Protein AF-A0A413I404-F1 (afdb_monomer_lite)

Organism: NCBI:txid28118

Secondary structure (DSSP, 8-state):
-----------------------S------S--SSSHHHHHHHHHHHHHHHHHHHT---HHHHHHHHHHHHHHHHHHHHHHHH-SS-EEEEEEEEEEEETTEEEEEEEEEEEEEEEESSS----HHHHHHHHHHHT-TTS-TTS-EEEEESHHHHTTT--EE-TTSPBPPTT-TTEEEE-S-HHHHHHHHHHHHHHHHHHTTSSPPP-EEEEEE---SSHHHHHHHHHHHTTT-SS--HHHHHHHHHHH---HHHHHHHHHHHHH---HHHHHHHTTTT----HHHHHHHHHT-----HHHHHHHHHHHHHHHHHHGGGGGSSHHHHHHHHHHHSBPTTTSSB-HHHHHHHHHHT--HHHHHHHHT-SS-HHHHHHHHHHHHHHTS--

pLDDT: mean 84.98, std 18.2, range [24.48, 98.19]

Foldseek 3Di:
DDDPDDDDDDPPPDDDPDDDPDDDDDDDDPPDDPDVPVVLVVLLVQLVVLVVCQVPDPDPVCNVVSVVSNVVSLVVNLVSQLPDAQFWAWAFEWDWDDDDDDIDTDTDIDTAWEKDWPQADDADPVLLVVLLVLLVDPPRDLQDAWEKEDCQQCVVVVTWIATLSGDTDDPPDPRYIYTLEDNNNVSNRNNLVVVQSVVSSVNDHRDYRYNYYYDYDPHQQRSLLSSLVRCLPPPPDDLSNLLSSLVSNPDDLLSVQLNCCCVVLVDDSQLSNCQLQQNDGCDSVLSSCSSNVNHDHPPVSSVSSVVLLVLCCVLQPVCSSPCQVSLLLSVQQQQAQPPPRHRCTNVNSSVLSNVDDPVLNVVLVPDDPCSNVSSNVSSVVVSVPDDD

Structure (mmCIF, N/CA/C/O backbone):
data_AF-A0A413I404-F1
#
_entry.id   AF-A0A413I404-F1
#
loop_
_atom_site.group_PDB
_atom_site.id
_atom_site.type_symbol
_atom_site.label_atom_id
_atom_site.label_alt_id
_atom_site.label_comp_id
_atom_site.label_asym_id
_atom_site.label_entity_id
_atom_site.label_seq_id
_atom_site.pdbx_PDB_ins_code
_atom_site.Cartn_x
_atom_site.Cartn_y
_atom_site.Cartn_z
_atom_site.occupancy
_atom_site.B_iso_or_equiv
_atom_site.auth_seq_id
_atom_site.auth_comp_id
_atom_site.auth_asym_id
_atom_site.auth_atom_id
_atom_site.pdbx_PDB_model_num
ATOM 1 N N . MET A 1 1 ? -26.872 37.976 -3.069 1.00 35.59 1 MET A N 1
ATOM 2 C CA . MET A 1 1 ? -27.617 37.459 -1.903 1.00 35.59 1 MET A CA 1
ATOM 3 C C . MET A 1 1 ? -28.575 36.387 -2.388 1.00 35.59 1 MET A C 1
ATOM 5 O O . MET A 1 1 ? -29.598 36.749 -2.943 1.00 35.59 1 MET A O 1
ATOM 9 N N . ILE A 1 2 ? -28.247 35.108 -2.208 1.00 27.55 2 ILE A N 1
ATOM 10 C CA . ILE A 1 2 ? -29.244 34.034 -2.090 1.00 27.55 2 ILE A CA 1
ATOM 11 C C . ILE A 1 2 ? -28.695 33.109 -1.007 1.00 27.55 2 ILE A C 1
ATOM 13 O O . ILE A 1 2 ? -27.668 32.459 -1.183 1.00 27.55 2 ILE A O 1
ATOM 17 N N . THR A 1 3 ? -29.315 33.174 0.163 1.00 27.86 3 THR A N 1
ATOM 18 C CA . THR A 1 3 ? -28.921 32.451 1.368 1.00 27.86 3 THR A CA 1
ATOM 19 C C . THR A 1 3 ? -29.712 31.146 1.389 1.00 27.86 3 THR A C 1
ATOM 21 O O . THR A 1 3 ? -30.846 31.130 1.862 1.00 27.86 3 THR A O 1
ATOM 24 N N . ASN A 1 4 ? -29.154 30.054 0.865 1.00 28.94 4 ASN A N 1
ATOM 25 C CA . ASN A 1 4 ? -29.771 28.734 1.016 1.00 28.94 4 ASN A CA 1
ATOM 26 C C . ASN A 1 4 ? -29.522 28.233 2.444 1.00 28.94 4 ASN A C 1
ATOM 28 O O . ASN A 1 4 ? -28.458 27.714 2.774 1.00 28.94 4 ASN A O 1
ATOM 32 N N . ARG A 1 5 ? -30.513 28.446 3.316 1.00 28.84 5 ARG A N 1
ATOM 33 C CA . ARG A 1 5 ? -30.601 27.801 4.628 1.00 28.84 5 ARG A CA 1
ATOM 34 C C . ARG A 1 5 ? -31.007 26.344 4.417 1.00 28.84 5 ARG A C 1
ATOM 36 O O . ARG A 1 5 ? -32.178 26.067 4.182 1.00 28.84 5 ARG A O 1
ATOM 43 N N . ILE A 1 6 ? -30.053 25.428 4.547 1.00 32.00 6 ILE A N 1
ATOM 44 C CA . ILE A 1 6 ? -30.347 24.013 4.787 1.00 32.00 6 ILE A CA 1
ATOM 45 C C . ILE A 1 6 ? -31.019 23.938 6.164 1.00 32.00 6 ILE A C 1
ATOM 47 O O . ILE A 1 6 ? -30.408 24.283 7.177 1.00 32.00 6 ILE A O 1
ATOM 51 N N . LYS A 1 7 ? -32.300 23.562 6.205 1.00 27.47 7 LYS A N 1
ATOM 52 C CA . LYS A 1 7 ? -32.980 23.199 7.451 1.00 27.47 7 LYS A CA 1
ATOM 53 C C . LYS A 1 7 ? -32.716 21.723 7.713 1.00 27.47 7 LYS A C 1
ATOM 55 O O . LYS A 1 7 ? -33.304 20.863 7.071 1.00 27.47 7 LYS A O 1
ATOM 60 N N . THR A 1 8 ? -31.847 21.441 8.672 1.00 35.06 8 THR A N 1
ATOM 61 C CA . THR A 1 8 ? -31.719 20.108 9.259 1.00 35.06 8 THR A CA 1
ATOM 62 C C . THR A 1 8 ? -32.828 19.951 10.297 1.00 35.06 8 THR A C 1
ATOM 64 O O . THR A 1 8 ? -32.721 20.486 11.399 1.00 35.06 8 THR A O 1
ATOM 67 N N . GLU A 1 9 ? -33.918 19.263 9.962 1.00 30.39 9 GLU A N 1
ATOM 68 C CA . GLU A 1 9 ? -34.907 18.855 10.963 1.00 30.39 9 GLU A CA 1
ATOM 69 C C . GLU A 1 9 ? -34.452 17.550 11.623 1.00 30.39 9 GLU A C 1
ATOM 71 O O . GLU A 1 9 ? -34.544 16.463 11.059 1.00 30.39 9 GLU A O 1
ATOM 76 N N . ILE A 1 10 ? -33.933 17.665 12.848 1.00 35.44 10 ILE A N 1
ATOM 77 C CA . ILE A 1 10 ? -33.752 16.522 13.744 1.00 35.44 10 ILE A CA 1
ATOM 78 C C . ILE A 1 10 ? -35.123 16.224 14.348 1.00 35.44 10 ILE A C 1
ATOM 80 O O . ILE A 1 10 ? -35.559 16.893 15.288 1.00 35.44 10 ILE A O 1
ATOM 84 N N . ILE A 1 11 ? -35.814 15.217 13.820 1.00 29.14 11 ILE A N 1
ATOM 85 C CA . ILE A 1 11 ? -37.016 14.684 14.461 1.00 29.14 11 ILE A CA 1
ATOM 86 C C . ILE A 1 11 ? -36.566 13.866 15.677 1.00 29.14 11 ILE A C 1
ATOM 88 O O . ILE A 1 11 ? -36.303 12.669 15.593 1.00 29.14 11 ILE A O 1
ATOM 92 N N . ASN A 1 12 ? -36.471 14.528 16.832 1.00 29.42 12 ASN A N 1
ATOM 93 C CA . ASN A 1 12 ? -36.400 13.856 18.126 1.00 29.42 12 ASN A CA 1
ATOM 94 C C . ASN A 1 12 ? -37.783 13.277 18.444 1.00 29.42 12 ASN A C 1
ATOM 96 O O . ASN A 1 12 ? -38.618 13.932 19.073 1.00 29.42 12 ASN A O 1
ATOM 100 N N . LYS A 1 13 ? -38.033 12.032 18.029 1.00 28.98 13 LYS A N 1
ATOM 101 C CA . LYS A 1 13 ? -39.093 11.241 18.653 1.00 28.98 13 LYS A CA 1
ATOM 102 C C . LYS A 1 13 ? -38.656 10.928 20.084 1.00 28.98 13 LYS A C 1
ATOM 104 O O . LYS A 1 13 ? -37.776 10.108 20.323 1.00 28.98 13 LYS A O 1
ATOM 109 N N . LYS A 1 14 ? -39.251 11.659 21.031 1.00 34.47 14 LYS A N 1
ATOM 110 C CA . LYS A 1 14 ? -39.318 11.290 22.446 1.00 34.47 14 LYS A CA 1
ATOM 111 C C . LYS A 1 14 ? -40.017 9.936 22.538 1.00 34.47 14 LYS A C 1
ATOM 113 O O . LYS A 1 14 ? -41.241 9.904 22.567 1.00 34.47 14 LYS A O 1
ATOM 118 N N . ASP A 1 15 ? -39.240 8.868 22.643 1.00 30.42 15 ASP A N 1
ATOM 119 C CA . ASP A 1 15 ? -39.722 7.623 23.221 1.00 30.42 15 ASP A CA 1
ATOM 120 C C . ASP A 1 15 ? -39.125 7.470 24.624 1.00 30.42 15 ASP A C 1
ATOM 122 O O . ASP A 1 15 ? -37.927 7.600 24.866 1.00 30.42 15 ASP A O 1
ATOM 126 N N . SER A 1 16 ? -40.058 7.330 25.558 1.00 26.00 16 SER A N 1
ATOM 127 C CA . SER A 1 16 ? -39.959 7.143 27.001 1.00 26.00 16 SER A CA 1
ATOM 128 C C . SER A 1 16 ? -38.659 6.531 27.537 1.00 26.00 16 SER A C 1
ATOM 130 O O . SER A 1 16 ? -38.329 5.381 27.252 1.00 26.00 16 SER A O 1
ATOM 132 N N . TYR A 1 17 ? -38.022 7.248 28.467 1.00 27.02 17 TYR A N 1
ATOM 133 C CA . TYR A 1 17 ? -37.140 6.651 29.465 1.00 27.02 17 TYR A CA 1
ATOM 134 C C . TYR A 1 17 ? -37.960 5.727 30.376 1.00 27.02 17 TYR A C 1
ATOM 136 O O . TYR A 1 17 ? -38.570 6.173 31.346 1.00 27.02 17 TYR A O 1
ATOM 144 N N . VAL A 1 18 ? -37.957 4.433 30.071 1.00 26.05 18 VAL A N 1
ATOM 145 C CA . VAL A 1 18 ? -38.173 3.381 31.066 1.00 26.05 18 VAL A CA 1
ATOM 146 C C . VAL A 1 18 ? -36.797 2.809 31.363 1.00 26.05 18 VAL A C 1
ATOM 148 O O . VAL A 1 18 ? -36.149 2.225 30.498 1.00 26.05 18 VAL A O 1
ATOM 151 N N . GLY A 1 19 ? -36.316 3.060 32.580 1.00 32.78 19 GLY A N 1
ATOM 152 C CA . GLY A 1 19 ? -35.040 2.546 33.049 1.00 32.78 19 GLY A CA 1
ATOM 153 C C . GLY A 1 19 ? -35.024 1.023 33.008 1.00 32.78 19 GLY A C 1
ATOM 154 O O . GLY A 1 19 ? -35.826 0.371 33.672 1.00 32.78 19 GLY A O 1
ATOM 155 N N . ILE A 1 20 ? -34.075 0.464 32.262 1.00 24.48 20 ILE A N 1
ATOM 156 C CA . ILE A 1 20 ? -33.697 -0.939 32.372 1.00 24.48 20 ILE A CA 1
ATOM 157 C C . ILE A 1 20 ? -32.178 -0.976 32.509 1.00 24.48 20 ILE A C 1
ATOM 159 O O . ILE A 1 20 ? -31.435 -0.752 31.557 1.00 24.48 20 ILE A O 1
ATOM 163 N N . ASN A 1 21 ? -31.731 -1.260 33.733 1.00 32.03 21 ASN A N 1
ATOM 164 C CA . ASN A 1 21 ? -30.408 -1.804 34.005 1.00 32.03 21 ASN A CA 1
ATOM 165 C C . ASN A 1 21 ? -30.258 -3.110 33.212 1.00 32.03 21 ASN A C 1
ATOM 167 O O . ASN A 1 21 ? -30.714 -4.162 33.662 1.00 32.03 21 ASN A O 1
ATOM 171 N N . LEU A 1 22 ? -29.640 -3.053 32.035 1.00 27.41 22 LEU A N 1
ATOM 172 C CA . LEU A 1 22 ? -29.274 -4.244 31.279 1.00 27.41 22 LEU A CA 1
ATOM 173 C C . LEU A 1 22 ? -27.863 -4.667 31.671 1.00 27.41 22 LEU A C 1
ATOM 175 O O . LEU A 1 22 ? -26.851 -4.150 31.202 1.00 27.41 22 LEU A O 1
ATOM 179 N N . LYS A 1 23 ? -27.855 -5.633 32.592 1.00 27.64 23 LYS A N 1
ATOM 180 C CA . LYS A 1 23 ? -26.771 -6.584 32.789 1.00 27.64 23 LYS A CA 1
ATOM 181 C C . LYS A 1 23 ? -26.295 -7.100 31.431 1.00 27.64 23 LYS A C 1
ATOM 183 O O . LYS A 1 23 ? -27.099 -7.502 30.596 1.00 27.64 23 LYS A O 1
ATOM 188 N N . ILE A 1 24 ? -24.976 -7.120 31.295 1.00 35.66 24 ILE A N 1
ATOM 189 C CA . ILE A 1 24 ? -24.198 -7.918 30.350 1.00 35.66 24 ILE A CA 1
ATOM 190 C C . ILE A 1 24 ? -24.857 -9.294 30.191 1.00 35.66 24 ILE A C 1
ATOM 192 O O . ILE A 1 24 ? -24.959 -10.022 31.178 1.00 35.66 24 ILE A O 1
ATOM 196 N N . ASN A 1 25 ? -25.340 -9.608 28.986 1.00 32.47 25 ASN A N 1
ATOM 197 C CA . ASN A 1 25 ? -25.221 -10.917 28.340 1.00 32.47 25 ASN A CA 1
ATOM 198 C C . ASN A 1 25 ? -25.940 -10.939 26.983 1.00 32.47 25 ASN A C 1
ATOM 200 O O . ASN A 1 25 ? -27.037 -10.405 26.842 1.00 32.47 25 ASN A O 1
ATOM 204 N N . ASN A 1 26 ? -25.312 -11.668 26.055 1.00 29.80 26 ASN A N 1
ATOM 205 C CA . ASN A 1 26 ? -25.777 -12.123 24.740 1.00 29.80 26 ASN A CA 1
ATOM 206 C C . ASN A 1 26 ? -25.441 -11.209 23.550 1.00 29.80 26 ASN A C 1
ATOM 208 O O . ASN A 1 26 ? -26.300 -10.532 22.998 1.00 29.80 26 ASN A O 1
ATOM 212 N N . MET A 1 27 ? -24.183 -11.292 23.098 1.00 34.62 27 MET A N 1
ATOM 213 C CA . MET A 1 27 ? -23.901 -11.230 21.662 1.00 34.62 27 MET A CA 1
ATOM 214 C C . MET A 1 27 ? -24.348 -12.551 21.034 1.00 34.62 27 MET A C 1
ATOM 216 O O . MET A 1 27 ? -23.939 -13.633 21.464 1.00 34.62 27 MET A O 1
ATOM 220 N N . GLU A 1 28 ? -25.230 -12.438 20.049 1.00 28.44 28 GLU A N 1
ATOM 221 C CA . GLU A 1 28 ? -25.700 -13.537 19.223 1.00 28.44 28 GLU A CA 1
ATOM 222 C C . GLU A 1 28 ? -24.521 -14.192 18.498 1.00 28.44 28 GLU A C 1
ATOM 224 O O . GLU A 1 28 ? -23.642 -13.544 17.929 1.00 28.44 28 GLU A O 1
ATOM 229 N N . LYS A 1 29 ? -24.492 -15.521 18.591 1.00 35.72 29 LYS A N 1
ATOM 230 C CA . LYS A 1 29 ? -23.470 -16.387 18.021 1.00 35.72 29 LYS A CA 1
ATOM 231 C C . LYS A 1 29 ? -23.561 -16.342 16.499 1.00 35.72 29 LYS A C 1
ATOM 233 O O . LYS A 1 29 ? -24.447 -16.974 15.932 1.00 35.72 29 LYS A O 1
ATOM 238 N N . ASN A 1 30 ? -22.587 -15.712 15.850 1.00 33.47 30 ASN A N 1
ATOM 239 C CA . ASN A 1 30 ? -22.231 -16.093 14.490 1.00 33.47 30 ASN A CA 1
ATOM 240 C C . ASN A 1 30 ? -21.431 -17.399 14.560 1.00 33.47 30 ASN A C 1
ATOM 242 O O . ASN A 1 30 ? -20.293 -17.460 15.029 1.00 33.47 30 ASN A O 1
ATOM 246 N N . THR A 1 31 ? -22.095 -18.481 14.174 1.00 35.81 31 THR A N 1
ATOM 247 C CA . THR A 1 31 ? -21.568 -19.840 14.125 1.00 35.81 31 THR A CA 1
ATOM 248 C C . THR A 1 31 ? -20.549 -19.964 13.003 1.00 35.81 31 THR A C 1
ATOM 250 O O . THR A 1 31 ? -20.938 -20.168 11.862 1.00 35.81 31 THR A O 1
ATOM 253 N N . ASN A 1 32 ? -19.262 -19.836 13.340 1.00 35.09 32 ASN A N 1
ATOM 254 C CA . ASN A 1 32 ? -18.150 -20.527 12.670 1.00 35.09 32 ASN A CA 1
ATOM 255 C C . ASN A 1 32 ? -16.824 -20.421 13.450 1.00 35.09 32 ASN A C 1
ATOM 257 O O . ASN A 1 32 ? -15.773 -20.245 12.853 1.00 35.09 32 ASN A O 1
ATOM 261 N N . ILE A 1 33 ? -16.818 -20.543 14.787 1.00 41.22 33 ILE A N 1
ATOM 262 C CA . ILE A 1 33 ? -15.560 -20.756 15.530 1.00 41.22 33 ILE A CA 1
ATOM 263 C C . ILE A 1 33 ? -15.815 -21.617 16.777 1.00 41.22 33 ILE A C 1
ATOM 265 O O . ILE A 1 33 ? -16.129 -21.118 17.852 1.00 41.22 33 ILE A O 1
ATOM 269 N N . ALA A 1 34 ? -15.722 -22.942 16.644 1.00 34.34 34 ALA A N 1
ATOM 270 C CA . ALA A 1 34 ? -15.990 -23.879 17.744 1.00 34.34 34 ALA A CA 1
ATOM 271 C C . ALA A 1 34 ? -14.742 -24.263 18.572 1.00 34.34 34 ALA A C 1
ATOM 273 O O . ALA A 1 34 ? -14.828 -25.142 19.423 1.00 34.34 34 ALA A O 1
ATOM 274 N N . ALA A 1 35 ? -13.594 -23.604 18.365 1.00 38.31 35 ALA A N 1
ATOM 275 C CA . ALA A 1 35 ? -12.358 -23.877 19.115 1.00 38.31 35 ALA A CA 1
ATOM 276 C C . ALA A 1 35 ? -11.753 -22.649 19.832 1.00 38.31 35 ALA A C 1
ATOM 278 O O . ALA A 1 35 ? -10.853 -22.810 20.648 1.00 38.31 35 ALA A O 1
ATOM 279 N N . SER A 1 36 ? -12.239 -21.429 19.570 1.00 51.75 36 SER A N 1
ATOM 280 C CA . SER A 1 36 ? -11.614 -20.177 20.034 1.00 51.75 36 SER A CA 1
ATOM 281 C C . SER A 1 36 ? -12.101 -19.668 21.395 1.00 51.75 36 SER A C 1
ATOM 283 O O . SER A 1 36 ? -11.378 -18.924 22.058 1.00 51.75 36 SER A O 1
ATOM 285 N N . GLY A 1 37 ? -13.305 -20.061 21.826 1.00 59.47 37 GLY A N 1
ATOM 286 C CA . GLY A 1 37 ? -13.951 -19.495 23.016 1.00 59.47 37 GLY A CA 1
ATOM 287 C C . GLY A 1 37 ? -13.152 -19.700 24.306 1.00 59.47 37 GLY A C 1
ATOM 288 O O . GLY A 1 37 ? -12.981 -18.761 25.075 1.00 59.47 37 GLY A O 1
ATOM 289 N N . SER A 1 38 ? -12.575 -20.888 24.513 1.00 78.06 38 SER A N 1
ATOM 290 C CA . SER A 1 38 ? -11.868 -21.205 25.762 1.00 78.06 38 SER A CA 1
ATOM 291 C C . SER A 1 38 ? -10.539 -20.464 25.922 1.00 78.06 38 SER A C 1
ATOM 293 O O . SER A 1 38 ? -10.162 -20.112 27.039 1.00 78.06 38 SER A O 1
ATOM 295 N N . GLU A 1 39 ? -9.806 -20.230 24.830 1.00 88.44 39 GLU A N 1
ATOM 296 C CA . GLU A 1 39 ? -8.522 -19.520 24.879 1.00 88.44 39 GLU A CA 1
ATOM 297 C C . GLU A 1 39 ? -8.729 -18.016 25.088 1.00 88.44 39 GLU A C 1
ATOM 299 O O . GLU A 1 39 ? -8.099 -17.433 25.974 1.00 88.44 39 GLU A O 1
ATOM 304 N N . LEU A 1 40 ? -9.659 -17.406 24.342 1.00 88.50 40 LEU A N 1
ATOM 305 C CA . LEU A 1 40 ? -9.999 -15.992 24.495 1.00 88.50 40 LEU A CA 1
ATOM 306 C C . LEU A 1 40 ? -10.491 -15.689 25.913 1.00 88.50 40 LEU A C 1
ATOM 308 O O . LEU A 1 40 ? -9.980 -14.769 26.550 1.00 88.50 40 LEU A O 1
ATOM 312 N N . GLU A 1 41 ? -11.431 -16.486 26.428 1.00 88.69 41 GLU A N 1
ATOM 313 C CA . GLU A 1 41 ? -11.940 -16.334 27.795 1.00 88.69 41 GLU A CA 1
ATOM 314 C C . GLU A 1 41 ? -10.814 -16.467 28.827 1.00 88.69 41 GLU A C 1
ATOM 316 O O . GLU A 1 41 ? -10.745 -15.688 29.778 1.00 88.69 41 GLU A O 1
ATOM 321 N N . THR A 1 42 ? -9.882 -17.406 28.633 1.00 92.25 42 THR A N 1
ATOM 322 C CA . THR A 1 42 ? -8.728 -17.575 29.529 1.00 92.25 42 THR A CA 1
ATOM 323 C C . THR A 1 42 ? -7.832 -16.335 29.529 1.00 92.25 42 THR A C 1
ATOM 325 O O . THR A 1 42 ? -7.466 -15.843 30.599 1.00 92.25 42 THR A O 1
ATOM 328 N N . LEU A 1 43 ? -7.506 -15.795 28.351 1.00 92.69 43 LEU A N 1
ATOM 329 C CA . LEU A 1 43 ? -6.676 -14.595 28.216 1.00 92.69 43 LEU A CA 1
ATOM 330 C C . LEU A 1 43 ? -7.368 -13.349 28.791 1.00 92.69 43 LEU A C 1
ATOM 332 O O . LEU A 1 43 ? -6.727 -12.567 29.498 1.00 92.69 43 LEU A O 1
ATOM 336 N N . GLN A 1 44 ? -8.672 -13.186 28.552 1.00 91.12 44 GLN A N 1
ATOM 337 C CA . GLN A 1 44 ? -9.479 -12.100 29.115 1.00 91.12 44 GLN A CA 1
ATOM 338 C C . GLN A 1 44 ? -9.545 -12.180 30.644 1.00 91.12 44 GLN A C 1
ATOM 340 O O . GLN A 1 44 ? -9.278 -11.187 31.324 1.00 91.12 44 GLN A O 1
ATOM 345 N N . ASN A 1 45 ? -9.819 -13.365 31.199 1.00 90.88 45 ASN A N 1
ATOM 346 C CA . ASN A 1 45 ? -9.865 -13.588 32.644 1.00 90.88 45 ASN A CA 1
ATOM 347 C C . ASN A 1 45 ? -8.499 -13.351 33.299 1.00 90.88 45 ASN A C 1
ATOM 349 O O . ASN A 1 45 ? -8.416 -12.717 34.354 1.00 90.88 45 ASN A O 1
ATOM 353 N N . GLN A 1 46 ? -7.413 -13.806 32.665 1.00 92.62 46 GLN A N 1
ATOM 354 C CA . GLN A 1 46 ? -6.054 -13.554 33.141 1.00 92.62 46 GLN A CA 1
ATOM 355 C C . GLN A 1 46 ? -5.741 -12.053 33.157 1.00 92.62 46 GLN A C 1
ATOM 357 O O . GLN A 1 46 ? -5.213 -11.545 34.150 1.00 92.62 46 GLN A O 1
ATOM 362 N N . TYR A 1 47 ? -6.078 -11.337 32.082 1.00 93.12 47 TYR A N 1
ATOM 363 C CA . TYR A 1 47 ? -5.885 -9.895 32.009 1.00 93.12 47 TYR A CA 1
ATOM 364 C C . TYR A 1 47 ? -6.680 -9.171 33.102 1.00 93.12 47 TYR A C 1
ATOM 366 O O . TYR A 1 47 ? -6.087 -8.430 33.891 1.00 93.12 47 TYR A O 1
ATOM 374 N N . LEU A 1 48 ? -7.977 -9.467 33.230 1.00 91.38 48 LEU A N 1
ATOM 375 C CA . LEU A 1 48 ? -8.856 -8.873 34.237 1.00 91.38 48 LEU A CA 1
ATOM 376 C C . LEU A 1 48 ? -8.337 -9.108 35.663 1.00 91.38 48 LEU A C 1
ATOM 378 O O . LEU A 1 48 ? -8.242 -8.163 36.445 1.00 91.38 48 LEU A O 1
ATOM 382 N N . ALA A 1 49 ? -7.913 -10.333 35.986 1.00 92.56 49 ALA A N 1
ATOM 383 C CA . ALA A 1 49 ? -7.347 -10.657 37.294 1.00 92.56 49 ALA A CA 1
ATOM 384 C C . ALA A 1 49 ? -6.073 -9.847 37.594 1.00 92.56 49 ALA A C 1
ATOM 386 O O . ALA A 1 49 ? -5.925 -9.300 38.689 1.00 92.56 49 ALA A O 1
ATOM 387 N N . THR A 1 50 ? -5.159 -9.724 36.622 1.00 93.31 50 THR A N 1
ATOM 388 C CA . THR A 1 50 ? -3.930 -8.927 36.801 1.00 93.31 50 THR A CA 1
ATOM 389 C C . THR A 1 50 ? -4.193 -7.423 36.888 1.00 93.31 50 THR A C 1
ATOM 391 O O . THR A 1 50 ? -3.478 -6.735 37.618 1.00 93.31 50 THR A O 1
ATOM 394 N N . LYS A 1 51 ? -5.225 -6.917 36.199 1.00 91.69 51 LYS A N 1
ATOM 395 C CA . LYS A 1 51 ? -5.657 -5.516 36.256 1.00 91.69 51 LYS A CA 1
ATOM 396 C C . LYS A 1 51 ? -6.253 -5.174 37.622 1.00 91.69 51 LYS A C 1
ATOM 398 O O . LYS A 1 51 ? -5.762 -4.257 38.271 1.00 91.69 51 LYS A O 1
ATOM 403 N N . ILE A 1 52 ? -7.195 -5.983 38.112 1.00 92.25 52 ILE A N 1
ATOM 404 C CA . ILE A 1 52 ? -7.793 -5.835 39.450 1.00 92.25 52 ILE A CA 1
ATOM 405 C C . ILE A 1 52 ? -6.713 -5.903 40.541 1.00 92.25 52 ILE A C 1
ATOM 407 O O . ILE A 1 52 ? -6.724 -5.111 41.483 1.00 92.25 52 ILE A O 1
ATOM 411 N N . ALA A 1 53 ? -5.754 -6.828 40.422 1.00 92.56 53 ALA A N 1
ATOM 412 C CA . ALA A 1 53 ? -4.651 -6.939 41.376 1.00 92.56 53 ALA A CA 1
ATOM 413 C C . ALA A 1 53 ? -3.741 -5.698 41.381 1.00 92.56 53 ALA A C 1
ATOM 415 O O . ALA A 1 53 ? -3.245 -5.317 42.438 1.00 92.56 53 ALA A O 1
ATOM 416 N N . LEU A 1 54 ? -3.516 -5.075 40.218 1.00 92.50 54 LEU A N 1
ATOM 417 C CA . LEU A 1 54 ? -2.738 -3.842 40.093 1.00 92.50 54 LEU A CA 1
ATOM 418 C C . LEU A 1 54 ? -3.491 -2.625 40.651 1.00 92.50 54 LEU A C 1
ATOM 420 O O . LEU A 1 54 ? -2.890 -1.833 41.369 1.00 92.50 54 LEU A O 1
ATOM 424 N N . GLU A 1 55 ? -4.784 -2.487 40.349 1.00 91.31 55 GLU A N 1
ATOM 425 C CA . GLU A 1 55 ? -5.632 -1.371 40.801 1.00 91.31 55 GLU A CA 1
ATOM 426 C C . GLU A 1 55 ? -5.847 -1.382 42.321 1.00 91.31 55 GLU A C 1
ATOM 428 O O . GLU A 1 55 ? -5.818 -0.332 42.959 1.00 91.31 55 GLU A O 1
ATOM 433 N N . ASN A 1 56 ? -5.985 -2.567 42.921 1.00 94.00 56 ASN A N 1
ATOM 434 C CA . ASN A 1 56 ? -6.156 -2.724 44.369 1.00 94.00 56 ASN A CA 1
ATOM 435 C C . ASN A 1 56 ? -4.830 -2.717 45.156 1.00 94.00 56 ASN A C 1
ATOM 437 O O . ASN A 1 56 ? -4.840 -2.857 46.382 1.00 94.00 56 ASN A O 1
ATOM 441 N N . ASN A 1 57 ? -3.674 -2.594 44.491 1.00 92.88 57 ASN A N 1
ATOM 442 C CA . ASN A 1 57 ? -2.380 -2.648 45.164 1.00 92.88 57 ASN A CA 1
ATOM 443 C C . ASN A 1 57 ? -2.074 -1.352 45.928 1.00 92.88 57 ASN A C 1
ATOM 445 O O . ASN A 1 57 ? -1.897 -0.292 45.337 1.00 92.88 57 ASN A O 1
ATOM 449 N N . GLN A 1 58 ? -1.900 -1.468 47.244 1.00 90.69 58 GLN A N 1
ATOM 450 C CA . GLN A 1 58 ? -1.474 -0.362 48.111 1.00 90.69 58 GLN A CA 1
ATOM 451 C C . GLN A 1 58 ? 0.033 -0.391 48.425 1.00 90.69 58 GLN A C 1
ATOM 453 O O . GLN A 1 58 ? 0.553 0.540 49.035 1.00 90.69 58 GLN A O 1
ATOM 458 N N . GLU A 1 59 ? 0.759 -1.444 48.024 1.00 92.44 59 GLU A N 1
ATOM 459 C CA . GLU A 1 59 ? 2.178 -1.623 48.346 1.00 92.44 59 GLU A CA 1
ATOM 460 C C . GLU A 1 59 ? 3.102 -1.143 47.207 1.00 92.44 59 GLU A C 1
ATOM 462 O O . GLU A 1 59 ? 3.209 -1.817 46.173 1.00 92.44 59 GLU A O 1
ATOM 467 N N . PRO A 1 60 ? 3.893 -0.066 47.394 1.00 89.12 60 PRO A N 1
ATOM 468 C CA . PRO A 1 60 ? 4.772 0.460 46.343 1.00 89.12 60 PRO A CA 1
ATOM 469 C C . PRO A 1 60 ? 5.807 -0.560 45.848 1.00 89.12 60 PRO A C 1
ATOM 471 O O . PRO A 1 60 ? 6.132 -0.608 44.664 1.00 89.12 60 PRO A O 1
ATOM 474 N N . LYS A 1 61 ? 6.288 -1.436 46.743 1.00 90.25 61 LYS A N 1
ATOM 475 C CA . LYS A 1 61 ? 7.279 -2.478 46.422 1.00 90.25 61 LYS A CA 1
ATOM 476 C C . LYS A 1 61 ? 6.743 -3.541 45.453 1.00 90.25 61 LYS A C 1
ATOM 478 O O . LYS A 1 61 ? 7.529 -4.140 44.724 1.00 90.25 61 LYS A O 1
ATOM 483 N N . LYS A 1 62 ? 5.425 -3.785 45.428 1.00 91.50 62 LYS A N 1
ATOM 484 C CA . LYS A 1 62 ? 4.775 -4.751 44.520 1.00 91.50 62 LYS A CA 1
ATOM 485 C C . LYS A 1 62 ? 4.311 -4.116 43.208 1.00 91.50 62 LYS A C 1
ATOM 487 O O . LYS A 1 62 ? 4.124 -4.847 42.234 1.00 91.50 62 LYS A O 1
ATOM 492 N N . GLN A 1 63 ? 4.208 -2.783 43.157 1.00 91.69 63 GLN A N 1
ATOM 493 C CA . GLN A 1 63 ? 3.688 -2.031 42.011 1.00 91.69 63 GLN A CA 1
ATOM 494 C C . GLN A 1 63 ? 4.380 -2.423 40.705 1.00 91.69 63 GLN A C 1
ATOM 496 O O . GLN A 1 63 ? 3.725 -2.813 39.746 1.00 91.69 63 GLN A O 1
ATOM 501 N N . GLN A 1 64 ? 5.716 -2.406 40.678 1.00 92.62 64 GLN A N 1
ATOM 502 C CA . GLN A 1 64 ? 6.479 -2.703 39.463 1.00 92.62 64 GLN A CA 1
ATOM 503 C C . GLN A 1 64 ? 6.212 -4.122 38.933 1.00 92.62 64 GLN A C 1
ATOM 505 O O . GLN A 1 64 ? 6.039 -4.310 37.728 1.00 92.62 64 GLN A O 1
ATOM 510 N N . LYS A 1 65 ? 6.142 -5.120 39.824 1.00 94.25 65 LYS A N 1
ATOM 511 C CA . LYS A 1 65 ? 5.889 -6.521 39.457 1.00 94.25 65 LYS A CA 1
ATOM 512 C C . LYS A 1 65 ? 4.470 -6.711 38.916 1.00 94.25 65 LYS A C 1
ATOM 514 O O . LYS A 1 65 ? 4.290 -7.410 37.921 1.00 94.25 65 LYS A O 1
ATOM 519 N N . LEU A 1 66 ? 3.478 -6.077 39.540 1.00 93.12 66 LEU A N 1
ATOM 520 C CA . LEU A 1 66 ? 2.083 -6.132 39.095 1.00 93.12 66 LEU A CA 1
ATOM 521 C C . LEU A 1 66 ? 1.888 -5.406 37.759 1.00 93.12 66 LEU A C 1
ATOM 523 O O . LEU A 1 66 ? 1.246 -5.953 36.867 1.00 93.12 66 LEU A O 1
ATOM 527 N N . THR A 1 67 ? 2.530 -4.251 37.562 1.00 93.25 67 THR A N 1
ATOM 528 C CA . THR A 1 67 ? 2.536 -3.542 36.274 1.00 93.25 67 THR A CA 1
ATOM 529 C C . THR A 1 67 ? 3.130 -4.407 35.164 1.00 93.25 67 THR A C 1
ATOM 531 O O . THR A 1 67 ? 2.584 -4.469 34.065 1.00 93.25 67 THR A O 1
ATOM 534 N N . GLN A 1 68 ? 4.234 -5.114 35.427 1.00 94.06 68 GLN A N 1
ATOM 535 C CA . GLN A 1 68 ? 4.821 -6.043 34.456 1.00 94.06 68 GLN A CA 1
ATOM 536 C C . GLN A 1 68 ? 3.891 -7.223 34.145 1.00 94.06 68 GLN A C 1
ATOM 538 O O . GLN A 1 68 ? 3.740 -7.579 32.976 1.00 94.06 68 GLN A O 1
ATOM 543 N N . ALA A 1 69 ? 3.251 -7.811 35.161 1.00 94.00 69 ALA A N 1
ATOM 544 C CA . ALA A 1 69 ? 2.310 -8.916 34.982 1.00 94.00 69 ALA A CA 1
ATOM 545 C C . ALA A 1 69 ? 1.076 -8.496 34.166 1.00 94.00 69 ALA A C 1
ATOM 547 O O . ALA A 1 69 ? 0.736 -9.172 33.196 1.00 94.00 69 ALA A O 1
ATOM 548 N N . CYS A 1 70 ? 0.475 -7.351 34.501 1.00 92.94 70 CYS A N 1
ATOM 549 C CA . CYS A 1 70 ? -0.658 -6.775 33.778 1.00 92.94 70 CYS A CA 1
ATOM 550 C C . CYS A 1 70 ? -0.294 -6.470 32.317 1.00 92.94 70 CYS A C 1
ATOM 552 O O . CYS A 1 70 ? -0.980 -6.910 31.399 1.00 92.94 70 CYS A O 1
ATOM 554 N N . ASN A 1 71 ? 0.859 -5.835 32.072 1.00 92.19 71 ASN A N 1
ATOM 555 C CA . ASN A 1 71 ? 1.337 -5.574 30.711 1.00 92.19 71 ASN A CA 1
ATOM 556 C C . ASN A 1 71 ? 1.617 -6.852 29.910 1.00 92.19 71 ASN A C 1
ATOM 558 O O . ASN A 1 71 ? 1.401 -6.875 28.699 1.00 92.19 71 ASN A O 1
ATOM 562 N N . LYS A 1 72 ? 2.110 -7.915 30.556 1.00 94.69 72 LYS A N 1
ATOM 563 C CA . LYS A 1 72 ? 2.329 -9.209 29.899 1.00 94.69 72 LYS A CA 1
ATOM 564 C C . LYS A 1 72 ? 1.002 -9.853 29.495 1.00 94.69 72 LYS A C 1
ATOM 566 O O . LYS A 1 72 ? 0.895 -10.311 28.361 1.00 94.69 72 LYS A O 1
ATOM 571 N N . ALA A 1 73 ? 0.013 -9.860 30.390 1.00 92.81 73 ALA A N 1
ATOM 572 C CA . ALA A 1 73 ? -1.322 -10.382 30.099 1.00 92.81 73 ALA A CA 1
ATOM 573 C C . ALA A 1 73 ? -2.012 -9.570 28.989 1.00 92.81 73 ALA A C 1
ATOM 575 O O . ALA A 1 73 ? -2.529 -10.153 28.041 1.00 92.81 73 ALA A O 1
ATOM 576 N N . ARG A 1 74 ? -1.907 -8.233 29.036 1.00 92.00 74 ARG A N 1
ATOM 577 C CA . ARG A 1 74 ? -2.407 -7.333 27.986 1.00 92.00 74 ARG A CA 1
ATOM 578 C C . ARG A 1 74 ? -1.816 -7.671 26.619 1.00 92.00 74 ARG A C 1
ATOM 580 O O . ARG A 1 74 ? -2.559 -7.911 25.678 1.00 92.00 74 ARG A O 1
ATOM 587 N N . LYS A 1 75 ? -0.484 -7.759 26.516 1.00 92.62 75 LYS A N 1
ATOM 588 C CA . LYS A 1 75 ? 0.202 -8.092 25.255 1.00 92.62 75 LYS A CA 1
ATOM 589 C C . LYS A 1 75 ? -0.174 -9.472 24.714 1.00 92.62 75 LYS A C 1
ATOM 591 O O . LYS A 1 75 ? -0.204 -9.643 23.502 1.00 92.62 75 LYS A O 1
ATOM 596 N N . ALA A 1 76 ? -0.422 -10.451 25.586 1.00 93.38 76 ALA A N 1
ATOM 597 C CA . ALA A 1 76 ? -0.876 -11.775 25.166 1.00 93.38 76 ALA A CA 1
ATOM 598 C C . ALA A 1 76 ? -2.286 -11.717 24.554 1.00 93.38 76 ALA A C 1
ATOM 600 O O . ALA A 1 76 ? -2.512 -12.301 23.499 1.00 93.38 76 ALA A O 1
ATOM 601 N N . LEU A 1 77 ? -3.196 -10.953 25.166 1.00 92.38 77 LEU A N 1
ATOM 602 C CA . LEU A 1 77 ? -4.545 -10.734 24.643 1.00 92.38 77 LEU A CA 1
ATOM 603 C C . LEU A 1 77 ? -4.539 -9.924 23.332 1.00 92.38 77 LEU A C 1
ATOM 605 O O . LEU A 1 77 ? -5.214 -10.296 22.380 1.00 92.38 77 LEU A O 1
ATOM 609 N N . GLU A 1 78 ? -3.733 -8.861 23.235 1.00 92.12 78 GLU A N 1
ATOM 610 C CA . GLU A 1 78 ? -3.553 -8.119 21.976 1.00 92.12 78 GLU A CA 1
ATOM 611 C C . GLU A 1 78 ? -3.031 -9.026 20.863 1.00 92.12 78 GLU A C 1
ATOM 613 O O . GLU A 1 78 ? -3.549 -9.005 19.749 1.00 92.12 78 GLU A O 1
ATOM 618 N N . LYS A 1 79 ? -2.017 -9.843 21.171 1.00 93.19 79 LYS A N 1
ATOM 619 C CA . LYS A 1 79 ? -1.449 -10.803 20.227 1.00 93.19 79 LYS A CA 1
ATOM 620 C C . LYS A 1 79 ? -2.522 -11.759 19.701 1.00 93.19 79 LYS A C 1
ATOM 622 O O . LYS A 1 79 ? -2.596 -11.944 18.493 1.00 93.19 79 LYS A O 1
ATOM 627 N N . TYR A 1 80 ? -3.374 -12.287 20.580 1.00 93.38 80 TYR A N 1
ATOM 628 C CA . TYR A 1 80 ? -4.480 -13.158 20.187 1.00 93.38 80 TYR A CA 1
ATOM 629 C C . TYR A 1 80 ? -5.402 -12.498 19.153 1.00 93.38 80 TYR A C 1
ATOM 631 O O . TYR A 1 80 ? -5.726 -13.126 18.147 1.00 93.38 80 TYR A O 1
ATOM 639 N N . TYR A 1 81 ? -5.784 -11.229 19.353 1.00 92.88 81 TYR A N 1
ATOM 640 C CA . TYR A 1 81 ? -6.620 -10.497 18.392 1.00 92.88 81 TYR A CA 1
ATOM 641 C C . TYR A 1 81 ? -5.918 -10.262 17.046 1.00 92.88 81 TYR A C 1
ATOM 643 O O . TYR A 1 81 ? -6.552 -10.385 16.000 1.00 92.88 81 TYR A O 1
ATOM 651 N N . TYR A 1 82 ? -4.611 -9.979 17.050 1.00 92.25 82 TYR A N 1
ATOM 652 C CA . TYR A 1 82 ? -3.827 -9.821 15.817 1.00 92.25 82 TYR A CA 1
ATOM 653 C C . TYR A 1 82 ? -3.566 -11.138 15.067 1.00 92.25 82 TYR A C 1
ATOM 655 O O . TYR A 1 82 ? -3.206 -11.097 13.893 1.00 92.25 82 TYR A O 1
ATOM 663 N N . GLU A 1 83 ? -3.745 -12.292 15.711 1.00 92.44 83 GLU A N 1
ATOM 664 C CA . GLU A 1 83 ? -3.609 -13.619 15.090 1.00 92.44 83 GLU A CA 1
ATOM 665 C C . GLU A 1 83 ? -4.945 -14.174 14.564 1.00 92.44 83 GLU A C 1
ATOM 667 O O . GLU A 1 83 ? -4.950 -15.161 13.828 1.00 92.44 83 GLU A O 1
ATOM 672 N N . GLN A 1 84 ? -6.081 -13.539 14.885 1.00 91.75 84 GLN A N 1
ATOM 673 C CA . GLN A 1 84 ? -7.378 -13.955 14.349 1.00 91.75 84 GLN A CA 1
ATOM 674 C C . GLN A 1 84 ? -7.468 -13.717 12.839 1.00 91.75 84 GLN A C 1
ATOM 676 O O . GLN A 1 84 ? -6.926 -12.748 12.307 1.00 91.75 84 GLN A O 1
ATOM 681 N N . SER A 1 85 ? -8.199 -14.589 12.151 1.00 93.06 85 SER A N 1
ATOM 682 C CA . SER A 1 85 ? -8.567 -14.395 10.747 1.00 93.06 85 SER A CA 1
ATOM 683 C C . SER A 1 85 ? -9.921 -13.709 10.632 1.00 93.06 85 SER A C 1
ATOM 685 O O . SER A 1 85 ? -10.796 -13.925 11.467 1.00 93.06 85 SER A O 1
ATOM 687 N N . LEU A 1 86 ? -10.090 -12.917 9.573 1.00 95.56 86 LEU A N 1
ATOM 688 C CA . LEU A 1 86 ? -11.331 -12.215 9.242 1.00 95.56 86 LEU A CA 1
ATOM 689 C C . LEU A 1 86 ? -11.864 -11.324 10.386 1.00 95.56 86 LEU A C 1
ATOM 691 O O . LEU A 1 86 ? -13.056 -11.386 10.698 1.00 95.56 86 LEU A O 1
ATOM 695 N N . PRO A 1 87 ? -11.020 -10.489 11.031 1.00 95.81 87 PRO A N 1
ATOM 696 C CA . PRO A 1 87 ? -11.507 -9.562 12.041 1.00 95.81 87 PRO A CA 1
ATOM 697 C C . PRO A 1 87 ? -12.544 -8.608 11.439 1.00 95.81 87 PRO A C 1
ATOM 699 O O . PRO A 1 87 ? -12.368 -8.091 10.329 1.00 95.81 87 PRO A O 1
ATOM 702 N N . THR A 1 88 ? -13.605 -8.346 12.198 1.00 95.75 88 THR A N 1
ATOM 703 C CA . THR A 1 88 ? -14.622 -7.368 11.823 1.00 95.75 88 THR A CA 1
ATOM 704 C C . THR A 1 88 ? -14.306 -5.995 12.401 1.00 95.75 88 THR A C 1
ATOM 706 O O . THR A 1 88 ? -13.574 -5.851 13.385 1.00 95.75 88 THR A O 1
ATOM 709 N N . LEU A 1 89 ? -14.844 -4.967 11.753 1.00 96.19 89 LEU A N 1
ATOM 710 C CA . LEU A 1 89 ? -14.767 -3.592 12.211 1.00 96.19 89 LEU A CA 1
ATOM 711 C C . LEU A 1 89 ? -16.181 -2.989 12.275 1.00 96.19 89 LEU A C 1
ATOM 713 O O . LEU A 1 89 ? -16.896 -3.053 11.268 1.00 96.19 89 LEU A O 1
ATOM 717 N N . PRO A 1 90 ? -16.572 -2.347 13.395 1.00 95.88 90 PRO A N 1
ATOM 718 C CA . PRO A 1 90 ? -17.849 -1.658 13.497 1.00 95.88 90 PRO A CA 1
ATOM 719 C C . PRO A 1 90 ? -17.852 -0.390 12.652 1.00 95.88 90 PRO A C 1
ATOM 721 O O . PRO A 1 90 ? -17.072 0.542 12.884 1.00 95.88 90 PRO A O 1
ATOM 724 N N . LEU A 1 91 ? -18.800 -0.307 11.726 1.00 96.62 91 LEU A N 1
ATOM 725 C CA . LEU A 1 91 ? -19.050 0.872 10.906 1.00 96.62 91 LEU A CA 1
ATOM 726 C C . LEU A 1 91 ? -20.484 1.364 11.083 1.00 96.62 91 LEU A C 1
ATOM 728 O O . LEU A 1 91 ? -21.399 0.593 11.364 1.00 96.62 91 LEU A O 1
ATOM 732 N N . GLN A 1 92 ? -20.683 2.665 10.880 1.00 97.38 92 GLN A N 1
ATOM 733 C CA . GLN A 1 92 ? -22.002 3.242 10.653 1.00 97.38 92 GLN A CA 1
ATOM 734 C C . GLN A 1 92 ? -22.163 3.533 9.157 1.00 97.38 92 GLN A C 1
ATOM 736 O O . GLN A 1 92 ? -21.638 4.529 8.647 1.00 97.38 92 GLN A O 1
ATOM 741 N N . ILE A 1 93 ? -22.901 2.653 8.486 1.00 96.19 93 ILE A N 1
ATOM 742 C CA . ILE A 1 93 ? -23.245 2.732 7.070 1.00 96.19 93 ILE A CA 1
ATOM 743 C C . ILE A 1 93 ? -24.420 3.695 6.896 1.00 96.19 93 ILE A C 1
ATOM 745 O O . ILE A 1 93 ? -25.374 3.678 7.674 1.00 96.19 93 ILE A O 1
ATOM 749 N N . HIS A 1 94 ? -24.315 4.589 5.917 1.00 94.81 94 HIS A N 1
ATOM 750 C CA . HIS A 1 94 ? -25.350 5.542 5.534 1.00 94.81 94 HIS A CA 1
ATOM 751 C C . HIS A 1 94 ? -25.943 5.099 4.201 1.00 94.81 94 HIS A C 1
ATOM 753 O O . HIS A 1 94 ? -25.304 5.243 3.157 1.00 94.81 94 HIS A O 1
ATOM 759 N N . GLU A 1 95 ? -27.161 4.577 4.246 1.00 90.94 95 GLU A N 1
ATOM 760 C CA . GLU A 1 95 ? -27.957 4.292 3.056 1.00 90.94 95 GLU A CA 1
ATOM 761 C C . GLU A 1 95 ? -28.743 5.541 2.676 1.00 90.94 95 GLU A C 1
ATOM 763 O O . GLU A 1 95 ? -29.313 6.215 3.538 1.00 90.94 95 GLU A O 1
ATOM 768 N N . MET A 1 96 ? -28.719 5.878 1.390 1.00 87.75 96 MET A N 1
ATOM 769 C CA . MET A 1 96 ? -29.343 7.082 0.866 1.00 87.75 96 MET A CA 1
ATOM 770 C C . MET A 1 96 ? -30.454 6.719 -0.101 1.00 87.75 96 MET A C 1
ATOM 772 O O . MET A 1 96 ? -30.243 5.942 -1.028 1.00 87.75 96 MET A O 1
ATOM 776 N N . THR A 1 97 ? -31.615 7.327 0.096 1.00 86.31 97 THR A N 1
ATOM 777 C CA . THR A 1 97 ? -32.734 7.265 -0.842 1.00 86.31 97 THR A CA 1
ATOM 778 C C . THR A 1 97 ? -33.113 8.692 -1.197 1.00 86.31 97 THR A C 1
ATOM 780 O O . THR A 1 97 ? -33.339 9.510 -0.306 1.00 86.31 97 THR A O 1
ATOM 783 N N . GLU A 1 98 ? -33.117 8.998 -2.489 1.00 87.06 98 GLU A N 1
ATOM 784 C CA . GLU A 1 98 ? -33.440 10.321 -3.017 1.00 87.06 98 GLU A CA 1
ATOM 785 C C . GLU A 1 98 ? -34.796 10.256 -3.724 1.00 87.06 98 GLU A C 1
ATOM 787 O O . GLU A 1 98 ? -35.027 9.355 -4.532 1.00 87.06 98 GLU A O 1
ATOM 792 N N . ASP A 1 99 ? -35.688 11.182 -3.382 1.00 85.69 99 ASP A N 1
ATOM 793 C CA . ASP A 1 99 ? -37.009 11.356 -3.991 1.00 85.69 99 ASP A CA 1
ATOM 794 C C . ASP A 1 99 ? -37.257 12.849 -4.217 1.00 85.69 99 ASP A C 1
ATOM 796 O O . ASP A 1 99 ? -37.255 13.598 -3.244 1.00 85.69 99 ASP A O 1
ATOM 800 N N . GLU A 1 100 ? -37.430 13.263 -5.477 1.00 84.56 100 GLU A N 1
ATOM 801 C CA . GLU A 1 100 ? -37.576 14.646 -5.980 1.00 84.56 100 GLU A CA 1
ATOM 802 C C . GLU A 1 100 ? -36.724 15.716 -5.257 1.00 84.56 100 GLU A C 1
ATOM 804 O O . GLU A 1 100 ? -35.669 16.098 -5.761 1.00 84.56 100 GLU A O 1
ATOM 809 N N . ASP A 1 101 ? -37.166 16.185 -4.085 1.00 87.81 101 ASP A N 1
ATOM 810 C CA . ASP A 1 101 ? -36.538 17.241 -3.274 1.00 87.81 101 ASP A CA 1
ATOM 811 C C . ASP A 1 101 ? -35.998 16.760 -1.902 1.00 87.81 101 ASP A C 1
ATOM 813 O O . ASP A 1 101 ? -35.494 17.558 -1.104 1.00 87.81 101 ASP A O 1
ATOM 817 N N . THR A 1 102 ? -36.119 15.469 -1.580 1.00 85.56 102 THR A N 1
ATOM 818 C CA . THR A 1 102 ? -35.787 14.891 -0.269 1.00 85.56 102 THR A CA 1
ATOM 819 C C . THR A 1 102 ? -34.698 13.829 -0.378 1.00 85.56 102 THR A C 1
ATOM 821 O O . THR A 1 102 ? -34.801 12.875 -1.143 1.00 85.56 102 THR A O 1
ATOM 824 N N . LEU A 1 103 ? -33.679 13.948 0.477 1.00 87.31 103 LEU A N 1
ATOM 825 C CA . LEU A 1 103 ? -32.671 12.914 0.696 1.00 87.31 103 LEU A CA 1
ATOM 826 C C . LEU A 1 103 ? -32.886 12.275 2.071 1.00 87.31 103 LEU A C 1
ATOM 828 O O . LEU A 1 103 ? -32.613 12.894 3.103 1.00 87.31 103 LEU A O 1
ATOM 832 N N . LEU A 1 104 ? -33.353 11.029 2.092 1.00 89.62 104 LEU A N 1
ATOM 833 C CA . LEU A 1 104 ? -33.448 10.231 3.308 1.00 89.62 104 LEU A CA 1
ATOM 834 C C . LEU A 1 104 ? -32.125 9.499 3.544 1.00 89.62 104 LEU A C 1
ATOM 836 O O . LEU A 1 104 ? -31.615 8.820 2.656 1.00 89.62 104 LEU A O 1
ATOM 840 N N . ILE A 1 105 ? -31.572 9.640 4.753 1.00 91.06 105 ILE A N 1
ATOM 841 C CA . ILE A 1 105 ? -30.331 8.975 5.165 1.00 91.06 105 ILE A CA 1
ATOM 842 C C . ILE A 1 105 ? -30.633 8.030 6.321 1.00 91.06 105 ILE A C 1
ATOM 844 O O . ILE A 1 105 ? -30.873 8.473 7.449 1.00 91.06 105 ILE A O 1
ATOM 848 N N . GLN A 1 106 ? -30.566 6.729 6.062 1.00 93.06 106 GLN A N 1
ATOM 849 C CA . GLN A 1 106 ? -30.672 5.705 7.092 1.00 93.06 106 GLN A CA 1
ATOM 850 C C . GLN A 1 106 ? -29.280 5.342 7.614 1.00 93.06 106 GLN A C 1
ATOM 852 O O . GLN A 1 106 ? -28.367 5.051 6.848 1.00 93.06 106 GLN A O 1
ATOM 857 N N . LYS A 1 107 ? -29.105 5.379 8.940 1.00 94.56 107 LYS A N 1
ATOM 858 C CA . LYS A 1 107 ? -27.831 5.074 9.606 1.00 94.56 107 LYS A CA 1
ATOM 859 C C . LYS A 1 107 ? -27.892 3.683 10.226 1.00 94.56 107 LYS A C 1
ATOM 861 O O . LYS A 1 107 ? -28.591 3.487 11.218 1.00 94.56 107 LYS A O 1
ATOM 866 N N . ILE A 1 108 ? -27.126 2.748 9.682 1.00 94.88 108 ILE A N 1
ATOM 867 C CA . ILE A 1 108 ? -27.092 1.344 10.101 1.00 94.88 108 ILE A CA 1
ATOM 868 C C . ILE A 1 108 ? -25.735 1.063 10.737 1.00 94.88 108 ILE A C 1
ATOM 870 O O . ILE A 1 108 ? -24.704 1.443 10.191 1.00 94.88 108 ILE A O 1
ATOM 874 N N . LYS A 1 109 ? -25.714 0.431 11.913 1.00 95.31 109 LYS A N 1
ATOM 875 C CA . LYS A 1 109 ? -24.469 -0.052 12.523 1.00 95.31 109 LYS A CA 1
ATOM 876 C C . LYS A 1 109 ? -24.257 -1.505 12.126 1.00 95.31 109 LYS A C 1
ATOM 878 O O . LYS A 1 109 ? -25.158 -2.311 12.336 1.00 95.31 109 LYS A O 1
ATOM 883 N N . GLN A 1 110 ? -23.084 -1.825 11.596 1.00 94.62 110 GLN A N 1
ATOM 884 C CA . GLN A 1 110 ? -22.758 -3.172 11.142 1.00 94.62 110 GLN A CA 1
ATOM 885 C C . GLN A 1 110 ? -21.283 -3.490 11.388 1.00 94.62 110 GLN A C 1
ATOM 887 O O . GLN A 1 110 ? -20.418 -2.626 11.251 1.00 94.62 110 GLN A O 1
ATOM 892 N N . GLU A 1 111 ? -21.013 -4.743 11.741 1.00 95.25 111 GLU A N 1
ATOM 893 C CA . GLU A 1 111 ? -19.676 -5.331 11.788 1.00 95.25 111 GLU A CA 1
ATOM 894 C C . GLU A 1 111 ? -19.344 -5.902 10.409 1.00 95.25 111 GLU A C 1
ATOM 896 O O . GLU A 1 111 ? -20.073 -6.767 9.918 1.00 95.25 111 GLU A O 1
ATOM 901 N N . ILE A 1 112 ? -18.272 -5.426 9.771 1.00 96.31 112 ILE A N 1
ATOM 902 C CA . ILE A 1 112 ? -17.874 -5.896 8.434 1.00 96.31 112 ILE A CA 1
ATOM 903 C C . ILE A 1 112 ? -16.405 -6.293 8.369 1.00 96.31 112 ILE A C 1
ATOM 905 O O . ILE A 1 112 ? -15.584 -5.777 9.128 1.00 96.31 112 ILE A O 1
ATOM 909 N N . ILE A 1 113 ? -16.057 -7.169 7.428 1.00 98.19 113 ILE A N 1
ATOM 910 C CA . ILE A 1 113 ? -14.666 -7.529 7.152 1.00 98.19 113 ILE A CA 1
ATOM 911 C C . ILE A 1 113 ? -14.104 -6.523 6.145 1.00 98.19 113 ILE A C 1
ATOM 913 O O . ILE A 1 113 ? -14.615 -6.389 5.031 1.00 98.19 113 ILE A O 1
ATOM 917 N N . ILE A 1 114 ? -13.027 -5.828 6.518 1.00 97.88 114 ILE A N 1
ATOM 918 C CA . ILE A 1 114 ? -12.295 -4.967 5.584 1.00 97.88 114 ILE A CA 1
ATOM 919 C C . ILE A 1 114 ? -11.153 -5.741 4.937 1.00 97.88 114 ILE A C 1
ATOM 921 O O . ILE A 1 114 ? -10.286 -6.295 5.616 1.00 97.88 114 ILE A O 1
ATOM 925 N N . ALA A 1 115 ? -11.122 -5.686 3.612 1.00 96.94 115 ALA A N 1
ATOM 926 C CA . ALA A 1 115 ? -10.125 -6.305 2.768 1.00 96.94 115 ALA A CA 1
ATOM 927 C C . ALA A 1 115 ? -9.226 -5.277 2.071 1.00 96.94 115 ALA A C 1
ATOM 929 O O . ALA A 1 115 ? -9.665 -4.212 1.626 1.00 96.94 115 ALA A O 1
ATOM 930 N N . PHE A 1 116 ? -7.960 -5.646 1.906 1.00 95.38 116 PHE A N 1
ATOM 931 C CA . PHE A 1 116 ? -6.958 -4.899 1.159 1.00 95.38 116 PHE A CA 1
ATOM 932 C C . PHE A 1 116 ? -6.399 -5.776 0.037 1.00 95.38 116 PHE A C 1
ATOM 934 O O . PHE A 1 116 ? -5.914 -6.873 0.324 1.00 95.38 116 PHE A O 1
ATOM 941 N N . PRO A 1 117 ? -6.399 -5.314 -1.223 1.00 93.31 117 PRO A N 1
ATOM 942 C CA . PRO A 1 117 ? -5.780 -6.071 -2.300 1.00 93.31 117 PRO A CA 1
ATOM 943 C C . PRO A 1 117 ? -4.261 -6.159 -2.108 1.00 93.31 117 PRO A C 1
ATOM 945 O O . PRO A 1 117 ? -3.607 -5.200 -1.676 1.00 93.31 117 PRO A O 1
ATOM 948 N N . VAL A 1 118 ? -3.678 -7.316 -2.443 1.00 87.88 118 VAL A N 1
ATOM 949 C CA . VAL A 1 118 ? -2.218 -7.522 -2.380 1.00 87.88 118 VAL A CA 1
ATOM 950 C C . VAL A 1 118 ? -1.487 -6.535 -3.294 1.00 87.88 118 VAL A C 1
ATOM 952 O O . VAL A 1 118 ? -0.416 -6.051 -2.925 1.00 87.88 118 VAL A O 1
ATOM 955 N N . ASN A 1 119 ? -2.096 -6.160 -4.416 1.00 78.19 119 ASN A N 1
ATOM 956 C CA . ASN A 1 119 ? -1.638 -5.087 -5.296 1.00 78.19 119 ASN A CA 1
ATOM 957 C C . ASN A 1 119 ? -2.529 -3.860 -5.046 1.00 78.19 119 ASN A C 1
ATOM 959 O O . ASN A 1 119 ? -3.724 -3.898 -5.326 1.00 78.19 119 ASN A O 1
ATOM 963 N N . GLY A 1 120 ? -1.985 -2.794 -4.462 1.00 77.25 120 GLY A N 1
ATOM 964 C CA . GLY A 1 120 ? -2.758 -1.624 -4.053 1.00 77.25 120 GLY A CA 1
ATOM 965 C C . GLY A 1 120 ? -2.067 -0.762 -2.996 1.00 77.25 120 GLY A C 1
ATOM 966 O O . GLY A 1 120 ? -0.899 -0.952 -2.647 1.00 77.25 120 GLY A O 1
ATOM 967 N N . LEU A 1 121 ? -2.821 0.199 -2.454 1.00 83.75 121 LEU A N 1
ATOM 968 C CA . LEU A 1 121 ? -2.326 1.167 -1.471 1.00 83.75 121 LEU A CA 1
ATOM 969 C C . LEU A 1 121 ? -1.758 0.477 -0.223 1.00 83.75 121 LEU A C 1
ATOM 971 O O . LEU A 1 121 ? -2.449 -0.306 0.436 1.00 83.75 121 LEU A O 1
ATOM 975 N N . LYS A 1 122 ? -0.515 0.809 0.153 1.00 84.44 122 LYS A N 1
ATOM 976 C CA . LYS A 1 122 ? 0.106 0.286 1.384 1.00 84.44 122 LYS A CA 1
ATOM 977 C C . LYS A 1 122 ? 0.186 1.367 2.449 1.00 84.44 122 LYS A C 1
ATOM 979 O O . LYS A 1 122 ? 0.816 2.397 2.250 1.00 84.44 122 LYS A O 1
ATOM 984 N N . THR A 1 123 ? -0.320 1.068 3.633 1.00 88.06 123 THR A N 1
ATOM 985 C CA . THR A 1 123 ? -0.204 1.954 4.797 1.00 88.06 123 THR A CA 1
ATOM 986 C C . THR A 1 123 ? 1.020 1.596 5.632 1.00 88.06 123 THR A C 1
ATOM 988 O O . THR A 1 123 ? 1.193 0.436 6.012 1.00 88.06 123 THR A O 1
ATOM 991 N N . LYS A 1 124 ? 1.861 2.578 5.954 1.00 88.75 124 LYS A N 1
ATOM 992 C CA . LYS A 1 124 ? 3.017 2.407 6.847 1.00 88.75 124 LYS A CA 1
ATOM 993 C C . LYS A 1 124 ? 2.594 2.482 8.311 1.00 88.75 124 LYS A C 1
ATOM 995 O O . LYS A 1 124 ? 1.693 3.229 8.674 1.00 88.75 124 LYS A O 1
ATOM 1000 N N . SER A 1 125 ? 3.344 1.829 9.197 1.00 90.56 125 SER A N 1
ATOM 1001 C CA . SER A 1 125 ? 3.079 1.878 10.644 1.00 90.56 125 SER A CA 1
ATOM 1002 C C . SER A 1 125 ? 3.110 3.296 11.232 1.00 90.56 125 SER A C 1
ATOM 1004 O O . SER A 1 125 ? 2.415 3.564 12.204 1.00 90.56 125 SER A O 1
ATOM 1006 N N . ALA A 1 126 ? 3.903 4.213 10.663 1.00 92.00 126 ALA A N 1
ATOM 1007 C CA . ALA A 1 126 ? 3.919 5.611 11.097 1.00 92.00 126 ALA A CA 1
ATOM 1008 C C . ALA A 1 126 ? 2.603 6.337 10.768 1.00 92.00 126 ALA A C 1
ATOM 1010 O O . ALA A 1 126 ? 2.098 7.072 11.607 1.00 92.00 126 ALA A O 1
ATOM 1011 N N . GLU A 1 127 ? 2.023 6.068 9.595 1.00 92.44 127 GLU A N 1
ATOM 1012 C CA . GLU A 1 127 ? 0.737 6.636 9.167 1.00 92.44 127 GLU A CA 1
ATOM 1013 C C . GLU A 1 127 ? -0.407 6.110 10.036 1.00 92.44 127 GLU A C 1
ATOM 1015 O O . GLU A 1 127 ? -1.262 6.887 10.444 1.00 92.44 127 GLU A O 1
ATOM 1020 N N . ILE A 1 128 ? -0.379 4.820 10.397 1.00 95.19 128 ILE A N 1
ATOM 1021 C CA . ILE A 1 128 ? -1.358 4.222 11.321 1.00 95.19 128 ILE A CA 1
ATOM 1022 C C . ILE A 1 128 ? -1.284 4.907 12.693 1.00 95.19 128 ILE A C 1
ATOM 1024 O O . ILE A 1 128 ? -2.314 5.290 13.236 1.00 95.19 128 ILE A O 1
ATOM 1028 N N . ARG A 1 129 ? -0.077 5.132 13.237 1.00 95.06 129 ARG A N 1
ATOM 1029 C CA . ARG A 1 129 ? 0.085 5.836 14.524 1.00 95.06 129 ARG A CA 1
ATOM 1030 C C . ARG A 1 129 ? -0.455 7.263 14.478 1.00 95.06 129 ARG A C 1
ATOM 1032 O O . ARG A 1 129 ? -1.167 7.657 15.394 1.00 95.06 129 ARG A O 1
ATOM 1039 N N . SER A 1 130 ? -0.148 8.015 13.421 1.00 95.06 130 SER A N 1
ATOM 1040 C CA . SER A 1 130 ? -0.701 9.360 13.233 1.00 95.06 130 SER A CA 1
ATOM 1041 C C . SER A 1 130 ? -2.225 9.339 13.100 1.00 95.06 130 SER A C 1
ATOM 1043 O O . SER A 1 130 ? -2.893 10.191 13.675 1.00 95.06 130 SER A O 1
ATOM 1045 N N . ALA A 1 131 ? -2.784 8.353 12.394 1.00 96.25 131 ALA A N 1
ATOM 1046 C CA . ALA A 1 131 ? -4.226 8.185 12.262 1.00 96.25 131 ALA A CA 1
ATOM 1047 C C . ALA A 1 131 ? -4.910 7.813 13.590 1.00 96.25 131 ALA A C 1
ATOM 1049 O O . ALA A 1 131 ? -6.019 8.280 13.827 1.00 96.25 131 ALA A O 1
ATOM 1050 N N . CYS A 1 132 ? -4.257 7.060 14.485 1.00 96.69 132 CYS A N 1
ATOM 1051 C CA . CYS A 1 132 ? -4.779 6.833 15.839 1.00 96.69 132 CYS A CA 1
ATOM 1052 C C . CYS A 1 132 ? -4.923 8.160 16.599 1.00 96.69 132 CYS A C 1
ATOM 1054 O O . CYS A 1 132 ? -6.000 8.445 17.107 1.00 96.69 132 CYS A O 1
ATOM 1056 N N . SER A 1 133 ? -3.884 9.005 16.597 1.00 95.31 133 SER A N 1
ATOM 1057 C CA . SER A 1 133 ? -3.950 10.327 17.240 1.00 95.31 133 SER A CA 1
ATOM 1058 C C . SER A 1 133 ? -4.986 11.257 16.602 1.00 95.31 133 SER A C 1
ATOM 1060 O O . SER A 1 133 ? -5.560 12.091 17.293 1.00 95.31 133 SER A O 1
ATOM 1062 N N . LEU A 1 134 ? -5.237 11.126 15.293 1.00 95.00 134 LEU A N 1
ATOM 1063 C CA . LEU A 1 134 ? -6.313 11.860 14.622 1.00 95.00 134 LEU A CA 1
ATOM 1064 C C . LEU A 1 134 ? -7.691 11.417 15.124 1.00 95.00 134 LEU A C 1
ATOM 1066 O O . LEU A 1 134 ? -8.502 12.271 15.448 1.00 95.00 134 LEU A O 1
ATOM 1070 N N . LEU A 1 135 ? -7.948 10.110 15.219 1.00 95.25 135 LEU A N 1
ATOM 1071 C CA . LEU A 1 135 ? -9.245 9.579 15.662 1.00 95.25 135 LEU A CA 1
ATOM 1072 C C . LEU A 1 135 ? -9.583 9.925 17.121 1.00 95.25 135 LEU A C 1
ATOM 1074 O O . LEU A 1 135 ? -10.757 9.984 17.469 1.00 95.25 135 LEU A O 1
ATOM 1078 N N . GLU A 1 136 ? -8.573 10.160 17.958 1.00 91.88 136 GLU A N 1
ATOM 1079 C CA . GLU A 1 136 ? -8.728 10.591 19.356 1.00 91.88 136 GLU A CA 1
ATOM 1080 C C . GLU A 1 136 ? -8.885 12.121 19.503 1.00 91.88 136 GLU A C 1
ATOM 1082 O O . GLU A 1 136 ? -9.144 12.615 20.599 1.00 91.88 136 GLU A O 1
ATOM 1087 N N . SER A 1 137 ? -8.710 12.894 18.424 1.00 93.94 137 SER A N 1
ATOM 1088 C CA . SER A 1 137 ? -8.749 14.358 18.466 1.00 93.94 137 SER A CA 1
ATOM 1089 C C . SER A 1 137 ? -10.174 14.907 18.407 1.00 93.94 137 SER A C 1
ATOM 1091 O O . SER A 1 137 ? -10.954 14.540 17.533 1.00 93.94 137 SER A O 1
ATOM 1093 N N . GLU A 1 138 ? -10.479 15.895 19.254 1.00 93.31 138 GLU A N 1
ATOM 1094 C CA . GLU A 1 138 ? -11.753 16.633 19.220 1.00 93.31 138 GLU A CA 1
ATOM 1095 C C . GLU A 1 138 ? -11.975 17.437 17.923 1.00 93.31 138 GLU A C 1
ATOM 1097 O O . GLU A 1 138 ? -13.111 17.760 17.588 1.00 93.31 138 GLU A O 1
ATOM 1102 N N . TYR A 1 139 ? -10.904 17.753 17.184 1.00 94.44 139 TYR A N 1
ATOM 1103 C CA . TYR A 1 139 ? -10.963 18.518 15.930 1.00 94.44 139 TYR A CA 1
ATOM 1104 C C . TYR A 1 139 ? -11.116 17.636 14.688 1.00 94.44 139 TYR A C 1
ATOM 1106 O O . TYR A 1 139 ? -11.201 18.152 13.572 1.00 94.44 139 TYR A O 1
ATOM 1114 N N . PHE A 1 140 ? -11.078 16.313 14.847 1.00 92.94 140 PHE A N 1
ATOM 1115 C CA . PHE A 1 140 ? -11.295 15.404 13.734 1.00 92.94 140 PHE A CA 1
ATOM 1116 C C . PHE A 1 140 ? -12.769 15.420 13.331 1.00 92.94 140 PHE A C 1
ATOM 1118 O O . PHE A 1 140 ? -13.640 15.365 14.190 1.00 92.94 140 PHE A O 1
ATOM 1125 N N . GLU A 1 141 ? -13.047 15.476 12.028 1.00 94.81 141 GLU A N 1
ATOM 1126 C CA . GLU A 1 141 ? -14.408 15.414 11.491 1.00 94.81 141 GLU A CA 1
ATOM 1127 C C . GLU A 1 141 ? -14.823 13.939 11.315 1.00 94.81 141 GLU A C 1
ATOM 1129 O O . GLU A 1 141 ? -14.419 13.300 10.333 1.00 94.81 141 GLU A O 1
ATOM 1134 N N . PRO A 1 142 ? -15.589 13.343 12.254 1.00 89.94 142 PRO A N 1
ATOM 1135 C CA . PRO A 1 142 ? -15.910 11.919 12.212 1.00 89.94 142 PRO A CA 1
ATOM 1136 C C . PRO A 1 142 ? -16.795 11.547 11.019 1.00 89.94 142 PRO A C 1
ATOM 1138 O O . PRO A 1 142 ? -16.724 10.403 10.550 1.00 89.94 142 PRO A O 1
ATOM 1141 N N . ASP A 1 143 ? -17.589 12.496 10.518 1.00 91.12 143 ASP A N 1
ATOM 1142 C CA . ASP A 1 143 ? -18.538 12.306 9.427 1.00 91.12 143 ASP A CA 1
ATOM 1143 C C . ASP A 1 143 ? -17.946 12.696 8.059 1.00 91.12 143 ASP A C 1
ATOM 1145 O O . ASP A 1 143 ? -18.681 12.840 7.084 1.00 91.12 143 ASP A O 1
ATOM 1149 N N . GLU A 1 144 ? -16.618 12.794 7.921 1.00 92.19 144 GLU A N 1
ATOM 1150 C CA . GLU A 1 144 ? -15.978 12.806 6.599 1.00 92.19 144 GLU A CA 1
ATOM 1151 C C . GLU A 1 144 ? -16.381 11.540 5.823 1.00 92.19 144 GLU A C 1
ATOM 1153 O O . GLU A 1 144 ? -16.307 10.434 6.364 1.00 92.19 144 GLU A O 1
ATOM 1158 N N . LEU A 1 145 ? -16.825 11.694 4.571 1.00 93.31 145 LEU A N 1
ATOM 1159 C CA . LEU A 1 145 ? -17.346 10.597 3.752 1.00 93.31 145 LEU A CA 1
ATOM 1160 C C . LEU A 1 145 ? -16.288 9.508 3.523 1.00 93.31 145 LEU A C 1
ATOM 1162 O O . LEU A 1 145 ? -15.185 9.782 3.052 1.00 93.31 145 LEU A O 1
ATOM 1166 N N . LYS A 1 146 ? -16.658 8.254 3.792 1.00 95.50 146 LYS A N 1
ATOM 1167 C CA . LYS A 1 146 ? -15.817 7.066 3.585 1.00 95.50 146 LYS A CA 1
ATOM 1168 C C . LYS A 1 146 ? -16.544 6.134 2.636 1.00 95.50 146 LYS A C 1
ATOM 1170 O O . LYS A 1 146 ? -17.727 5.879 2.827 1.00 95.50 146 LYS A O 1
ATOM 1175 N N . ILE A 1 147 ? -15.863 5.634 1.612 1.00 96.25 147 ILE A N 1
ATOM 1176 C CA . ILE A 1 147 ? -16.505 4.808 0.585 1.00 96.25 147 ILE A CA 1
ATOM 1177 C C . ILE A 1 147 ? -15.857 3.435 0.588 1.00 96.25 147 ILE A C 1
ATOM 1179 O O . ILE A 1 147 ? -14.631 3.314 0.621 1.00 96.25 147 ILE A O 1
ATOM 1183 N N . ILE A 1 148 ? -16.699 2.411 0.569 1.00 97.06 148 ILE A N 1
ATOM 1184 C CA . ILE A 1 148 ? -16.316 1.007 0.469 1.00 97.06 148 ILE A CA 1
ATOM 1185 C C . ILE A 1 148 ? -17.086 0.354 -0.678 1.00 97.06 148 ILE A C 1
ATOM 1187 O O . ILE A 1 148 ? -18.121 0.861 -1.100 1.00 97.06 148 ILE A O 1
ATOM 1191 N N . THR A 1 149 ? -16.587 -0.768 -1.176 1.00 97.44 149 THR A N 1
ATOM 1192 C CA . THR A 1 149 ? -17.227 -1.572 -2.224 1.00 97.44 149 THR A CA 1
ATOM 1193 C C . THR A 1 149 ? -17.232 -3.038 -1.811 1.00 97.44 149 THR A C 1
ATOM 1195 O O . THR A 1 149 ? -16.271 -3.465 -1.164 1.00 97.44 149 THR A O 1
ATOM 1198 N N . PRO A 1 150 ? -18.255 -3.827 -2.178 1.00 97.50 150 PRO A N 1
ATOM 1199 C CA . PRO A 1 150 ? -18.201 -5.277 -2.034 1.00 97.50 150 PRO A CA 1
ATOM 1200 C C . PRO A 1 150 ? -16.945 -5.861 -2.699 1.00 97.50 150 PRO A C 1
ATOM 1202 O O . PRO A 1 150 ? -16.494 -5.371 -3.738 1.00 97.50 150 PRO A O 1
ATOM 1205 N N . ALA A 1 151 ? -16.371 -6.899 -2.092 1.00 97.06 151 ALA A N 1
ATOM 1206 C CA . ALA A 1 151 ? -15.109 -7.495 -2.533 1.00 97.06 151 ALA A CA 1
ATOM 1207 C C . ALA A 1 151 ? -15.219 -8.408 -3.771 1.00 97.06 151 ALA A C 1
ATOM 1209 O O . ALA A 1 151 ? -14.189 -8.724 -4.364 1.00 97.06 151 ALA A O 1
ATOM 1210 N N . GLY A 1 152 ? -16.432 -8.805 -4.180 1.00 96.75 152 GLY A N 1
ATOM 1211 C CA . GLY A 1 152 ? -16.667 -9.752 -5.285 1.00 96.75 152 GLY A CA 1
ATOM 1212 C C . GLY A 1 152 ? -15.889 -9.411 -6.560 1.00 96.75 152 GLY A C 1
ATOM 1213 O O . GLY A 1 152 ? -15.133 -10.237 -7.059 1.00 96.75 152 GLY A O 1
ATOM 1214 N N . ILE A 1 153 ? -15.925 -8.141 -6.977 1.00 96.00 153 ILE A N 1
ATOM 1215 C CA . ILE A 1 153 ? -15.239 -7.663 -8.189 1.00 96.00 153 ILE A CA 1
ATOM 1216 C C . ILE A 1 153 ? -13.710 -7.849 -8.186 1.00 96.00 153 ILE A C 1
ATOM 1218 O O . ILE A 1 153 ? -13.085 -7.795 -9.246 1.00 96.00 153 ILE A O 1
ATOM 1222 N N . PHE A 1 154 ? -13.081 -8.009 -7.015 1.00 96.25 154 PHE A N 1
ATOM 1223 C CA . PHE A 1 154 ? -11.643 -8.268 -6.901 1.00 96.25 154 PHE A CA 1
ATOM 1224 C C . PHE A 1 154 ? -11.347 -9.752 -7.081 1.00 96.25 154 PHE A C 1
ATOM 1226 O O . PHE A 1 154 ? -10.391 -10.094 -7.776 1.00 96.25 154 PHE A O 1
ATOM 1233 N N . PHE A 1 155 ? -12.180 -10.616 -6.498 1.00 96.19 155 PHE A N 1
ATOM 1234 C CA . PHE A 1 155 ? -12.081 -12.060 -6.683 1.00 96.19 155 PHE A CA 1
ATOM 1235 C C . PHE A 1 155 ? -12.332 -12.448 -8.143 1.00 96.19 155 PHE A C 1
ATOM 1237 O O . PHE A 1 155 ? -11.500 -13.141 -8.722 1.00 96.19 155 PHE A O 1
ATOM 1244 N N . ASP A 1 156 ? -13.357 -11.872 -8.784 1.00 95.31 156 ASP A N 1
ATOM 1245 C CA . ASP A 1 156 ? -13.643 -12.066 -10.216 1.00 95.31 156 ASP A CA 1
ATOM 1246 C C . ASP A 1 156 ? -12.455 -11.672 -11.115 1.00 95.31 156 ASP A C 1
ATOM 1248 O O . ASP A 1 156 ? -12.254 -12.213 -12.204 1.00 95.31 156 ASP A O 1
ATOM 1252 N N . ALA A 1 157 ? -11.641 -10.715 -10.657 1.00 92.94 157 ALA A N 1
ATOM 1253 C CA . ALA A 1 157 ? -10.435 -10.253 -11.336 1.00 92.94 157 ALA A CA 1
ATOM 1254 C C . ALA A 1 157 ? -9.167 -11.053 -10.969 1.00 92.94 157 ALA A C 1
ATOM 1256 O O . ALA A 1 157 ? -8.074 -10.698 -11.419 1.00 92.94 157 ALA A O 1
ATOM 1257 N N . GLY A 1 158 ? -9.280 -12.099 -10.144 1.00 93.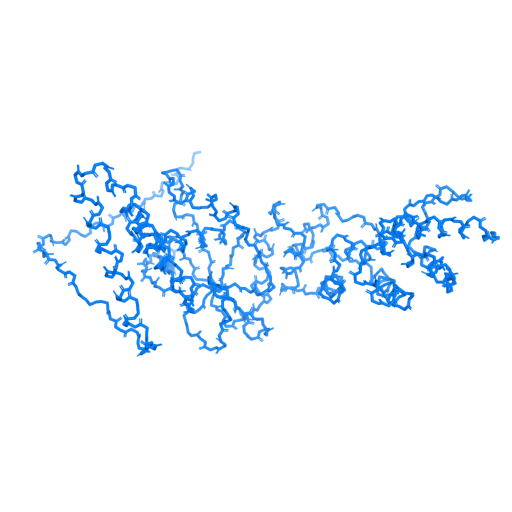56 158 GLY A N 1
ATOM 1258 C CA . GLY A 1 158 ? -8.155 -12.904 -9.661 1.00 93.56 158 GLY A CA 1
ATOM 1259 C C . GLY A 1 158 ? -7.216 -12.155 -8.708 1.00 93.56 158 GLY A C 1
ATOM 1260 O O . GLY A 1 158 ? -6.032 -12.488 -8.620 1.00 93.56 158 GLY A O 1
ATOM 1261 N N . ILE A 1 159 ? -7.699 -11.111 -8.025 1.00 93.00 159 ILE A N 1
ATOM 1262 C CA . ILE A 1 159 ? -6.902 -10.310 -7.090 1.00 93.00 159 ILE A CA 1
ATOM 1263 C C . ILE A 1 159 ? -7.022 -10.895 -5.684 1.00 93.00 159 ILE A C 1
ATOM 1265 O O . ILE A 1 159 ? -8.084 -10.869 -5.068 1.00 93.00 159 ILE A O 1
ATOM 1269 N N . GLU A 1 160 ? -5.894 -11.350 -5.138 1.00 95.69 160 GLU A N 1
ATOM 1270 C CA . GLU A 1 160 ? -5.823 -11.801 -3.749 1.00 95.69 160 GLU A CA 1
ATOM 1271 C C . GLU A 1 160 ? -6.096 -10.644 -2.773 1.00 95.69 160 GLU A C 1
ATOM 1273 O O . GLU A 1 160 ? -5.519 -9.552 -2.884 1.00 95.69 160 GLU A O 1
ATOM 1278 N N . LEU A 1 161 ? -6.942 -10.915 -1.777 1.00 97.31 161 LEU A N 1
ATOM 1279 C CA . LEU A 1 161 ? -7.303 -9.986 -0.714 1.00 97.31 161 LEU A CA 1
ATOM 1280 C C . LEU A 1 161 ? -6.742 -10.438 0.637 1.00 97.31 161 LEU A C 1
ATOM 1282 O O . LEU A 1 161 ? -6.744 -11.625 0.969 1.00 97.31 161 LEU A O 1
ATOM 1286 N N . LYS A 1 162 ? -6.291 -9.466 1.433 1.00 96.94 162 LYS A N 1
ATOM 1287 C CA . LYS A 1 162 ? -5.846 -9.653 2.816 1.00 96.94 162 LYS A CA 1
ATOM 1288 C C . LYS A 1 162 ? -6.758 -8.920 3.793 1.00 96.94 162 LYS A C 1
ATOM 1290 O O . LYS A 1 162 ? -7.164 -7.794 3.511 1.00 96.94 162 LYS A O 1
ATOM 1295 N N . ASP A 1 163 ? -7.026 -9.519 4.946 1.00 96.88 163 ASP A N 1
ATOM 1296 C CA . ASP A 1 163 ? -7.763 -8.867 6.033 1.00 96.88 163 ASP A CA 1
ATOM 1297 C C . ASP A 1 163 ? -6.902 -7.827 6.792 1.00 96.88 163 ASP A C 1
ATOM 1299 O O . ASP A 1 163 ? -5.750 -7.548 6.437 1.00 96.88 163 ASP A O 1
ATOM 1303 N N . LEU A 1 164 ? -7.456 -7.227 7.852 1.00 95.69 164 LEU A N 1
ATOM 1304 C CA . LEU A 1 164 ? -6.757 -6.239 8.690 1.00 95.69 164 LEU A CA 1
ATOM 1305 C C . LEU A 1 164 ? -5.512 -6.796 9.406 1.00 95.69 164 LEU A C 1
ATOM 1307 O O . LEU A 1 164 ? -4.607 -6.016 9.715 1.00 95.69 164 LEU A O 1
ATOM 1311 N N . ASN A 1 165 ? -5.451 -8.110 9.630 1.00 95.31 165 ASN A N 1
ATOM 1312 C CA . ASN A 1 165 ? -4.324 -8.814 10.246 1.00 95.31 165 ASN A CA 1
ATOM 1313 C C . ASN A 1 165 ? -3.321 -9.352 9.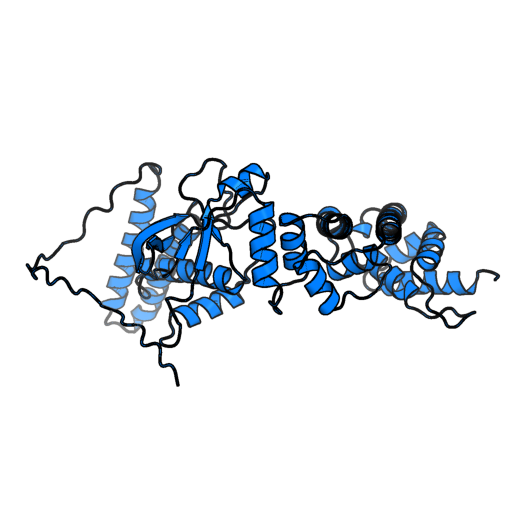207 1.00 95.31 165 ASN A C 1
ATOM 1315 O O . ASN A 1 165 ? -2.217 -9.759 9.565 1.00 95.31 165 ASN A O 1
ATOM 1319 N N . GLY A 1 166 ? -3.649 -9.283 7.914 1.00 94.31 166 GLY A N 1
ATOM 1320 C CA . GLY A 1 166 ? -2.796 -9.725 6.813 1.00 94.31 166 GLY A CA 1
ATOM 1321 C C . GLY A 1 166 ? -3.042 -11.164 6.354 1.00 94.31 166 GLY A C 1
ATOM 1322 O O . GLY A 1 166 ? -2.277 -11.659 5.519 1.00 94.31 166 GLY A O 1
ATOM 1323 N N . ASN A 1 167 ? -4.089 -11.829 6.847 1.00 96.56 167 ASN A N 1
ATOM 1324 C CA . ASN A 1 167 ? -4.447 -13.183 6.422 1.00 96.56 167 ASN A CA 1
ATOM 1325 C C . ASN A 1 167 ? -5.139 -13.150 5.058 1.00 96.56 167 ASN A C 1
ATOM 1327 O O . ASN A 1 167 ? -5.883 -12.215 4.762 1.00 96.56 167 ASN A O 1
ATOM 1331 N N . THR A 1 168 ? -4.896 -14.162 4.220 1.00 96.94 168 THR A N 1
ATOM 1332 C CA . THR A 1 168 ? -5.606 -14.305 2.939 1.00 96.94 168 THR A CA 1
ATOM 1333 C C . THR A 1 168 ? -7.088 -14.553 3.186 1.00 96.94 168 THR A C 1
ATOM 1335 O O . THR A 1 168 ? -7.439 -15.431 3.971 1.00 96.94 168 THR A O 1
ATOM 1338 N N . ILE A 1 169 ? -7.945 -13.814 2.486 1.00 97.75 169 ILE A N 1
ATOM 1339 C CA . ILE A 1 169 ? -9.396 -13.994 2.532 1.00 97.75 169 ILE A CA 1
ATOM 1340 C C . ILE A 1 169 ? -9.807 -14.980 1.427 1.00 97.75 169 ILE A C 1
ATOM 1342 O O . ILE A 1 169 ? -9.502 -14.716 0.261 1.00 97.75 169 ILE A O 1
ATOM 1346 N N . PRO A 1 170 ? -10.487 -16.095 1.753 1.00 96.44 170 PRO A N 1
ATOM 1347 C CA . PRO A 1 170 ? -11.022 -17.010 0.749 1.00 96.44 170 PRO A CA 1
ATOM 1348 C C . PRO A 1 170 ? -12.093 -16.355 -0.133 1.00 96.44 170 PRO A C 1
ATOM 1350 O O . PRO A 1 170 ? -12.942 -15.603 0.354 1.00 96.44 170 PRO A O 1
ATOM 1353 N N . GLU A 1 171 ? -12.093 -16.690 -1.420 1.00 94.81 171 GLU A N 1
ATOM 1354 C CA . GLU A 1 171 ? -13.176 -16.333 -2.339 1.00 94.81 171 GLU A CA 1
ATOM 1355 C C . GLU A 1 171 ? -14.523 -16.895 -1.849 1.00 94.81 171 GLU A C 1
ATOM 1357 O O . GLU A 1 171 ? -14.585 -17.989 -1.285 1.00 94.81 171 GLU A O 1
ATOM 1362 N N . GLY A 1 172 ? -15.600 -16.126 -2.025 1.00 92.50 172 GLY A N 1
ATOM 1363 C CA . GLY A 1 172 ? -16.934 -16.478 -1.526 1.00 92.50 172 GLY A CA 1
ATOM 1364 C C . GLY A 1 172 ? -17.172 -16.160 -0.045 1.00 92.50 172 GLY A C 1
ATOM 1365 O O . GLY A 1 172 ? -18.256 -16.435 0.461 1.00 92.50 172 GLY A O 1
ATOM 1366 N N . THR A 1 173 ? -16.204 -15.558 0.658 1.00 96.06 173 THR A N 1
ATOM 1367 C CA . THR A 1 173 ? -16.434 -15.049 2.021 1.00 96.06 173 THR A CA 1
ATOM 1368 C C . THR A 1 173 ? -17.451 -13.902 1.981 1.00 96.06 173 THR A C 1
ATOM 1370 O O . THR A 1 173 ? -17.239 -12.893 1.306 1.00 96.06 173 THR A O 1
ATOM 1373 N N . GLU A 1 174 ? -18.555 -14.049 2.711 1.00 94.75 174 GLU A N 1
ATOM 1374 C CA . GLU A 1 174 ? -19.603 -13.029 2.813 1.00 94.75 174 GLU A CA 1
ATOM 1375 C C . GLU A 1 174 ? -19.155 -11.814 3.643 1.00 94.75 174 GLU A C 1
ATOM 1377 O O . GLU A 1 174 ? -18.243 -11.899 4.465 1.00 94.75 174 GLU A O 1
ATOM 1382 N N . ASN A 1 175 ? -19.837 -10.675 3.468 1.00 95.25 175 ASN A N 1
ATOM 1383 C CA . ASN A 1 175 ? -19.637 -9.462 4.276 1.00 95.25 175 ASN A CA 1
ATOM 1384 C C . ASN A 1 175 ? -18.204 -8.874 4.210 1.00 95.25 175 ASN A C 1
ATOM 1386 O O . ASN A 1 175 ? -17.711 -8.274 5.172 1.00 95.25 175 ASN A O 1
ATOM 1390 N N . VAL A 1 176 ? -17.532 -9.044 3.064 1.00 98.06 176 VAL A N 1
ATOM 1391 C CA . VAL A 1 176 ? -16.182 -8.527 2.797 1.00 98.06 176 VAL A CA 1
ATOM 1392 C C . VAL A 1 176 ? -16.237 -7.312 1.877 1.00 98.06 176 VAL A C 1
ATOM 1394 O O . VAL A 1 176 ? -16.832 -7.355 0.797 1.00 98.06 176 VAL A O 1
ATOM 1397 N N . TYR A 1 177 ? -15.554 -6.239 2.279 1.00 98.19 177 TYR A N 1
ATOM 1398 C CA . TYR A 1 177 ? -15.527 -4.976 1.548 1.00 98.19 177 TYR A CA 1
ATOM 1399 C C . TYR A 1 177 ? -14.109 -4.434 1.382 1.00 98.19 177 TYR A C 1
ATOM 1401 O O . TYR A 1 177 ? -13.299 -4.458 2.309 1.00 98.19 177 TYR A O 1
ATOM 1409 N N . CYS A 1 178 ? -13.824 -3.869 0.212 1.00 97.25 178 CYS A N 1
ATOM 1410 C CA . CYS A 1 178 ? -12.598 -3.123 -0.053 1.00 97.25 178 CYS A CA 1
ATOM 1411 C C . CYS A 1 178 ? -12.832 -1.616 0.067 1.00 97.25 178 CYS A C 1
ATOM 1413 O O . CYS A 1 178 ? -13.920 -1.104 -0.199 1.00 97.25 178 CYS A O 1
ATOM 1415 N N . LEU A 1 179 ? -11.789 -0.886 0.457 1.00 95.75 179 LEU A N 1
ATOM 1416 C CA . LEU A 1 179 ? -11.846 0.567 0.588 1.00 95.75 179 LEU A CA 1
ATOM 1417 C C . LEU A 1 179 ? -11.776 1.230 -0.786 1.00 95.75 179 LEU A C 1
ATOM 1419 O O . LEU A 1 179 ? -10.824 1.015 -1.526 1.00 95.75 179 LEU A O 1
ATOM 1423 N N . ALA A 1 180 ? -12.738 2.098 -1.086 1.00 93.69 180 ALA A N 1
ATOM 1424 C CA . ALA A 1 180 ? -12.750 2.917 -2.286 1.00 93.69 180 ALA A CA 1
ATOM 1425 C C . ALA A 1 180 ? -12.334 4.368 -1.962 1.00 93.69 180 ALA A C 1
ATOM 1427 O O . ALA A 1 180 ? -13.078 5.319 -2.203 1.00 93.69 180 ALA A O 1
ATOM 1428 N N . GLY A 1 181 ? -11.143 4.545 -1.384 1.00 87.38 181 GLY A N 1
ATOM 1429 C CA . GLY A 1 181 ? -10.638 5.857 -0.971 1.00 87.38 181 GLY A CA 1
ATOM 1430 C C . GLY A 1 181 ? -9.142 6.045 -1.185 1.00 87.38 181 GLY A C 1
ATOM 1431 O O . GLY A 1 181 ? -8.529 5.417 -2.047 1.00 87.38 181 GLY A O 1
ATOM 1432 N N . ASP A 1 182 ? -8.569 6.972 -0.428 1.00 85.75 182 ASP A N 1
ATOM 1433 C CA . ASP A 1 182 ? -7.160 7.340 -0.496 1.00 85.75 182 ASP A CA 1
ATOM 1434 C C . ASP A 1 182 ? -6.334 6.682 0.626 1.00 85.75 182 ASP A C 1
ATOM 1436 O O . ASP A 1 182 ? -6.819 5.895 1.446 1.00 85.75 182 ASP A O 1
ATOM 1440 N N . THR A 1 183 ? -5.050 7.033 0.702 1.00 85.81 183 THR A N 1
ATOM 1441 C CA . THR A 1 183 ? -4.161 6.565 1.775 1.00 85.81 183 THR A CA 1
ATOM 1442 C C . THR A 1 183 ? -4.621 6.995 3.166 1.00 85.81 183 THR A C 1
ATOM 1444 O O . THR A 1 183 ? -4.343 6.283 4.133 1.00 85.81 183 THR A O 1
ATOM 1447 N N . LYS A 1 184 ? -5.322 8.133 3.285 1.00 89.62 184 LYS A N 1
ATOM 1448 C CA . LYS A 1 184 ? -5.864 8.607 4.561 1.00 89.62 184 LYS A CA 1
ATOM 1449 C C . LYS A 1 184 ? -6.970 7.668 5.032 1.00 89.62 184 LYS A C 1
ATOM 1451 O O . LYS A 1 184 ? -6.898 7.212 6.170 1.00 89.62 184 LYS A O 1
ATOM 1456 N N . LEU A 1 185 ? -7.920 7.296 4.169 1.00 92.94 185 LEU A N 1
ATOM 1457 C CA . LEU A 1 185 ? -8.966 6.327 4.517 1.00 92.94 185 LEU A CA 1
ATOM 1458 C C . LEU A 1 185 ? -8.367 4.984 4.955 1.00 92.94 185 LEU A C 1
ATOM 1460 O O . LEU A 1 185 ? -8.751 4.446 5.992 1.00 92.94 185 LEU A O 1
ATOM 1464 N N . HIS A 1 186 ? -7.379 4.473 4.215 1.00 93.06 186 HIS A N 1
ATOM 1465 C CA . HIS A 1 186 ? -6.688 3.233 4.582 1.00 93.06 186 HIS A CA 1
ATOM 1466 C C . HIS A 1 186 ? -6.036 3.322 5.972 1.00 93.06 186 HIS A C 1
ATOM 1468 O O . HIS A 1 186 ? -6.123 2.378 6.762 1.00 93.06 186 HIS A O 1
ATOM 1474 N N . ALA A 1 187 ? -5.397 4.453 6.289 1.00 94.62 187 ALA A N 1
ATOM 1475 C CA . ALA A 1 187 ? -4.788 4.678 7.596 1.00 94.62 187 ALA A CA 1
ATOM 1476 C C . ALA A 1 187 ? -5.827 4.777 8.719 1.00 94.62 187 ALA A C 1
ATOM 1478 O O . ALA A 1 187 ? -5.636 4.150 9.758 1.00 94.62 187 ALA A O 1
ATOM 1479 N N . LEU A 1 188 ? -6.934 5.495 8.499 1.00 96.12 188 LEU A N 1
ATOM 1480 C CA . LEU A 1 188 ? -8.026 5.628 9.469 1.00 96.12 188 LEU A CA 1
ATOM 1481 C C . LEU A 1 188 ? -8.661 4.276 9.800 1.00 96.12 188 LEU A C 1
ATOM 1483 O O . LEU A 1 188 ? -8.908 3.990 10.965 1.00 96.12 188 LEU A O 1
ATOM 1487 N N . VAL A 1 189 ? -8.870 3.419 8.801 1.00 97.06 189 VAL A N 1
ATOM 1488 C CA . VAL A 1 189 ? -9.454 2.088 9.008 1.00 97.06 189 VAL A CA 1
ATOM 1489 C C . VAL A 1 189 ? -8.542 1.187 9.840 1.00 97.06 189 VAL A C 1
ATOM 1491 O O . VAL A 1 189 ? -8.984 0.595 10.825 1.00 97.06 189 VAL A O 1
ATOM 1494 N N . LYS A 1 190 ? -7.244 1.142 9.520 1.00 96.75 190 LYS A N 1
ATOM 1495 C CA . LYS A 1 190 ? -6.267 0.380 10.316 1.00 96.75 190 LYS A CA 1
ATOM 1496 C C . LYS A 1 190 ? -6.074 0.957 11.720 1.00 96.75 190 LYS A C 1
ATOM 1498 O O . LYS A 1 190 ? -5.851 0.206 12.670 1.00 96.75 190 LYS A O 1
ATOM 1503 N N . ALA A 1 191 ? -6.164 2.277 11.863 1.00 97.44 191 ALA A N 1
ATOM 1504 C CA . ALA A 1 191 ? -6.094 2.948 13.153 1.00 97.44 191 ALA A CA 1
ATOM 1505 C C . ALA A 1 191 ? -7.323 2.659 14.019 1.00 97.44 191 ALA A C 1
ATOM 1507 O O . ALA A 1 191 ? -7.150 2.337 15.189 1.00 97.44 191 ALA A O 1
ATOM 1508 N N . ALA A 1 192 ? -8.533 2.695 13.453 1.00 97.31 192 ALA A N 1
ATOM 1509 C CA . ALA A 1 192 ? -9.759 2.325 14.156 1.00 97.31 192 ALA A CA 1
ATOM 1510 C C . ALA A 1 192 ? -9.690 0.878 14.653 1.00 97.31 192 ALA A C 1
ATOM 1512 O O . ALA A 1 192 ? -9.956 0.621 15.820 1.00 97.31 192 ALA A O 1
ATOM 1513 N N . TYR A 1 193 ? -9.218 -0.050 13.816 1.00 96.81 193 TYR A N 1
ATOM 1514 C CA . TYR A 1 193 ? -8.982 -1.431 14.234 1.00 96.81 193 TYR A CA 1
ATOM 1515 C C . TYR A 1 193 ? -7.964 -1.537 15.386 1.00 96.81 193 TYR A C 1
ATOM 1517 O O . TYR A 1 193 ? -8.220 -2.199 16.390 1.00 96.81 193 TYR A O 1
ATOM 1525 N N . THR A 1 194 ? -6.844 -0.812 15.286 1.00 95.50 194 THR A N 1
ATOM 1526 C CA . THR A 1 194 ? -5.819 -0.755 16.344 1.00 95.50 194 THR A CA 1
ATOM 1527 C C . THR A 1 194 ? -6.396 -0.231 17.665 1.00 95.50 194 THR A C 1
ATOM 1529 O O . THR A 1 194 ? -6.114 -0.791 18.723 1.00 95.50 194 THR A O 1
ATOM 1532 N N . LEU A 1 195 ? -7.199 0.836 17.618 1.00 95.75 195 LEU A N 1
ATOM 1533 C CA . LEU A 1 195 ? -7.854 1.414 18.794 1.00 95.75 195 LEU A CA 1
ATOM 1534 C C . LEU A 1 195 ? -8.929 0.481 19.360 1.00 95.75 195 LEU A C 1
ATOM 1536 O O . LEU A 1 195 ? -9.032 0.348 20.573 1.00 95.75 195 LEU A O 1
ATOM 1540 N N . ASN A 1 196 ? -9.658 -0.244 18.513 1.00 95.56 196 ASN A N 1
ATOM 1541 C CA . ASN A 1 196 ? -10.666 -1.199 18.965 1.00 95.56 196 ASN A CA 1
ATOM 1542 C C . ASN A 1 196 ? -10.040 -2.386 19.699 1.00 95.56 196 ASN A C 1
ATOM 1544 O O . ASN A 1 196 ? -10.562 -2.783 20.736 1.00 95.56 196 ASN A O 1
ATOM 1548 N N . ILE A 1 197 ? -8.885 -2.891 19.249 1.00 93.19 197 ILE A N 1
ATOM 1549 C CA . ILE A 1 197 ? -8.117 -3.892 20.010 1.00 93.19 197 ILE A CA 1
ATOM 1550 C C . ILE A 1 197 ? -7.712 -3.343 21.385 1.00 93.19 197 ILE A C 1
ATOM 1552 O O . ILE A 1 197 ? -7.846 -4.044 22.389 1.00 93.19 197 ILE A O 1
ATOM 1556 N N . ARG A 1 198 ? -7.265 -2.082 21.465 1.00 90.88 198 ARG A N 1
ATOM 1557 C CA . ARG A 1 198 ? -6.934 -1.440 22.752 1.00 90.88 198 ARG A CA 1
ATOM 1558 C C . ARG A 1 198 ? -8.158 -1.306 23.655 1.00 90.88 198 ARG A C 1
ATOM 1560 O O . ARG A 1 198 ? -8.069 -1.637 24.839 1.00 90.88 198 ARG A O 1
ATOM 1567 N N . ALA A 1 199 ? -9.309 -0.937 23.095 1.00 91.38 199 ALA A N 1
ATOM 1568 C CA . ALA A 1 199 ? -10.567 -0.837 23.826 1.00 91.38 199 ALA A CA 1
ATOM 1569 C C . ALA A 1 199 ? -11.001 -2.190 24.421 1.00 91.38 199 ALA A C 1
ATOM 1571 O O . ALA A 1 199 ? -11.488 -2.226 25.549 1.00 91.38 199 ALA A O 1
ATOM 1572 N N . GLN A 1 200 ? -10.725 -3.317 23.746 1.00 85.81 200 GLN A N 1
ATOM 1573 C CA . GLN A 1 200 ? -10.939 -4.662 24.316 1.00 85.81 200 GLN A CA 1
ATOM 1574 C C . GLN A 1 200 ? -10.059 -4.945 25.544 1.00 85.81 200 GLN A C 1
ATOM 1576 O O . GLN A 1 200 ? -10.388 -5.789 26.375 1.00 85.81 200 GLN A O 1
ATOM 1581 N N . THR A 1 201 ? -8.945 -4.227 25.687 1.00 80.56 201 THR A N 1
ATOM 1582 C CA . THR A 1 201 ? -8.097 -4.247 26.887 1.00 80.56 201 THR A CA 1
ATOM 1583 C C . THR A 1 201 ? -8.441 -3.120 27.874 1.00 80.56 201 THR A C 1
ATOM 1585 O O . THR A 1 201 ? -7.747 -2.910 28.861 1.00 80.56 201 THR A O 1
ATOM 1588 N N . GLY A 1 202 ? -9.540 -2.392 27.665 1.00 75.12 202 GLY A N 1
ATOM 1589 C CA . GLY A 1 202 ? -9.968 -1.289 28.528 1.00 75.12 202 GLY A CA 1
ATOM 1590 C C . GLY A 1 202 ? -9.098 -0.032 28.425 1.00 75.12 202 GLY A C 1
ATOM 1591 O O . GLY A 1 202 ? -9.118 0.782 29.348 1.00 75.12 202 GLY A O 1
ATOM 1592 N N . GLU A 1 203 ? -8.327 0.110 27.344 1.00 81.38 203 GLU A N 1
ATOM 1593 C CA . GLU A 1 203 ? -7.644 1.348 26.962 1.00 81.38 203 GLU A CA 1
ATOM 1594 C C . GLU A 1 203 ? -8.492 2.079 25.907 1.00 81.38 203 GLU A C 1
ATOM 1596 O O . GLU A 1 203 ? -8.460 1.733 24.726 1.00 81.38 203 GLU A O 1
ATOM 1601 N N . GLY A 1 204 ? -9.249 3.092 26.335 1.00 85.25 204 GLY A N 1
ATOM 1602 C CA . GLY A 1 204 ? -10.096 3.900 25.451 1.00 85.25 204 GLY A CA 1
ATOM 1603 C C . GLY A 1 204 ? -11.455 3.272 25.125 1.00 85.25 204 GLY A C 1
ATOM 1604 O O . GLY A 1 204 ? -11.857 2.261 25.700 1.00 85.25 204 GLY A O 1
ATOM 1605 N N . GLU A 1 205 ? -12.180 3.913 24.210 1.00 89.25 205 GLU A N 1
ATOM 1606 C CA . GLU A 1 205 ? -13.503 3.481 23.751 1.00 89.25 205 GLU A CA 1
ATOM 1607 C C . GLU A 1 205 ? -13.428 2.816 22.373 1.00 89.25 205 GLU A C 1
ATOM 1609 O O . GLU A 1 205 ? -12.511 3.061 21.588 1.00 89.25 205 GLU A O 1
ATOM 1614 N N . THR A 1 206 ? -14.422 1.981 22.060 1.00 92.50 206 THR A N 1
ATOM 1615 C CA . THR A 1 206 ? -14.553 1.410 20.714 1.00 92.50 206 THR A CA 1
ATOM 1616 C C . THR A 1 206 ? -14.868 2.517 19.710 1.00 92.50 206 THR A C 1
ATOM 1618 O O . THR A 1 206 ? -15.885 3.205 19.803 1.00 92.50 206 THR A O 1
ATOM 1621 N N . VAL A 1 207 ? -14.009 2.651 18.710 1.00 95.56 207 VAL A N 1
ATOM 1622 C CA . VAL A 1 207 ? -14.163 3.549 17.574 1.00 95.56 207 VAL A CA 1
ATOM 1623 C C . VAL A 1 207 ? -15.093 2.916 16.544 1.00 95.56 207 VAL A C 1
ATOM 1625 O O . VAL A 1 207 ? -14.825 1.840 16.009 1.00 95.56 207 VAL A O 1
ATOM 1628 N N . ILE A 1 208 ? -16.165 3.638 16.217 1.00 95.50 208 ILE A N 1
ATOM 1629 C CA . ILE A 1 208 ? -17.064 3.330 15.101 1.00 95.50 208 ILE A CA 1
ATOM 1630 C C . ILE A 1 208 ? -16.794 4.350 14.000 1.00 95.50 208 ILE A C 1
ATOM 1632 O O . ILE A 1 208 ? -17.017 5.547 14.206 1.00 95.50 208 ILE A O 1
ATOM 1636 N N . LEU A 1 209 ? -16.347 3.903 12.825 1.00 95.75 209 LEU A N 1
ATOM 1637 C CA . LEU A 1 209 ? -16.180 4.808 11.686 1.00 95.75 209 LEU A CA 1
ATOM 1638 C C . LEU A 1 209 ? -17.552 5.181 11.121 1.00 95.75 209 LEU A C 1
ATOM 1640 O O . LEU A 1 209 ? -18.349 4.311 10.768 1.00 95.75 209 LEU A O 1
ATOM 1644 N N . ARG A 1 210 ? -17.826 6.485 11.049 1.00 95.12 210 ARG A N 1
ATOM 1645 C CA . ARG A 1 210 ? -19.125 7.038 10.640 1.00 95.12 210 ARG A CA 1
ATOM 1646 C C . ARG A 1 210 ? -19.125 7.524 9.196 1.00 95.12 210 ARG A C 1
ATOM 1648 O O . ARG A 1 210 ? -18.058 7.643 8.590 1.00 95.12 210 ARG A O 1
ATOM 1655 N N . ASN A 1 211 ? -20.323 7.785 8.669 1.00 95.69 211 ASN A N 1
ATOM 1656 C CA . ASN A 1 211 ? -20.575 8.209 7.287 1.00 95.69 211 ASN A CA 1
ATOM 1657 C C . ASN A 1 211 ? -19.865 7.317 6.255 1.00 95.69 211 ASN A C 1
ATOM 1659 O O . ASN A 1 211 ? -19.142 7.791 5.374 1.00 95.69 211 ASN A O 1
ATOM 1663 N N . VAL A 1 212 ? -20.034 6.002 6.417 1.00 96.88 212 VAL A N 1
ATOM 1664 C CA . VAL A 1 212 ? -19.559 5.012 5.451 1.00 96.88 212 VAL A CA 1
ATOM 1665 C C . VAL A 1 212 ? -20.647 4.789 4.410 1.00 96.88 212 VAL A C 1
ATOM 1667 O O . VAL A 1 212 ? -21.788 4.523 4.766 1.00 96.88 212 VAL A O 1
ATOM 1670 N N . ARG A 1 213 ? -20.315 4.869 3.124 1.00 95.62 213 ARG A N 1
ATOM 1671 C CA . ARG A 1 213 ? -21.225 4.519 2.030 1.00 95.62 213 ARG A CA 1
ATOM 1672 C C . ARG A 1 213 ? -20.696 3.322 1.270 1.00 95.62 213 ARG A C 1
ATOM 1674 O O . ARG A 1 213 ? -19.513 3.272 0.927 1.00 95.62 213 ARG A O 1
ATOM 1681 N N . ILE A 1 214 ? -21.595 2.393 0.984 1.00 95.62 214 ILE A N 1
ATOM 1682 C CA . ILE A 1 214 ? -21.327 1.312 0.047 1.00 95.62 214 ILE A CA 1
ATOM 1683 C C . ILE A 1 214 ? -21.565 1.867 -1.354 1.00 95.62 214 ILE A C 1
ATOM 1685 O O . ILE A 1 214 ? -22.599 2.472 -1.630 1.00 95.62 214 ILE A O 1
ATOM 1689 N N . ARG A 1 215 ? -20.578 1.695 -2.226 1.00 95.81 215 ARG A N 1
ATOM 1690 C CA . ARG A 1 215 ? -20.688 1.972 -3.650 1.00 95.81 215 ARG A CA 1
ATOM 1691 C C . ARG A 1 215 ? -20.428 0.683 -4.403 1.00 95.81 215 ARG A C 1
ATOM 1693 O O . ARG A 1 215 ? -19.372 0.081 -4.231 1.00 95.81 215 ARG A O 1
ATOM 1700 N N . GLU A 1 216 ? -21.381 0.298 -5.233 1.00 95.50 216 GLU A N 1
ATOM 1701 C CA . GLU A 1 216 ? -21.231 -0.827 -6.144 1.00 95.50 216 GLU A CA 1
ATOM 1702 C C . GLU A 1 216 ? -20.539 -0.369 -7.430 1.00 95.50 216 GLU A C 1
ATOM 1704 O O . GLU A 1 216 ? -20.671 0.779 -7.867 1.00 95.50 216 GLU A O 1
ATOM 1709 N N . PHE A 1 217 ? -19.750 -1.273 -7.995 1.00 96.56 217 PHE A N 1
ATOM 1710 C CA . PHE A 1 217 ? -19.076 -1.118 -9.275 1.00 96.56 217 PHE A CA 1
ATOM 1711 C C . PHE A 1 217 ? -19.292 -2.407 -10.053 1.00 96.56 217 PHE A C 1
ATOM 1713 O O . PHE A 1 217 ? -19.237 -3.481 -9.454 1.00 96.56 217 PHE A O 1
ATOM 1720 N N . ASP A 1 218 ? -19.452 -2.319 -11.371 1.00 95.50 218 ASP A N 1
ATOM 1721 C CA . ASP A 1 218 ? -19.750 -3.509 -12.175 1.00 95.50 218 ASP A CA 1
ATOM 1722 C C . ASP A 1 218 ? -18.554 -4.467 -12.263 1.00 95.50 218 ASP A C 1
ATOM 1724 O O . ASP A 1 218 ? -18.707 -5.661 -12.503 1.00 95.50 218 ASP A O 1
ATOM 1728 N N . ASN A 1 219 ? -17.332 -3.941 -12.139 1.00 95.00 219 ASN A N 1
ATOM 1729 C CA . ASN A 1 219 ? -16.092 -4.709 -12.220 1.00 95.00 219 ASN A CA 1
ATOM 1730 C C . ASN A 1 219 ? -14.885 -3.901 -11.708 1.00 95.00 219 ASN A C 1
ATOM 1732 O O . ASN A 1 219 ? -14.961 -2.696 -11.442 1.00 95.00 219 ASN A O 1
ATOM 1736 N N . ILE A 1 220 ? -13.721 -4.559 -11.654 1.00 93.81 220 ILE A N 1
ATOM 1737 C CA . ILE A 1 220 ? -12.465 -3.953 -11.195 1.00 93.81 220 ILE A CA 1
ATOM 1738 C C . ILE A 1 220 ? -12.032 -2.713 -11.995 1.00 93.81 220 ILE A C 1
ATOM 1740 O O . ILE A 1 220 ? -11.373 -1.834 -11.438 1.00 93.81 220 ILE A O 1
ATOM 1744 N N . ARG A 1 221 ? -12.416 -2.590 -13.276 1.00 92.69 221 ARG A N 1
ATOM 1745 C CA . ARG A 1 221 ? -12.045 -1.430 -14.106 1.00 92.69 221 ARG A CA 1
ATOM 1746 C C . ARG A 1 221 ? -12.800 -0.188 -13.691 1.00 92.69 221 ARG A C 1
ATOM 1748 O O . ARG A 1 221 ? -12.207 0.885 -13.613 1.00 92.69 221 ARG A O 1
ATOM 1755 N N . GLU A 1 222 ? -14.087 -0.313 -13.394 1.00 94.88 222 GLU A N 1
ATOM 1756 C CA . GLU A 1 222 ? -14.877 0.812 -12.896 1.00 94.88 222 GLU A CA 1
ATOM 1757 C C . GLU A 1 222 ? -14.391 1.280 -11.528 1.00 94.88 222 GLU A C 1
ATOM 1759 O O . GLU A 1 222 ? -14.148 2.476 -11.339 1.00 94.88 222 GLU A O 1
ATOM 1764 N N . TYR A 1 223 ? -14.141 0.333 -10.619 1.00 94.88 223 TYR A N 1
ATOM 1765 C CA . TYR A 1 223 ? -13.501 0.614 -9.337 1.00 94.88 223 TYR A CA 1
ATOM 1766 C C . TYR A 1 223 ? -12.150 1.321 -9.532 1.00 94.88 223 TYR A C 1
ATOM 1768 O O . TYR A 1 223 ? -11.889 2.373 -8.942 1.00 94.88 223 TYR A O 1
ATOM 1776 N N . GLY A 1 224 ? -11.301 0.792 -10.415 1.00 92.06 224 GLY A N 1
ATOM 1777 C CA . GLY A 1 224 ? -10.005 1.374 -10.730 1.00 92.06 224 GLY A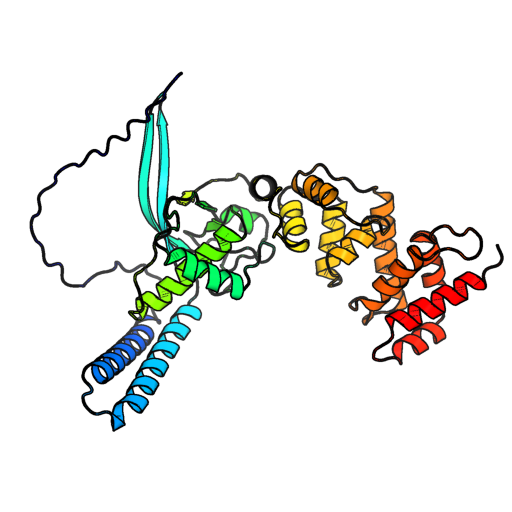 CA 1
ATOM 1778 C C . GLY A 1 224 ? -10.144 2.802 -11.253 1.00 92.06 224 GLY A C 1
ATOM 1779 O O . GLY A 1 224 ? -9.495 3.704 -10.730 1.00 92.06 224 GLY A O 1
ATOM 1780 N N . ARG A 1 225 ? -11.030 3.051 -12.229 1.00 91.69 225 ARG A N 1
ATOM 1781 C CA . ARG A 1 225 ? -11.307 4.391 -12.784 1.00 91.69 225 ARG A CA 1
ATOM 1782 C C . ARG A 1 225 ? -11.760 5.364 -11.698 1.00 91.69 225 ARG A C 1
ATOM 1784 O O . ARG A 1 225 ? -11.284 6.503 -11.665 1.00 91.69 225 ARG A O 1
ATOM 1791 N N . TYR A 1 226 ? -12.618 4.905 -10.790 1.00 93.12 226 TYR A N 1
ATOM 1792 C CA . TYR A 1 226 ? -13.095 5.684 -9.658 1.00 93.12 226 TYR A CA 1
ATOM 1793 C C . TYR A 1 226 ? -11.955 6.088 -8.714 1.00 93.12 226 TYR A C 1
ATOM 1795 O O . TYR A 1 226 ? -11.757 7.281 -8.462 1.00 93.12 226 TYR A O 1
ATOM 1803 N N . ILE A 1 227 ? -11.158 5.129 -8.232 1.00 91.12 227 ILE A N 1
ATOM 1804 C CA . ILE A 1 227 ? -10.030 5.408 -7.328 1.00 91.12 227 ILE A CA 1
ATOM 1805 C C . ILE A 1 227 ? -8.998 6.294 -8.010 1.00 91.12 227 ILE A C 1
ATOM 1807 O O . ILE A 1 227 ? -8.502 7.245 -7.403 1.00 91.12 227 ILE A O 1
ATOM 1811 N N . ARG A 1 228 ? -8.707 6.018 -9.283 1.00 87.62 228 ARG A N 1
ATOM 1812 C CA . ARG A 1 228 ? -7.740 6.756 -10.095 1.00 87.62 228 ARG A CA 1
ATOM 1813 C C . ARG A 1 228 ? -8.107 8.238 -10.188 1.00 87.62 228 ARG A C 1
ATOM 1815 O O . ARG A 1 228 ? -7.262 9.091 -9.920 1.00 87.62 228 ARG A O 1
ATOM 1822 N N . MET A 1 229 ? -9.368 8.546 -10.498 1.00 87.25 229 MET A N 1
ATOM 1823 C CA . MET A 1 229 ? -9.837 9.928 -10.621 1.00 87.25 229 MET A CA 1
ATOM 1824 C C . MET A 1 229 ? -9.812 10.662 -9.275 1.00 87.25 229 MET A C 1
ATOM 1826 O O . MET A 1 229 ? -9.221 11.742 -9.175 1.00 87.25 229 MET A O 1
ATOM 1830 N N . ASN A 1 230 ? -10.374 10.045 -8.230 1.00 88.19 230 ASN A N 1
ATOM 1831 C CA . ASN A 1 230 ? -10.477 10.651 -6.898 1.00 88.19 230 ASN A CA 1
ATOM 1832 C C . ASN A 1 230 ? -9.117 10.826 -6.207 1.00 88.19 230 ASN A C 1
ATOM 1834 O O . ASN A 1 230 ? -8.961 11.702 -5.363 1.00 88.19 230 ASN A O 1
ATOM 1838 N N . ASN A 1 231 ? -8.102 10.062 -6.615 1.00 86.06 231 ASN A N 1
ATOM 1839 C CA . ASN A 1 231 ? -6.740 10.195 -6.108 1.00 86.06 231 ASN A CA 1
ATOM 1840 C C . ASN A 1 231 ? -5.776 10.924 -7.065 1.00 86.06 231 ASN A C 1
ATOM 1842 O O . ASN A 1 231 ? -4.582 11.031 -6.776 1.00 86.06 231 ASN A O 1
ATOM 1846 N N . SER A 1 232 ? -6.244 11.456 -8.198 1.00 80.94 232 SER A N 1
ATOM 1847 C CA . SER A 1 232 ? -5.371 12.062 -9.222 1.00 80.94 232 SER A CA 1
ATOM 1848 C C . SER A 1 232 ? -4.575 13.285 -8.731 1.00 80.94 232 SER A C 1
ATOM 1850 O O . SER A 1 232 ? -3.500 13.587 -9.259 1.00 80.94 232 SER A O 1
ATOM 1852 N N . LEU A 1 233 ? -5.068 13.970 -7.693 1.00 80.81 233 LEU A N 1
ATOM 1853 C CA . LEU A 1 233 ? -4.406 15.109 -7.045 1.00 80.81 233 LEU A CA 1
ATOM 1854 C C . LEU A 1 233 ? -3.595 14.722 -5.799 1.00 80.81 233 LEU A C 1
ATOM 1856 O O . LEU A 1 233 ? -2.900 15.574 -5.237 1.00 80.81 233 LEU A O 1
ATOM 1860 N N . ALA A 1 234 ? -3.633 13.454 -5.381 1.00 79.06 234 ALA A N 1
ATOM 1861 C CA . ALA A 1 234 ? -2.920 12.986 -4.203 1.00 79.06 234 ALA A CA 1
ATOM 1862 C C . ALA A 1 234 ? -1.398 13.044 -4.431 1.00 79.06 234 ALA A C 1
ATOM 1864 O O . ALA A 1 234 ? -0.803 12.294 -5.219 1.00 79.06 234 ALA A O 1
ATOM 1865 N N . ARG A 1 235 ? -0.738 13.961 -3.714 1.00 71.88 235 ARG A N 1
ATOM 1866 C CA . ARG A 1 235 ? 0.720 14.154 -3.788 1.00 71.88 235 ARG A CA 1
ATOM 1867 C C . ARG A 1 235 ? 1.499 13.044 -3.082 1.00 71.88 235 ARG A C 1
ATOM 1869 O O . ARG A 1 235 ? 2.632 12.778 -3.466 1.00 71.88 235 ARG A O 1
ATOM 1876 N N . HIS A 1 236 ? 0.888 12.403 -2.087 1.00 76.69 236 HIS A N 1
ATOM 1877 C CA . HIS A 1 236 ? 1.541 11.431 -1.205 1.00 76.69 236 HIS A CA 1
ATOM 1878 C C . HIS A 1 236 ? 1.488 9.986 -1.708 1.00 76.69 236 HIS A C 1
ATOM 1880 O O . HIS A 1 236 ? 2.196 9.139 -1.171 1.00 76.69 236 HIS A O 1
ATOM 1886 N N . LEU A 1 237 ? 0.709 9.709 -2.760 1.00 81.25 237 LEU A N 1
ATOM 1887 C CA . LEU A 1 237 ? 0.714 8.399 -3.402 1.00 81.25 237 LEU A CA 1
ATOM 1888 C C . LEU A 1 237 ? 2.082 8.104 -4.014 1.00 81.25 237 LEU A C 1
ATOM 1890 O O . LEU A 1 237 ? 2.599 8.888 -4.824 1.00 81.25 237 LEU A O 1
ATOM 1894 N N . ARG A 1 238 ? 2.650 6.949 -3.661 1.00 81.75 238 ARG A N 1
ATOM 1895 C CA . ARG A 1 238 ? 3.897 6.477 -4.257 1.00 81.75 238 ARG A CA 1
ATOM 1896 C C . ARG A 1 238 ? 3.678 6.099 -5.708 1.00 81.75 238 ARG A C 1
ATOM 1898 O O . ARG A 1 238 ? 2.574 5.823 -6.164 1.00 81.75 238 ARG A O 1
ATOM 1905 N N . LEU A 1 239 ? 4.787 6.045 -6.429 1.00 83.31 239 LEU A N 1
ATOM 1906 C CA . LEU A 1 239 ? 4.789 5.741 -7.847 1.00 83.31 239 LEU A CA 1
ATOM 1907 C C . LEU A 1 239 ? 4.153 4.382 -8.166 1.00 83.31 239 LEU A C 1
ATOM 1909 O O . LEU A 1 239 ? 3.293 4.309 -9.031 1.00 83.31 239 LEU A O 1
ATOM 1913 N N . GLN A 1 240 ? 4.545 3.347 -7.423 1.00 82.44 240 GLN A N 1
ATOM 1914 C CA . GLN A 1 240 ? 4.010 1.995 -7.574 1.00 82.44 240 GLN A CA 1
ATOM 1915 C C . GLN A 1 240 ? 2.500 1.942 -7.302 1.00 82.44 240 GLN A C 1
ATOM 1917 O O . GLN A 1 240 ? 1.758 1.313 -8.040 1.00 82.44 240 GLN A O 1
ATOM 1922 N N . GLU A 1 241 ? 2.022 2.666 -6.289 1.00 86.31 241 GLU A N 1
ATOM 1923 C CA . GLU A 1 241 ? 0.589 2.733 -5.979 1.00 86.31 241 GLU A CA 1
ATOM 1924 C C . GLU A 1 241 ? -0.200 3.369 -7.127 1.00 86.31 241 GLU A C 1
ATOM 1926 O O . GLU A 1 241 ? -1.271 2.894 -7.494 1.00 86.31 241 GLU A O 1
ATOM 1931 N N . LYS A 1 242 ? 0.353 4.424 -7.736 1.00 86.75 242 LYS A N 1
ATOM 1932 C CA . LYS A 1 242 ? -0.255 5.078 -8.898 1.00 86.75 242 LYS A CA 1
ATOM 1933 C C . LYS A 1 242 ? -0.311 4.155 -10.109 1.00 86.75 242 LYS A C 1
ATOM 1935 O O . LYS A 1 242 ? -1.326 4.142 -10.800 1.00 86.75 242 LYS A O 1
ATOM 1940 N N . THR A 1 243 ? 0.742 3.382 -10.373 1.00 85.50 243 THR A N 1
ATOM 1941 C CA . THR A 1 243 ? 0.743 2.453 -11.509 1.00 85.50 243 THR A CA 1
ATOM 1942 C C . THR A 1 243 ? -0.154 1.248 -11.279 1.00 85.50 243 THR A C 1
ATOM 1944 O O . THR A 1 243 ? -0.798 0.812 -12.225 1.00 85.50 243 THR A O 1
ATOM 1947 N N . GLU A 1 244 ? -0.256 0.727 -10.056 1.00 87.56 244 GLU A N 1
ATOM 1948 C CA . GLU A 1 244 ? -1.194 -0.351 -9.711 1.00 87.56 244 GLU A CA 1
ATOM 1949 C C . GLU A 1 244 ? -2.656 0.113 -9.845 1.00 87.56 244 GLU A C 1
ATOM 1951 O O . GLU A 1 244 ? -3.469 -0.582 -10.450 1.00 87.56 244 GLU A O 1
ATOM 1956 N N . ILE A 1 245 ? -2.988 1.325 -9.375 1.00 88.00 245 ILE A N 1
ATOM 1957 C CA . ILE A 1 245 ? -4.321 1.925 -9.576 1.00 88.00 245 ILE A CA 1
ATOM 1958 C C . ILE A 1 245 ? -4.613 2.152 -11.066 1.00 88.00 245 ILE A C 1
ATOM 1960 O O . ILE A 1 245 ? -5.721 1.882 -11.532 1.00 88.00 245 ILE A O 1
ATOM 1964 N N . ALA A 1 246 ? -3.632 2.645 -11.827 1.00 86.38 246 ALA A N 1
ATOM 1965 C CA . ALA A 1 246 ? -3.792 2.858 -13.262 1.00 86.38 246 ALA A CA 1
ATOM 1966 C C . ALA A 1 246 ? -4.018 1.538 -14.021 1.00 86.38 246 ALA A C 1
ATOM 1968 O O . ALA A 1 246 ? -4.870 1.496 -14.906 1.00 86.38 246 ALA A O 1
ATOM 1969 N N . GLU A 1 247 ? -3.314 0.466 -13.647 1.00 87.38 247 GLU A N 1
ATOM 1970 C CA . GLU A 1 247 ? -3.482 -0.869 -14.233 1.00 87.38 247 GLU A CA 1
ATOM 1971 C C . GLU A 1 247 ? -4.867 -1.456 -13.950 1.00 87.38 247 GLU A C 1
ATOM 1973 O O . GLU A 1 247 ? -5.479 -1.994 -14.869 1.00 87.38 247 GLU A O 1
ATOM 1978 N N . MET A 1 248 ? -5.385 -1.307 -12.722 1.00 87.38 248 MET A N 1
ATOM 1979 C CA . MET A 1 248 ? -6.744 -1.746 -12.375 1.00 87.38 248 MET A CA 1
ATOM 1980 C C . MET A 1 248 ? -7.807 -1.029 -13.212 1.00 87.38 248 MET A C 1
ATOM 1982 O O . MET A 1 248 ? -8.746 -1.665 -13.676 1.00 87.38 248 MET A O 1
ATOM 1986 N N . ALA A 1 249 ? -7.660 0.285 -13.419 1.00 85.44 249 ALA A N 1
ATOM 1987 C CA . ALA A 1 249 ? -8.621 1.094 -14.165 1.00 85.44 249 ALA A CA 1
ATOM 1988 C C . ALA A 1 249 ? -8.698 0.693 -15.642 1.00 85.44 249 ALA A C 1
ATOM 1990 O O . ALA A 1 249 ? -9.777 0.435 -16.169 1.00 85.44 249 ALA A O 1
ATOM 1991 N N . GLU A 1 250 ? -7.549 0.705 -16.318 1.00 79.12 250 GLU A N 1
ATOM 1992 C CA . GLU A 1 250 ? -7.405 0.325 -17.720 1.00 79.12 250 GLU A CA 1
ATOM 1993 C C . GLU A 1 250 ? -5.909 0.241 -18.056 1.00 79.12 250 GLU A C 1
ATOM 1995 O O . GLU A 1 250 ? -5.234 1.275 -18.123 1.00 79.12 250 GLU A O 1
ATOM 2000 N N . PRO A 1 251 ? -5.346 -0.963 -18.248 1.00 67.62 251 PRO A N 1
ATOM 2001 C CA . PRO A 1 251 ? -3.915 -1.105 -18.440 1.00 67.62 251 PRO A CA 1
ATOM 2002 C C . PRO A 1 251 ? -3.539 -0.772 -19.885 1.00 67.62 251 PRO A C 1
ATOM 2004 O O . PRO A 1 251 ? -3.542 -1.652 -20.751 1.00 67.62 251 PRO A O 1
ATOM 2007 N N . GLY A 1 252 ? -3.173 0.488 -20.133 1.00 80.25 252 GLY A N 1
ATOM 2008 C CA . GLY A 1 252 ? -2.439 0.869 -21.341 1.00 80.25 252 GLY A CA 1
ATOM 2009 C C . GLY A 1 252 ? -1.101 0.122 -21.433 1.00 80.25 252 GLY A C 1
ATOM 2010 O O . GLY A 1 252 ? -0.533 -0.265 -20.405 1.00 80.25 252 GLY A O 1
ATOM 2011 N N . GLU A 1 253 ? -0.587 -0.079 -22.651 1.00 87.81 253 GLU A N 1
ATOM 2012 C CA . GLU A 1 253 ? 0.630 -0.875 -22.906 1.00 87.81 253 GLU A CA 1
ATOM 2013 C C . GLU A 1 253 ? 1.814 -0.431 -22.035 1.00 87.81 253 GLU A C 1
ATOM 2015 O O . GLU A 1 253 ? 2.489 -1.259 -21.425 1.00 87.81 253 GLU A O 1
ATOM 2020 N N . PHE A 1 254 ? 1.998 0.885 -21.885 1.00 90.19 254 PHE A N 1
ATOM 2021 C CA . PHE A 1 254 ? 3.053 1.465 -21.056 1.00 90.19 254 PHE A CA 1
ATOM 2022 C C . PHE A 1 254 ? 2.961 1.041 -19.582 1.00 90.19 254 PHE A C 1
ATOM 2024 O O . PHE A 1 254 ? 3.946 0.587 -19.003 1.00 90.19 254 PHE A O 1
ATOM 2031 N N . ILE A 1 255 ? 1.784 1.161 -18.958 1.00 90.94 255 ILE A N 1
ATOM 2032 C CA . ILE A 1 255 ? 1.605 0.814 -17.538 1.00 90.94 255 ILE A CA 1
ATOM 2033 C C . ILE A 1 255 ? 1.741 -0.691 -17.324 1.00 90.94 255 ILE A C 1
ATOM 2035 O O . ILE A 1 255 ? 2.334 -1.109 -16.329 1.00 90.94 255 ILE A O 1
ATOM 2039 N N . ARG A 1 256 ? 1.266 -1.500 -18.278 1.00 90.06 256 ARG A N 1
ATOM 2040 C CA . ARG A 1 256 ? 1.447 -2.953 -18.243 1.00 90.06 256 ARG A CA 1
ATOM 2041 C C . ARG A 1 256 ? 2.929 -3.326 -18.268 1.00 90.06 256 ARG A C 1
ATOM 2043 O O . ARG A 1 256 ? 3.360 -4.110 -17.428 1.00 90.06 256 ARG A O 1
ATOM 2050 N N . ALA A 1 257 ? 3.709 -2.728 -19.168 1.00 92.38 257 ALA A N 1
ATOM 2051 C CA . ALA A 1 257 ? 5.149 -2.959 -19.255 1.00 92.38 257 ALA A CA 1
ATOM 2052 C C . ALA A 1 257 ? 5.877 -2.525 -17.968 1.00 92.38 257 ALA A C 1
ATOM 2054 O O . ALA A 1 257 ? 6.672 -3.285 -17.412 1.00 92.38 257 ALA A O 1
ATOM 2055 N N . VAL A 1 258 ? 5.535 -1.348 -17.425 1.00 92.50 258 VAL A N 1
ATOM 2056 C CA . VAL A 1 258 ? 6.095 -0.843 -16.160 1.00 92.50 258 VAL A CA 1
ATOM 2057 C C . VAL A 1 258 ? 5.793 -1.786 -14.993 1.00 92.50 258 VAL A C 1
ATOM 2059 O O . VAL A 1 258 ? 6.718 -2.178 -14.282 1.00 92.50 258 VAL A O 1
ATOM 2062 N N . ASN A 1 259 ? 4.533 -2.183 -14.787 1.00 91.00 259 ASN A N 1
ATOM 2063 C CA . ASN A 1 259 ? 4.168 -3.059 -13.670 1.00 91.00 259 ASN A CA 1
ATOM 2064 C C . ASN A 1 259 ? 4.719 -4.476 -13.838 1.00 91.00 259 ASN A C 1
ATOM 2066 O O . ASN A 1 259 ? 5.150 -5.070 -12.849 1.00 91.00 259 ASN A O 1
ATOM 2070 N N . LYS A 1 260 ? 4.797 -4.989 -15.072 1.00 92.19 260 LYS A N 1
ATOM 2071 C CA . LYS A 1 260 ? 5.502 -6.238 -15.376 1.00 92.19 260 LYS A CA 1
ATOM 2072 C C . LYS A 1 260 ? 6.964 -6.155 -14.939 1.00 92.19 260 LYS A C 1
ATOM 2074 O O . LYS A 1 260 ? 7.430 -7.023 -14.210 1.00 92.19 260 LYS A O 1
ATOM 2079 N N . ALA A 1 261 ? 7.664 -5.078 -15.290 1.00 92.50 261 ALA A N 1
ATOM 2080 C CA . ALA A 1 261 ? 9.060 -4.894 -14.908 1.00 92.50 261 ALA A CA 1
ATOM 2081 C C . ALA A 1 261 ? 9.269 -4.758 -13.388 1.00 92.50 261 ALA A C 1
ATOM 2083 O O . ALA A 1 261 ? 10.234 -5.290 -12.842 1.00 92.50 261 ALA A O 1
ATOM 2084 N N . ILE A 1 262 ? 8.351 -4.085 -12.689 1.00 91.50 262 ILE A N 1
ATOM 2085 C CA . ILE A 1 262 ? 8.381 -3.982 -11.222 1.00 91.50 262 ILE A CA 1
ATOM 2086 C C . ILE A 1 262 ? 8.203 -5.365 -10.578 1.00 91.50 262 ILE A C 1
ATOM 2088 O O . ILE A 1 262 ? 8.952 -5.702 -9.664 1.00 91.50 262 ILE A O 1
ATOM 2092 N N . ARG A 1 263 ? 7.234 -6.162 -11.047 1.00 88.81 263 ARG A N 1
ATOM 2093 C CA . ARG A 1 263 ? 6.897 -7.471 -10.460 1.00 88.81 263 ARG A CA 1
ATOM 2094 C C . ARG A 1 263 ? 7.910 -8.558 -10.812 1.00 88.81 263 ARG A C 1
ATOM 2096 O O . ARG A 1 263 ? 8.367 -9.264 -9.924 1.00 88.81 263 ARG A O 1
ATOM 2103 N N . GLU A 1 264 ? 8.266 -8.691 -12.087 1.00 90.12 264 GLU A N 1
ATOM 2104 C CA . GLU A 1 264 ? 9.130 -9.778 -12.563 1.00 90.12 264 GLU A CA 1
ATOM 2105 C C . GLU A 1 264 ? 10.610 -9.512 -12.272 1.00 90.12 264 GLU A C 1
ATOM 2107 O O . GLU A 1 264 ? 11.342 -10.440 -11.941 1.00 90.12 264 GLU A O 1
ATOM 2112 N N . TYR A 1 265 ? 11.057 -8.253 -12.354 1.00 88.06 265 TYR A N 1
ATOM 2113 C CA . TYR A 1 265 ? 12.477 -7.886 -12.247 1.00 88.06 265 TYR A CA 1
ATOM 2114 C C . TYR A 1 265 ? 12.814 -7.106 -10.970 1.00 88.06 265 TYR A C 1
ATOM 2116 O O . TYR A 1 265 ? 13.955 -6.682 -10.799 1.00 88.06 265 TYR A O 1
ATOM 2124 N N . HIS A 1 266 ? 11.849 -6.915 -10.060 1.00 87.94 266 HIS A N 1
ATOM 2125 C CA . HIS A 1 266 ? 12.025 -6.192 -8.790 1.00 87.94 266 HIS A CA 1
ATOM 2126 C C . HIS A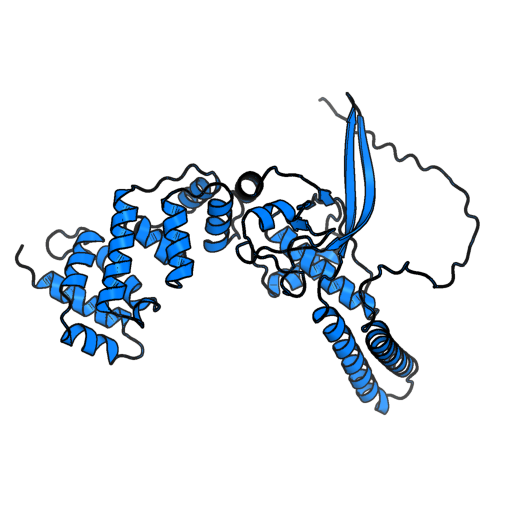 1 266 ? 12.582 -4.767 -8.963 1.00 87.94 266 HIS A C 1
ATOM 2128 O O . HIS A 1 266 ? 13.251 -4.214 -8.080 1.00 87.94 266 HIS A O 1
ATOM 2134 N N . LEU A 1 267 ? 12.313 -4.151 -10.118 1.00 89.56 267 LEU A N 1
ATOM 2135 C CA . LEU A 1 267 ? 12.814 -2.821 -10.419 1.00 89.56 267 LEU A CA 1
ATOM 2136 C C . LEU A 1 267 ? 12.076 -1.761 -9.596 1.00 89.56 267 LEU A C 1
ATOM 2138 O O . LEU A 1 267 ? 10.846 -1.781 -9.511 1.00 89.56 267 LEU A O 1
ATOM 2142 N N . PRO A 1 268 ? 12.789 -0.759 -9.046 1.00 89.00 268 PRO A N 1
ATOM 2143 C CA . PRO A 1 268 ? 12.141 0.439 -8.537 1.00 89.00 268 PRO A CA 1
ATOM 2144 C C . PRO A 1 268 ? 11.280 1.069 -9.632 1.00 89.00 268 PRO A C 1
ATOM 2146 O O . PRO A 1 268 ? 11.760 1.274 -10.749 1.00 89.00 268 PRO A O 1
ATOM 2149 N N . GLY A 1 269 ? 10.041 1.449 -9.310 1.00 88.94 269 GLY A N 1
ATOM 2150 C CA . GLY A 1 269 ? 9.113 1.990 -10.311 1.00 88.94 269 GLY A CA 1
ATOM 2151 C C . GLY A 1 269 ? 9.656 3.203 -11.075 1.00 88.94 269 GLY A C 1
ATOM 2152 O O . GLY A 1 269 ? 9.320 3.397 -12.238 1.00 88.94 269 GLY A O 1
ATOM 2153 N N . SER A 1 270 ? 10.541 3.998 -10.461 1.00 87.94 270 SER A N 1
ATOM 2154 C CA . SER A 1 270 ? 11.175 5.147 -11.119 1.00 87.94 270 SER A CA 1
ATOM 2155 C C . SER A 1 270 ? 12.155 4.729 -12.214 1.00 87.94 270 SER A C 1
ATOM 2157 O O . SER A 1 270 ? 12.261 5.415 -13.225 1.00 87.94 270 SER A O 1
ATOM 2159 N N . ILE A 1 271 ? 12.847 3.602 -12.031 1.00 91.25 271 ILE A N 1
ATOM 2160 C CA . ILE A 1 271 ? 13.727 3.012 -13.041 1.00 91.25 271 ILE A CA 1
ATOM 2161 C C . ILE A 1 271 ? 12.874 2.379 -14.142 1.00 91.25 271 ILE A C 1
ATOM 2163 O O . ILE A 1 271 ? 13.093 2.682 -15.310 1.00 91.25 271 ILE A O 1
ATOM 2167 N N . ALA A 1 272 ? 11.861 1.585 -13.778 1.00 92.75 272 ALA A N 1
ATOM 2168 C CA . ALA A 1 272 ? 10.966 0.944 -14.744 1.00 92.75 272 ALA A CA 1
ATOM 2169 C C . ALA A 1 272 ? 10.284 1.968 -15.668 1.00 92.75 272 ALA A C 1
ATOM 2171 O O . ALA A 1 272 ? 10.303 1.820 -16.885 1.00 92.75 272 ALA A O 1
ATOM 2172 N N . MET A 1 273 ? 9.757 3.065 -15.116 1.00 91.75 273 MET A N 1
ATOM 2173 C CA . MET A 1 273 ? 9.170 4.130 -15.931 1.00 91.75 273 MET A CA 1
ATOM 2174 C C . MET A 1 273 ? 10.160 4.794 -16.880 1.00 91.75 273 MET A C 1
ATOM 2176 O O . MET A 1 273 ? 9.791 5.097 -18.009 1.00 91.75 273 MET A O 1
ATOM 2180 N N . ARG A 1 274 ? 11.397 5.039 -16.432 1.00 92.44 274 ARG A N 1
ATOM 2181 C CA . ARG A 1 274 ? 12.436 5.615 -17.293 1.00 92.44 274 ARG A CA 1
ATOM 2182 C C . ARG A 1 274 ? 12.758 4.670 -18.445 1.00 92.44 274 ARG A C 1
ATOM 2184 O O . ARG A 1 274 ? 12.817 5.126 -19.578 1.00 92.44 274 ARG A O 1
ATOM 2191 N N . ILE A 1 275 ? 12.895 3.372 -18.180 1.00 93.75 275 ILE A N 1
ATOM 2192 C CA . ILE A 1 275 ? 13.169 2.355 -19.207 1.00 93.75 275 ILE A CA 1
ATOM 2193 C C . ILE A 1 275 ? 12.132 2.415 -20.339 1.00 93.75 275 ILE A C 1
ATOM 2195 O O . ILE A 1 275 ? 12.508 2.582 -21.493 1.00 93.75 275 ILE A O 1
ATOM 2199 N N . PHE A 1 276 ? 10.837 2.380 -20.014 1.00 93.69 276 PHE A N 1
ATOM 2200 C CA . PHE A 1 276 ? 9.764 2.378 -21.024 1.00 93.69 276 PHE A CA 1
ATOM 2201 C C . PHE A 1 276 ? 9.376 3.768 -21.552 1.00 93.69 276 PHE A C 1
ATOM 2203 O O . PHE A 1 276 ? 8.420 3.907 -22.319 1.00 93.69 276 PHE A O 1
ATOM 2210 N N . ASN A 1 277 ? 10.091 4.809 -21.126 1.00 91.88 277 ASN A N 1
ATOM 2211 C CA . ASN A 1 277 ? 9.905 6.186 -21.578 1.00 91.88 277 ASN A CA 1
ATOM 2212 C C . ASN A 1 277 ? 11.208 6.763 -22.155 1.00 91.88 277 ASN A C 1
ATOM 2214 O O . ASN A 1 277 ? 11.493 7.946 -21.980 1.00 91.88 277 ASN A O 1
ATOM 2218 N N . ASN A 1 278 ? 12.034 5.917 -22.785 1.00 89.69 278 ASN A N 1
ATOM 2219 C CA . ASN A 1 278 ? 13.304 6.295 -23.420 1.00 89.69 278 ASN A CA 1
ATOM 2220 C C . ASN A 1 278 ? 14.214 7.138 -22.508 1.00 89.69 278 ASN A C 1
ATOM 2222 O O . ASN A 1 278 ? 14.736 8.192 -22.868 1.00 89.69 278 ASN A O 1
ATOM 2226 N N . ASN A 1 279 ? 14.320 6.694 -21.262 1.00 92.06 279 ASN A N 1
ATOM 2227 C CA . ASN A 1 279 ? 15.037 7.336 -20.174 1.00 92.06 279 ASN A CA 1
ATOM 2228 C C . ASN A 1 279 ? 14.585 8.765 -19.796 1.00 92.06 279 ASN A C 1
ATOM 2230 O O . ASN A 1 279 ? 15.208 9.405 -18.947 1.00 92.06 279 ASN A O 1
ATOM 2234 N N . GLN A 1 280 ? 13.479 9.264 -20.350 1.00 87.88 280 GLN A N 1
ATOM 2235 C CA . GLN A 1 280 ? 12.948 10.577 -20.005 1.00 87.88 280 GLN A CA 1
ATOM 2236 C C . GLN A 1 280 ? 12.307 10.561 -18.616 1.00 87.88 280 GLN A C 1
ATOM 2238 O O . GLN A 1 280 ? 11.535 9.662 -18.258 1.00 87.88 280 GLN A O 1
ATOM 2243 N N . ALA A 1 281 ? 12.595 11.600 -17.833 1.00 83.12 281 ALA A N 1
ATOM 2244 C CA . ALA A 1 281 ? 12.026 11.762 -16.505 1.00 83.12 281 ALA A CA 1
ATOM 2245 C C . ALA A 1 281 ? 10.497 11.913 -16.565 1.00 83.12 281 ALA A C 1
ATOM 2247 O O . ALA A 1 281 ? 9.962 12.769 -17.269 1.00 83.12 281 ALA A O 1
ATOM 2248 N N . ILE A 1 282 ? 9.786 11.120 -15.762 1.00 83.88 282 ILE A N 1
ATOM 2249 C CA . ILE A 1 282 ? 8.340 11.263 -15.586 1.00 83.88 282 ILE A CA 1
ATOM 2250 C C . ILE A 1 282 ? 8.066 12.420 -14.628 1.00 83.88 282 ILE A C 1
ATOM 2252 O O . ILE A 1 282 ? 8.335 12.339 -13.428 1.00 83.88 282 ILE A O 1
ATOM 2256 N N . THR A 1 283 ? 7.513 13.510 -15.157 1.00 84.88 283 THR A N 1
ATOM 2257 C CA . THR A 1 283 ? 7.169 14.688 -14.354 1.00 84.88 283 THR A CA 1
ATOM 2258 C C . THR A 1 283 ? 5.887 14.460 -13.539 1.00 84.88 283 THR A C 1
ATOM 2260 O O . THR A 1 283 ? 5.062 13.605 -13.884 1.00 84.88 283 THR A O 1
ATOM 2263 N N . PRO A 1 284 ? 5.620 15.276 -12.499 1.00 83.19 284 PRO A N 1
ATOM 2264 C CA . PRO A 1 284 ? 4.326 15.268 -11.815 1.00 83.19 284 PRO A CA 1
ATOM 2265 C C . PRO A 1 284 ? 3.129 15.488 -12.755 1.00 83.19 284 PRO A C 1
ATOM 2267 O O . PRO A 1 284 ? 2.043 14.970 -12.492 1.00 83.19 284 PRO A O 1
ATOM 2270 N N . LYS A 1 285 ? 3.320 16.224 -13.862 1.00 85.94 285 LYS A N 1
ATOM 2271 C CA . LYS A 1 285 ? 2.298 16.410 -14.901 1.00 85.94 285 LYS A CA 1
ATOM 2272 C C . LYS A 1 285 ? 2.027 15.098 -15.639 1.00 85.94 285 LYS A C 1
ATOM 2274 O O . LYS A 1 285 ? 0.872 14.695 -15.725 1.00 85.94 285 LYS A O 1
ATOM 2279 N N . ASN A 1 286 ? 3.071 14.399 -16.094 1.00 86.31 286 ASN A N 1
ATOM 2280 C CA . ASN A 1 286 ? 2.924 13.078 -16.722 1.00 86.31 286 ASN A CA 1
ATOM 2281 C C . ASN A 1 286 ? 2.212 12.101 -15.778 1.00 86.31 286 ASN A C 1
ATOM 2283 O O . ASN A 1 286 ? 1.284 11.414 -16.185 1.00 86.31 286 ASN A O 1
ATOM 2287 N N . MET A 1 287 ? 2.575 12.114 -14.492 1.00 85.38 287 MET A N 1
ATOM 2288 C CA . MET A 1 287 ? 1.936 11.273 -13.481 1.00 85.38 287 MET A CA 1
ATOM 2289 C C . MET A 1 287 ? 0.443 11.558 -13.310 1.00 85.38 287 MET A C 1
ATOM 2291 O O . MET A 1 287 ? -0.353 10.638 -13.136 1.00 85.38 287 MET A O 1
ATOM 2295 N N . ARG A 1 288 ? 0.047 12.831 -13.371 1.00 84.25 288 ARG A N 1
ATOM 2296 C CA . ARG A 1 288 ? -1.367 13.207 -13.350 1.00 84.25 288 ARG A CA 1
ATOM 2297 C C . ARG A 1 288 ? -2.094 12.672 -14.579 1.00 84.25 288 ARG A C 1
ATOM 2299 O O . ARG A 1 288 ? -3.170 12.114 -14.420 1.00 84.25 288 ARG A O 1
ATOM 2306 N N . HIS A 1 289 ? -1.497 12.784 -15.764 1.00 86.69 289 HIS A N 1
ATOM 2307 C CA . HIS A 1 289 ? -2.074 12.236 -16.992 1.00 86.69 289 HIS A CA 1
ATOM 2308 C C . HIS A 1 289 ? -2.210 10.709 -16.938 1.00 86.69 289 HIS A C 1
ATOM 2310 O O . HIS A 1 289 ? -3.256 10.191 -17.316 1.00 86.69 289 HIS A O 1
ATOM 2316 N N . ILE A 1 290 ? -1.232 9.994 -16.364 1.00 85.56 290 ILE A N 1
ATOM 2317 C CA . ILE A 1 290 ? -1.332 8.549 -16.085 1.00 85.56 290 ILE A CA 1
ATOM 2318 C C . ILE A 1 290 ? -2.548 8.263 -15.191 1.00 85.56 290 ILE A C 1
ATOM 2320 O O . ILE A 1 290 ? -3.404 7.455 -15.541 1.00 85.56 290 ILE A O 1
ATOM 2324 N N . MET A 1 291 ? -2.688 8.995 -14.081 1.00 85.06 291 MET A N 1
ATOM 2325 C CA . MET A 1 291 ? -3.843 8.887 -13.176 1.00 85.06 291 MET A CA 1
ATOM 2326 C C . MET A 1 291 ? -5.160 9.403 -13.791 1.00 85.06 291 MET A C 1
ATOM 2328 O O . MET A 1 291 ? -6.243 9.201 -13.256 1.00 85.06 291 MET A O 1
ATOM 2332 N N . GLN A 1 292 ? -5.123 10.070 -14.932 1.00 84.25 292 GLN A N 1
ATOM 2333 C CA . GLN A 1 292 ? -6.327 10.483 -15.650 1.00 84.25 292 GLN A CA 1
ATOM 2334 C C . GLN A 1 292 ? -6.634 9.553 -16.825 1.00 84.25 292 GLN A C 1
ATOM 2336 O O . GLN A 1 292 ? -7.711 9.664 -17.397 1.00 84.25 292 GLN A O 1
ATOM 2341 N N . GLY A 1 293 ? -5.739 8.611 -17.148 1.00 82.25 293 GLY A N 1
ATOM 2342 C CA . GLY A 1 293 ? -5.853 7.746 -18.322 1.00 82.25 293 GLY A CA 1
ATOM 2343 C C . GLY A 1 293 ? -5.591 8.468 -19.645 1.00 82.25 293 GLY A C 1
ATOM 2344 O O . GLY A 1 293 ? -6.068 8.015 -20.670 1.00 82.25 293 GLY A O 1
ATOM 2345 N N . SER A 1 294 ? -4.876 9.598 -19.622 1.00 83.44 294 SER A N 1
ATOM 2346 C CA . SER A 1 294 ? -4.554 10.419 -20.804 1.00 83.44 294 SER A CA 1
ATOM 2347 C C . SER A 1 294 ? -3.063 10.419 -21.155 1.00 83.44 294 SER A C 1
ATOM 2349 O O . SER A 1 294 ? -2.604 11.266 -21.917 1.00 83.44 294 SER A O 1
ATOM 2351 N N . PHE A 1 295 ? -2.279 9.519 -20.556 1.00 83.50 295 PHE A N 1
ATOM 2352 C CA . PHE A 1 295 ? -0.856 9.384 -20.853 1.00 83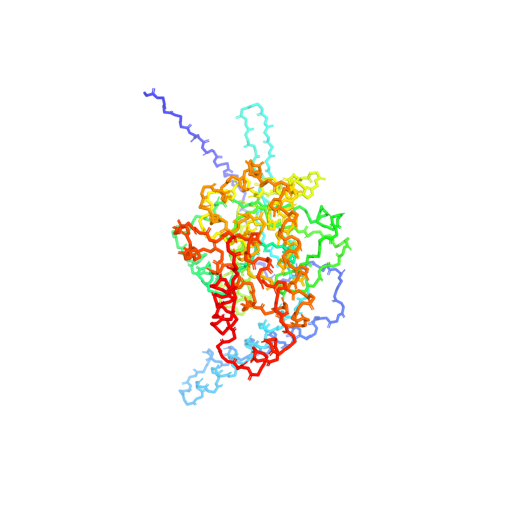.50 295 PHE A CA 1
ATOM 2353 C C . PHE A 1 295 ? -0.609 8.190 -21.767 1.00 83.50 295 PHE A C 1
ATOM 2355 O O . PHE A 1 295 ? -0.922 7.058 -21.403 1.00 83.50 295 PHE A O 1
ATOM 2362 N N . GLU A 1 296 ? 0.041 8.454 -22.893 1.00 76.62 296 GLU A N 1
ATOM 2363 C CA . GLU A 1 296 ? 0.512 7.445 -23.832 1.00 76.62 296 GLU A CA 1
ATOM 2364 C C . GLU A 1 296 ? 2.025 7.600 -24.000 1.00 76.62 296 GLU A C 1
ATOM 2366 O O . GLU A 1 296 ? 2.533 8.710 -24.173 1.00 76.62 296 GLU A O 1
ATOM 2371 N N . SER A 1 297 ? 2.748 6.482 -23.914 1.00 78.75 297 SER A N 1
ATOM 2372 C CA . SER A 1 297 ? 4.146 6.409 -24.346 1.00 78.75 297 SER A CA 1
ATOM 2373 C C . SER A 1 297 ? 4.185 5.893 -25.781 1.00 78.75 297 SER A C 1
ATOM 2375 O O . SER A 1 297 ? 3.288 5.163 -26.205 1.00 78.75 297 SER A O 1
ATOM 2377 N N . SER A 1 298 ? 5.236 6.233 -26.523 1.00 85.44 298 SER A N 1
ATOM 2378 C CA . SER A 1 298 ? 5.452 5.664 -27.852 1.00 85.44 298 SER A CA 1
ATOM 2379 C C . SER A 1 298 ? 5.638 4.148 -27.757 1.00 85.44 298 SER A C 1
ATOM 2381 O O . SER A 1 298 ? 6.479 3.672 -26.991 1.00 85.44 298 SER A O 1
ATOM 2383 N N . GLY A 1 299 ? 4.926 3.382 -28.589 1.00 87.62 299 GLY A N 1
ATOM 2384 C CA . GLY A 1 299 ? 5.108 1.928 -28.680 1.00 87.62 299 GLY A CA 1
ATOM 2385 C C . GLY A 1 299 ? 6.549 1.519 -29.019 1.00 87.62 299 GLY A C 1
ATOM 2386 O O . GLY A 1 299 ? 7.010 0.460 -28.599 1.00 87.62 299 GLY A O 1
ATOM 2387 N N . GLN A 1 300 ? 7.308 2.384 -29.704 1.00 89.69 300 GLN A N 1
ATOM 2388 C CA . GLN A 1 300 ? 8.738 2.173 -29.950 1.00 89.69 300 GLN A CA 1
ATOM 2389 C C . GLN A 1 300 ? 9.555 2.194 -28.649 1.00 89.69 300 GLN A C 1
ATOM 2391 O O . GLN A 1 300 ? 10.443 1.364 -28.474 1.00 89.69 300 GLN A O 1
ATOM 2396 N N . TYR A 1 301 ? 9.237 3.097 -27.717 1.00 91.94 301 TYR A N 1
ATOM 2397 C CA . TYR A 1 301 ? 9.924 3.181 -26.422 1.00 91.94 301 TYR A CA 1
ATOM 2398 C C . TYR A 1 301 ? 9.593 1.993 -25.525 1.00 91.94 301 TYR A C 1
ATOM 2400 O O . TYR A 1 301 ? 10.446 1.543 -24.763 1.00 91.94 301 TYR A O 1
ATOM 2408 N N . ILE A 1 302 ? 8.376 1.455 -25.642 1.00 91.94 302 ILE A N 1
ATOM 2409 C CA . ILE A 1 302 ? 7.987 0.238 -24.929 1.00 91.94 302 ILE A CA 1
ATOM 2410 C C . ILE A 1 302 ? 8.839 -0.942 -25.412 1.00 91.94 302 ILE A C 1
ATOM 2412 O O . ILE A 1 302 ? 9.500 -1.574 -24.591 1.00 91.94 302 ILE A O 1
ATOM 2416 N N . LYS A 1 303 ? 8.910 -1.172 -26.732 1.00 93.44 303 LYS A N 1
ATOM 2417 C CA . LYS A 1 303 ? 9.732 -2.242 -27.332 1.00 93.44 303 LYS A CA 1
ATOM 2418 C C . LYS A 1 303 ? 11.209 -2.122 -26.960 1.00 93.44 303 LYS A C 1
ATOM 2420 O O . LYS A 1 303 ? 11.805 -3.085 -26.491 1.00 93.44 303 LYS A O 1
ATOM 2425 N N . GLN A 1 304 ? 11.773 -0.921 -27.084 1.00 94.12 304 GLN A N 1
ATOM 2426 C CA . GLN A 1 304 ? 13.159 -0.656 -26.698 1.00 94.12 304 GLN A CA 1
ATOM 2427 C C . GLN A 1 304 ? 13.408 -0.946 -25.209 1.00 94.12 304 GLN A C 1
ATOM 2429 O O . GLN A 1 304 ? 14.449 -1.485 -24.841 1.00 94.12 304 GLN A O 1
ATOM 2434 N N . GLY A 1 305 ? 12.448 -0.617 -24.339 1.00 95.00 305 GLY A N 1
ATOM 2435 C CA . GLY A 1 305 ? 12.531 -0.933 -22.917 1.00 95.00 305 GLY A CA 1
ATOM 2436 C C . GLY A 1 305 ? 12.514 -2.439 -22.630 1.00 95.00 305 GLY A C 1
ATOM 2437 O O . GLY A 1 305 ? 13.269 -2.906 -21.776 1.00 95.00 305 GLY A O 1
ATOM 2438 N N . GLU A 1 306 ? 11.698 -3.210 -23.356 1.00 95.38 306 GLU A N 1
ATOM 2439 C CA . GLU A 1 306 ? 11.670 -4.677 -23.253 1.00 95.38 306 GLU A CA 1
ATOM 2440 C C . GLU A 1 306 ? 12.993 -5.300 -23.723 1.00 95.38 306 GLU A C 1
ATOM 2442 O O . GLU A 1 306 ? 13.568 -6.134 -23.022 1.00 95.38 306 GLU A O 1
ATOM 2447 N N . GLU A 1 307 ? 13.518 -4.845 -24.863 1.00 96.00 307 GLU A N 1
ATOM 2448 C CA . GLU A 1 307 ? 14.829 -5.248 -25.385 1.00 96.00 307 GLU A CA 1
ATOM 2449 C C . GLU A 1 307 ? 15.954 -4.930 -24.396 1.00 96.00 307 GLU A C 1
ATOM 2451 O O . GLU A 1 307 ? 16.829 -5.763 -24.155 1.00 96.00 307 GLU A O 1
ATOM 2456 N N . PHE A 1 308 ? 15.909 -3.754 -23.765 1.00 96.50 308 PHE A N 1
ATOM 2457 C CA . PHE A 1 308 ? 16.900 -3.359 -22.772 1.00 96.50 308 PHE A CA 1
ATOM 2458 C C . PHE A 1 308 ? 16.905 -4.294 -21.555 1.00 96.50 308 PHE A C 1
ATOM 2460 O O . PHE A 1 308 ? 17.970 -4.750 -21.134 1.00 96.50 308 PHE A O 1
ATOM 2467 N N . ILE A 1 309 ? 15.732 -4.625 -21.005 1.00 95.44 309 ILE A N 1
ATOM 2468 C CA . ILE A 1 309 ? 15.624 -5.565 -19.878 1.00 95.44 309 ILE A CA 1
ATOM 2469 C C . ILE A 1 309 ? 16.150 -6.952 -20.272 1.00 95.44 309 ILE A C 1
ATOM 2471 O O . ILE A 1 309 ? 16.924 -7.545 -19.515 1.00 95.44 309 ILE A O 1
ATOM 2475 N N . ASN A 1 310 ? 15.789 -7.447 -21.459 1.00 95.06 310 ASN A N 1
ATOM 2476 C CA . ASN A 1 310 ? 16.260 -8.742 -21.955 1.00 95.06 310 ASN A CA 1
ATOM 2477 C C . ASN A 1 310 ? 17.784 -8.769 -22.121 1.00 95.06 310 ASN A C 1
ATOM 2479 O O . ASN A 1 310 ? 18.428 -9.710 -21.664 1.00 95.06 310 ASN A O 1
ATOM 2483 N N . MET A 1 311 ? 18.383 -7.708 -22.664 1.00 95.56 311 MET A N 1
ATOM 2484 C CA . MET A 1 311 ? 19.835 -7.611 -22.818 1.00 95.56 311 MET A CA 1
ATOM 2485 C C . MET A 1 311 ? 20.564 -7.631 -21.468 1.00 95.56 311 MET A C 1
ATOM 2487 O O . MET A 1 311 ? 21.599 -8.282 -21.323 1.00 95.56 311 MET A O 1
ATOM 2491 N N . ILE A 1 312 ? 20.017 -6.955 -20.451 1.00 94.88 312 ILE A N 1
ATOM 2492 C CA . ILE A 1 312 ? 20.563 -7.013 -19.089 1.00 94.88 312 ILE A CA 1
ATOM 2493 C C . ILE A 1 312 ? 20.463 -8.435 -18.526 1.00 94.88 312 ILE A C 1
ATOM 2495 O O . ILE A 1 312 ? 21.432 -8.923 -17.943 1.00 94.88 312 ILE A O 1
ATOM 2499 N N . LYS A 1 313 ? 19.332 -9.118 -18.728 1.00 93.44 313 LYS A N 1
ATOM 2500 C CA . LYS A 1 313 ? 19.144 -10.514 -18.311 1.00 93.44 313 LYS A CA 1
ATOM 2501 C C . LYS A 1 313 ? 20.154 -11.450 -18.977 1.00 93.44 313 LYS A C 1
ATOM 2503 O O . LYS A 1 313 ? 20.775 -12.256 -18.291 1.00 93.44 313 LYS A O 1
ATOM 2508 N N . GLU A 1 314 ? 20.365 -11.314 -20.281 1.00 93.88 314 GLU A N 1
ATOM 2509 C CA . GLU A 1 314 ? 21.325 -12.124 -21.040 1.00 93.88 314 GLU A CA 1
ATOM 2510 C C . GLU A 1 314 ? 22.775 -11.882 -20.601 1.00 93.88 314 GLU A C 1
ATOM 2512 O O . GLU A 1 314 ? 23.541 -12.832 -20.450 1.00 93.88 314 GLU A O 1
ATOM 2517 N N . LYS A 1 315 ? 23.165 -10.621 -20.368 1.00 93.19 315 LYS A N 1
ATOM 2518 C CA . LYS A 1 315 ? 24.550 -10.261 -20.019 1.00 93.19 315 LYS A CA 1
ATOM 2519 C C . LYS A 1 315 ? 24.908 -10.516 -18.557 1.00 93.19 315 LYS A C 1
ATOM 2521 O O . LYS A 1 315 ? 26.063 -10.820 -18.268 1.00 93.19 315 LYS A O 1
ATOM 2526 N N . PHE A 1 316 ? 23.956 -10.358 -17.639 1.00 91.69 316 PHE A N 1
ATOM 2527 C CA . PHE A 1 316 ? 24.232 -10.375 -16.199 1.00 91.69 316 PHE A CA 1
ATOM 2528 C C . PHE A 1 316 ? 23.572 -11.534 -15.442 1.00 91.69 316 PHE A C 1
ATOM 2530 O O . PHE A 1 316 ? 23.873 -11.708 -14.260 1.00 91.69 316 PHE A O 1
ATOM 2537 N N . GLY A 1 317 ? 22.717 -12.339 -16.083 1.00 89.56 317 GLY A N 1
ATOM 2538 C CA . GLY A 1 317 ? 22.021 -13.447 -15.425 1.00 89.56 317 GLY A CA 1
ATOM 2539 C C . GLY A 1 317 ? 21.260 -12.964 -14.189 1.00 89.56 317 GLY A C 1
ATOM 2540 O O . GLY A 1 317 ? 20.551 -11.966 -14.253 1.00 89.56 317 GLY A O 1
ATOM 2541 N N . GLU A 1 318 ? 21.472 -13.611 -13.043 1.00 89.12 318 GLU A N 1
ATOM 2542 C CA . GLU A 1 318 ? 20.855 -13.255 -11.751 1.00 89.12 318 GLU A CA 1
ATOM 2543 C C . GLU A 1 318 ? 21.130 -11.810 -11.291 1.00 89.12 318 GLU A C 1
ATOM 2545 O O . GLU A 1 318 ? 20.329 -11.209 -10.569 1.00 89.12 318 GLU A O 1
ATOM 2550 N N . ASP A 1 319 ? 22.233 -11.194 -11.733 1.00 87.75 319 ASP A N 1
ATOM 2551 C CA . ASP A 1 319 ? 22.506 -9.789 -11.414 1.00 87.75 319 ASP A CA 1
ATOM 2552 C C . ASP A 1 319 ? 21.514 -8.833 -12.123 1.00 87.75 319 ASP A C 1
ATOM 2554 O O . ASP A 1 319 ? 21.474 -7.651 -11.779 1.00 87.75 319 ASP A O 1
ATOM 2558 N N . CYS A 1 320 ? 20.633 -9.323 -13.014 1.00 85.25 320 CYS A N 1
ATOM 2559 C CA . CYS A 1 320 ? 19.508 -8.560 -13.571 1.00 85.25 320 CYS A CA 1
ATOM 2560 C C . CYS A 1 320 ? 18.442 -8.178 -12.536 1.00 85.25 320 CYS A C 1
ATOM 2562 O O . CYS A 1 320 ? 17.659 -7.268 -12.780 1.00 85.25 320 CYS A O 1
ATOM 2564 N N . TYR A 1 321 ? 18.400 -8.833 -11.374 1.00 86.88 321 TYR A N 1
ATOM 2565 C CA . TYR A 1 321 ? 17.526 -8.425 -10.266 1.00 86.88 321 TYR A CA 1
ATOM 2566 C C . TYR A 1 321 ? 18.145 -7.308 -9.416 1.00 86.88 321 TYR A C 1
ATOM 2568 O O . TYR A 1 321 ? 17.506 -6.749 -8.521 1.00 86.88 321 TYR A O 1
ATOM 2576 N N . LYS A 1 322 ? 19.408 -6.952 -9.684 1.00 89.62 322 LYS A N 1
ATOM 2577 C CA . LYS A 1 322 ? 20.097 -5.840 -9.029 1.00 89.62 322 LYS A CA 1
ATOM 2578 C C . LYS A 1 322 ? 19.908 -4.565 -9.843 1.00 89.62 322 LYS A C 1
ATOM 2580 O O . LYS A 1 322 ? 19.809 -4.565 -11.061 1.00 89.62 322 LYS A O 1
ATOM 2585 N N . GLN A 1 323 ? 19.915 -3.424 -9.157 1.00 90.19 323 GLN A N 1
ATOM 2586 C CA . GLN A 1 323 ? 19.663 -2.126 -9.800 1.00 90.19 323 GLN A CA 1
ATOM 2587 C C . GLN A 1 323 ? 20.871 -1.574 -10.572 1.00 90.19 323 GLN A C 1
ATOM 2589 O O . GLN A 1 323 ? 20.711 -0.660 -11.380 1.00 90.19 323 GLN A O 1
ATOM 2594 N N . TYR A 1 324 ? 22.085 -2.052 -10.276 1.00 92.12 324 TYR A N 1
ATOM 2595 C CA . TYR A 1 324 ? 23.320 -1.449 -10.783 1.00 92.12 324 TYR A CA 1
ATOM 2596 C C . TYR A 1 324 ? 23.465 -1.508 -12.318 1.00 92.12 324 TYR A C 1
ATOM 2598 O O . TYR A 1 324 ? 23.893 -0.490 -12.866 1.00 92.12 324 TYR A O 1
ATOM 2606 N N . PRO A 1 325 ? 23.076 -2.593 -13.030 1.00 94.00 325 PRO A N 1
ATOM 2607 C CA . PRO A 1 325 ? 23.216 -2.655 -14.481 1.00 94.00 325 PRO A CA 1
ATOM 2608 C C . PRO A 1 325 ? 22.350 -1.598 -15.169 1.00 94.00 325 PRO A C 1
ATOM 2610 O O . PRO A 1 325 ? 22.832 -0.818 -15.988 1.00 94.00 325 PRO A O 1
ATOM 2613 N N . PHE A 1 326 ? 21.090 -1.486 -14.735 1.00 94.81 326 PHE A N 1
ATOM 2614 C CA . PHE A 1 326 ? 20.161 -0.477 -15.234 1.00 94.81 326 PHE A CA 1
ATOM 2615 C C . PHE A 1 326 ? 20.651 0.937 -14.937 1.00 94.81 326 PHE A C 1
ATOM 2617 O O . PHE A 1 326 ? 20.695 1.774 -15.833 1.00 94.81 326 PHE A O 1
ATOM 2624 N N . LYS A 1 327 ? 21.066 1.217 -13.694 1.00 93.38 327 LYS A N 1
ATOM 2625 C CA . LYS A 1 327 ? 21.547 2.553 -13.309 1.00 93.38 327 LYS A CA 1
ATOM 2626 C C . LYS A 1 327 ? 22.755 2.995 -14.131 1.00 93.38 327 LYS A C 1
ATOM 2628 O O . LYS A 1 327 ? 22.800 4.156 -14.525 1.00 93.38 327 LYS A O 1
ATOM 2633 N N . ALA A 1 328 ? 23.707 2.101 -14.394 1.00 94.94 328 ALA A N 1
ATOM 2634 C CA . ALA A 1 328 ? 24.902 2.428 -15.167 1.00 94.94 328 ALA A CA 1
ATOM 2635 C C . ALA A 1 328 ? 24.564 2.799 -16.619 1.00 94.94 328 ALA A C 1
ATOM 2637 O O . ALA A 1 328 ? 25.014 3.834 -17.106 1.00 94.94 328 ALA A O 1
ATOM 2638 N N . VAL A 1 329 ? 23.722 2.004 -17.284 1.00 95.50 329 VAL A N 1
ATOM 2639 C CA . VAL A 1 329 ? 23.338 2.240 -18.686 1.00 95.50 329 VAL A CA 1
ATOM 2640 C C . VAL A 1 329 ? 22.431 3.465 -18.821 1.00 95.50 329 VAL A C 1
ATOM 2642 O O . VAL A 1 329 ? 22.646 4.294 -19.703 1.00 95.50 329 VAL A O 1
ATOM 2645 N N . LEU A 1 330 ? 21.467 3.653 -17.911 1.00 94.62 330 LEU A N 1
ATOM 2646 C CA . LEU A 1 330 ? 20.631 4.858 -17.912 1.00 94.62 330 LEU A CA 1
ATOM 2647 C C . LEU A 1 330 ? 21.476 6.116 -17.663 1.00 94.62 330 LEU A C 1
ATOM 2649 O O . LEU A 1 330 ? 21.273 7.117 -18.344 1.00 94.62 330 LEU A O 1
ATOM 2653 N N . LYS A 1 331 ? 22.469 6.057 -16.765 1.00 94.00 331 LYS A N 1
ATOM 2654 C CA . LYS A 1 331 ? 23.420 7.158 -16.551 1.00 94.00 331 LYS A CA 1
ATOM 2655 C C . LYS A 1 331 ? 24.261 7.440 -17.800 1.00 94.00 331 LYS A C 1
ATOM 2657 O O . LYS A 1 331 ? 24.461 8.600 -18.141 1.00 94.00 331 LYS A O 1
ATOM 2662 N N . LEU A 1 332 ? 24.726 6.403 -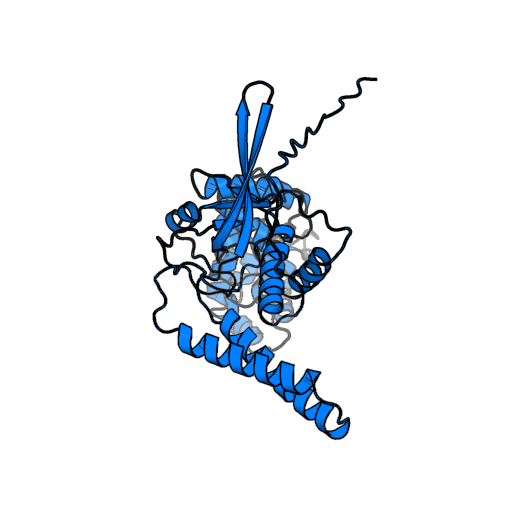18.499 1.00 93.75 332 LEU A N 1
ATOM 2663 C CA . LEU A 1 332 ? 25.454 6.553 -19.763 1.00 93.75 332 LEU A CA 1
ATOM 2664 C C . LEU A 1 332 ? 24.599 7.245 -20.823 1.00 93.75 332 LEU A C 1
ATOM 2666 O O . LEU A 1 332 ? 25.067 8.175 -21.469 1.00 93.75 332 LEU A O 1
ATOM 2670 N N . SER A 1 333 ? 23.333 6.857 -20.960 1.00 93.31 333 SER A N 1
ATOM 2671 C CA . SER A 1 333 ? 22.447 7.469 -21.955 1.00 93.31 333 SER A CA 1
ATOM 2672 C C . SER A 1 333 ? 22.186 8.967 -21.720 1.00 93.31 333 SER A C 1
ATOM 2674 O O . SER A 1 333 ? 21.872 9.679 -22.671 1.00 93.31 333 SER A O 1
ATOM 2676 N N . GLU A 1 334 ? 22.345 9.455 -20.483 1.00 92.25 334 GLU A N 1
ATOM 2677 C CA . GLU A 1 334 ? 22.278 10.886 -20.141 1.00 92.25 334 GLU A CA 1
ATOM 2678 C C . GLU A 1 334 ? 23.621 11.603 -20.301 1.00 92.25 334 GLU A C 1
ATOM 2680 O O . GLU A 1 334 ? 23.654 12.832 -20.377 1.00 92.25 334 GLU A O 1
ATOM 2685 N N . SER A 1 335 ? 24.730 10.863 -20.317 1.00 90.00 335 SER A N 1
ATOM 2686 C CA . SER A 1 335 ? 26.055 11.453 -20.460 1.00 90.00 335 SER A CA 1
ATOM 2687 C C . SER A 1 335 ? 26.244 12.020 -21.865 1.00 90.00 335 SER A C 1
ATOM 2689 O O . SER A 1 335 ? 25.656 11.530 -22.831 1.00 90.00 335 SER A O 1
ATOM 2691 N N . LEU A 1 336 ? 27.035 13.086 -21.973 1.00 86.00 336 LEU A N 1
ATOM 2692 C CA . LEU A 1 336 ? 27.303 13.718 -23.258 1.00 86.00 336 LEU A CA 1
ATOM 2693 C C . LEU A 1 336 ? 28.242 12.849 -24.084 1.00 86.00 336 LEU A C 1
ATOM 2695 O O . LEU A 1 336 ? 29.232 12.319 -23.578 1.00 86.00 336 LEU A O 1
ATOM 2699 N N . SER A 1 337 ? 27.946 12.740 -25.374 1.00 81.88 337 SER A N 1
ATOM 2700 C CA . SER A 1 337 ? 28.861 12.115 -26.308 1.00 81.88 337 SER A CA 1
ATOM 2701 C C . SER A 1 337 ? 30.123 12.965 -26.487 1.00 81.88 337 SER A C 1
ATOM 2703 O O . SER A 1 337 ? 30.051 14.194 -26.536 1.00 81.88 337 SER A O 1
ATOM 2705 N N . PHE A 1 338 ? 31.282 12.313 -26.598 1.00 74.56 338 PHE A N 1
ATOM 2706 C CA . PHE A 1 338 ? 32.554 13.002 -26.836 1.00 74.56 338 PHE A CA 1
ATOM 2707 C C . PHE A 1 338 ? 32.613 13.683 -28.211 1.00 74.56 338 PHE A C 1
ATOM 2709 O O . PHE A 1 338 ? 33.294 14.690 -28.361 1.00 74.56 338 PHE A O 1
ATOM 2716 N N . GLU A 1 339 ? 31.890 13.149 -29.197 1.00 73.50 339 GLU A N 1
ATOM 2717 C CA . GLU A 1 339 ? 31.926 13.614 -30.587 1.00 73.50 339 GLU A CA 1
ATOM 2718 C C . GLU A 1 339 ? 30.965 14.780 -30.838 1.00 73.50 339 GLU A C 1
ATOM 2720 O O . GLU A 1 339 ? 31.326 15.753 -31.494 1.00 73.50 339 GLU A O 1
ATOM 2725 N N . SER A 1 340 ? 29.733 14.687 -30.325 1.00 77.94 340 SER A N 1
ATOM 2726 C CA . SER A 1 340 ? 28.654 15.630 -30.643 1.00 77.94 340 SER A CA 1
ATOM 2727 C C . SER A 1 340 ? 28.232 16.523 -29.480 1.00 77.94 340 SER A C 1
ATOM 2729 O O . SER A 1 340 ? 27.467 17.457 -29.702 1.00 77.94 340 SER A O 1
ATOM 2731 N N . LEU A 1 341 ? 28.697 16.259 -28.250 1.00 82.56 341 LEU A N 1
ATOM 2732 C CA . LEU A 1 341 ? 28.259 16.948 -27.023 1.00 82.56 341 LEU A CA 1
ATOM 2733 C C . LEU A 1 341 ? 26.733 16.911 -26.799 1.00 82.56 341 LEU A C 1
ATOM 2735 O O . LEU A 1 341 ? 26.178 17.734 -26.074 1.00 82.56 341 LEU A O 1
ATOM 2739 N N . VAL A 1 342 ? 26.054 15.933 -27.397 1.00 85.94 342 VAL A N 1
ATOM 2740 C CA . VAL A 1 342 ? 24.631 15.620 -27.196 1.00 85.94 342 VAL A CA 1
ATOM 2741 C C . VAL A 1 342 ? 24.535 14.351 -26.340 1.00 85.94 342 VAL A C 1
ATOM 2743 O O . VAL A 1 342 ? 25.446 13.521 -26.419 1.00 85.94 342 VAL A O 1
ATOM 2746 N N . PRO A 1 343 ? 23.481 14.163 -25.518 1.00 88.31 343 PRO A N 1
ATOM 2747 C CA . PRO A 1 343 ? 23.293 12.921 -24.772 1.00 88.31 343 PRO A CA 1
ATOM 2748 C C . PRO A 1 343 ? 23.409 11.674 -25.656 1.00 88.31 343 PRO A C 1
ATOM 2750 O O . PRO A 1 343 ? 22.878 11.649 -26.766 1.00 88.31 343 PRO A O 1
ATOM 2753 N N . VAL A 1 344 ? 24.083 10.637 -25.149 1.00 89.12 344 VAL A N 1
ATOM 2754 C CA . VAL A 1 344 ? 24.309 9.365 -25.863 1.00 89.12 344 VAL A CA 1
ATOM 2755 C C . VAL A 1 344 ? 22.996 8.715 -26.306 1.00 89.12 344 VAL A C 1
ATOM 2757 O O . VAL A 1 344 ? 22.936 8.124 -27.382 1.00 89.12 344 VAL A O 1
ATOM 2760 N N . GLY A 1 345 ? 21.940 8.841 -25.500 1.00 90.81 345 GLY A N 1
ATOM 2761 C CA . GLY A 1 345 ? 20.651 8.207 -25.759 1.00 90.81 345 GLY A CA 1
ATOM 2762 C C . GLY A 1 345 ? 20.644 6.717 -25.410 1.00 90.81 345 GLY A C 1
ATOM 2763 O O . GLY A 1 345 ? 21.686 6.067 -25.295 1.00 90.81 345 GLY A O 1
ATOM 2764 N N . LEU A 1 346 ? 19.448 6.171 -25.169 1.00 92.56 346 LEU A N 1
ATOM 2765 C CA . LEU A 1 346 ? 19.300 4.796 -24.683 1.00 92.56 346 LEU A CA 1
ATOM 2766 C C . LEU A 1 346 ? 19.742 3.768 -25.732 1.00 92.56 346 LEU A C 1
ATOM 2768 O O . LEU A 1 346 ? 20.396 2.791 -25.390 1.00 92.56 346 LEU A O 1
ATOM 2772 N N . GLU A 1 347 ? 19.460 4.027 -27.007 1.00 91.50 347 GLU A N 1
ATOM 2773 C CA . GLU A 1 347 ? 19.796 3.130 -28.116 1.00 91.50 347 GLU A CA 1
ATOM 2774 C C . GLU A 1 347 ? 21.308 2.893 -28.236 1.00 91.50 347 GLU A C 1
ATOM 2776 O O . GLU A 1 347 ? 21.768 1.753 -28.163 1.00 91.50 347 GLU A O 1
ATOM 2781 N N . LYS A 1 348 ? 22.109 3.966 -28.311 1.00 91.25 348 LYS A N 1
ATOM 2782 C CA . LYS A 1 348 ? 23.577 3.854 -28.369 1.00 91.25 348 LYS A CA 1
ATOM 2783 C C . LYS A 1 348 ? 24.140 3.250 -27.078 1.00 91.25 348 LYS A C 1
ATOM 2785 O O . LYS A 1 348 ? 25.071 2.450 -27.133 1.00 91.25 348 LYS A O 1
ATOM 2790 N N . ALA A 1 349 ? 23.549 3.560 -25.922 1.00 94.06 349 ALA A N 1
ATOM 2791 C CA . ALA A 1 349 ? 23.942 2.948 -24.654 1.00 94.06 349 ALA A CA 1
ATOM 2792 C C . ALA A 1 349 ? 23.686 1.424 -24.626 1.00 94.06 349 ALA A C 1
ATOM 2794 O O . ALA A 1 349 ? 24.516 0.679 -24.104 1.00 94.06 349 ALA A O 1
ATOM 2795 N N . MET A 1 350 ? 22.588 0.947 -25.223 1.00 94.94 350 MET A N 1
ATOM 2796 C CA . MET A 1 350 ? 22.298 -0.485 -25.381 1.00 94.94 350 MET A CA 1
ATOM 2797 C C . MET A 1 350 ? 23.281 -1.170 -26.338 1.00 94.94 350 MET A C 1
ATOM 2799 O O . MET A 1 350 ? 23.766 -2.255 -26.034 1.00 94.94 350 MET A O 1
ATOM 2803 N N . VAL A 1 351 ? 23.656 -0.529 -27.449 1.00 94.31 351 VAL A N 1
ATOM 2804 C CA . VAL A 1 351 ? 24.690 -1.064 -28.358 1.00 94.31 351 VAL A CA 1
ATOM 2805 C C . VAL A 1 351 ? 26.025 -1.249 -27.624 1.00 94.31 351 VAL A C 1
ATOM 2807 O O . VAL A 1 351 ? 26.670 -2.294 -27.735 1.00 94.31 351 VAL A O 1
ATOM 2810 N N . LEU A 1 352 ? 26.425 -0.269 -26.808 1.00 94.12 352 LEU A N 1
ATOM 2811 C CA . LEU A 1 352 ? 27.634 -0.370 -25.984 1.00 94.12 352 LEU A CA 1
ATOM 2812 C C . LEU A 1 352 ? 27.519 -1.480 -24.932 1.00 94.12 352 LEU A C 1
ATOM 2814 O O . LEU A 1 352 ? 28.472 -2.235 -24.738 1.00 94.12 352 LEU A O 1
ATOM 2818 N N . LEU A 1 353 ? 26.353 -1.638 -24.302 1.00 95.25 353 LEU A N 1
ATOM 2819 C CA . LEU A 1 353 ? 26.080 -2.749 -23.389 1.00 95.25 353 LEU A CA 1
ATOM 2820 C C . LEU A 1 353 ? 26.242 -4.113 -24.082 1.00 95.25 353 LEU A C 1
ATOM 2822 O O . LEU A 1 353 ? 26.840 -5.035 -23.521 1.00 95.25 353 LEU A O 1
ATOM 2826 N N . GLN A 1 354 ? 25.762 -4.246 -25.317 1.00 93.94 354 GLN A N 1
ATOM 2827 C CA . GLN A 1 354 ? 25.892 -5.482 -26.084 1.00 93.94 354 GLN A CA 1
ATOM 2828 C C . GLN A 1 354 ? 27.361 -5.829 -26.384 1.00 93.94 354 GLN A C 1
ATOM 2830 O O . GLN A 1 354 ? 27.718 -7.010 -26.413 1.00 93.94 354 GLN A O 1
ATOM 2835 N N . SER A 1 355 ? 28.224 -4.816 -26.518 1.00 93.56 355 SER A N 1
ATOM 2836 C CA . SER A 1 355 ? 29.665 -4.960 -26.779 1.00 93.56 355 SER A CA 1
ATOM 2837 C C . SER A 1 355 ? 30.513 -5.387 -25.567 1.00 93.56 355 SER A C 1
ATOM 2839 O O . SER A 1 355 ? 31.734 -5.548 -25.687 1.00 93.56 355 SER A O 1
ATOM 2841 N N . LEU A 1 356 ? 29.899 -5.565 -24.389 1.00 94.31 356 LEU A N 1
ATOM 2842 C CA . LEU A 1 356 ? 30.596 -6.113 -23.225 1.00 94.31 356 LEU A CA 1
ATOM 2843 C C . LEU A 1 356 ? 31.045 -7.551 -23.494 1.00 94.31 356 LEU A C 1
ATOM 2845 O O . LEU A 1 356 ? 30.246 -8.414 -23.883 1.00 94.31 356 LEU A O 1
ATOM 2849 N N . THR A 1 357 ? 32.329 -7.784 -23.253 1.00 93.38 357 THR A N 1
ATOM 2850 C CA . THR A 1 357 ? 33.002 -9.079 -23.345 1.00 93.38 357 THR A CA 1
ATOM 2851 C C . THR A 1 357 ? 32.838 -9.873 -22.043 1.00 93.38 357 THR A C 1
ATOM 2853 O O . THR A 1 357 ? 32.509 -9.290 -21.007 1.00 93.38 357 THR A O 1
ATOM 2856 N N . PRO A 1 358 ? 33.084 -11.197 -22.047 1.00 92.31 358 PRO A N 1
ATOM 2857 C CA . PRO A 1 358 ? 33.082 -11.989 -20.817 1.00 92.31 358 PRO A CA 1
ATOM 2858 C C . PRO A 1 358 ? 34.053 -11.468 -19.746 1.00 92.31 358 PRO A C 1
ATOM 2860 O O . PRO A 1 358 ? 33.712 -11.493 -18.565 1.00 92.31 358 PRO A O 1
ATOM 2863 N N . ASP A 1 359 ? 35.214 -10.943 -20.151 1.00 92.88 359 ASP A N 1
ATOM 2864 C CA . ASP A 1 359 ? 36.204 -10.374 -19.229 1.00 92.88 359 ASP A CA 1
ATOM 2865 C C . ASP A 1 359 ? 35.689 -9.092 -18.563 1.00 92.88 359 ASP A C 1
ATOM 2867 O O . ASP A 1 359 ? 35.812 -8.953 -17.345 1.00 92.88 359 ASP A O 1
ATOM 2871 N N . ASP A 1 360 ? 35.019 -8.213 -19.323 1.00 93.31 360 ASP A N 1
ATOM 2872 C CA . ASP A 1 360 ? 34.368 -7.014 -18.771 1.00 93.31 360 ASP A CA 1
ATOM 2873 C C . ASP A 1 360 ? 33.333 -7.406 -17.693 1.00 93.31 360 ASP A C 1
ATOM 2875 O O . ASP A 1 360 ? 33.269 -6.818 -16.611 1.00 93.31 360 ASP A O 1
ATOM 2879 N N . ILE A 1 361 ? 32.516 -8.433 -17.969 1.00 91.38 361 ILE A N 1
ATOM 2880 C CA . ILE A 1 361 ? 31.495 -8.927 -17.031 1.00 91.38 361 ILE A CA 1
ATOM 2881 C C . ILE A 1 361 ? 32.146 -9.532 -15.783 1.00 91.38 361 ILE A C 1
ATOM 2883 O O . ILE A 1 361 ? 31.706 -9.247 -14.665 1.00 91.38 361 ILE A O 1
ATOM 2887 N N . ALA A 1 362 ? 33.208 -10.323 -15.947 1.00 89.88 362 ALA A N 1
ATOM 2888 C CA . ALA A 1 362 ? 33.947 -10.912 -14.836 1.00 89.88 362 ALA A CA 1
ATOM 2889 C C . ALA A 1 362 ? 34.591 -9.837 -13.945 1.00 89.88 362 ALA A C 1
ATOM 2891 O O . ALA A 1 362 ? 34.553 -9.954 -12.717 1.00 89.88 362 ALA A O 1
ATOM 2892 N N . GLU A 1 363 ? 35.137 -8.770 -14.537 1.00 90.44 363 GLU A N 1
ATOM 2893 C CA . GLU A 1 363 ? 35.678 -7.628 -13.799 1.00 90.44 363 GLU A CA 1
ATOM 2894 C C . GLU A 1 363 ? 34.603 -6.966 -12.932 1.00 90.44 363 GLU A C 1
ATOM 2896 O O . GLU A 1 363 ? 34.812 -6.784 -11.733 1.00 90.44 363 GLU A O 1
ATOM 2901 N N . ILE A 1 364 ? 33.424 -6.687 -13.494 1.00 91.56 364 ILE A N 1
ATOM 2902 C CA . ILE A 1 364 ? 32.300 -6.092 -12.757 1.00 91.56 364 ILE A CA 1
ATOM 2903 C C . ILE A 1 364 ? 31.822 -7.025 -11.636 1.00 91.56 364 ILE A C 1
ATOM 2905 O O . ILE A 1 364 ? 31.513 -6.578 -10.529 1.00 91.56 364 ILE A O 1
ATOM 2909 N N . GLN A 1 365 ? 31.742 -8.331 -11.898 1.00 86.12 365 GLN A N 1
ATOM 2910 C CA . GLN A 1 365 ? 31.234 -9.302 -10.930 1.00 86.12 365 GLN A CA 1
ATOM 2911 C C . GLN A 1 365 ? 32.145 -9.479 -9.711 1.00 86.12 365 GLN A C 1
ATOM 2913 O O . GLN A 1 365 ? 31.622 -9.726 -8.622 1.00 86.12 365 GLN A O 1
ATOM 2918 N N . ARG A 1 366 ? 33.464 -9.287 -9.858 1.00 87.50 366 ARG A N 1
ATOM 2919 C CA . ARG A 1 366 ? 34.439 -9.330 -8.748 1.00 87.50 366 ARG A CA 1
ATOM 2920 C C . ARG A 1 366 ? 34.257 -8.204 -7.728 1.00 87.50 366 ARG A C 1
ATOM 2922 O O . ARG A 1 366 ? 34.757 -8.303 -6.611 1.00 87.50 366 ARG A O 1
ATOM 2929 N N . GLN A 1 367 ? 33.560 -7.136 -8.099 1.00 86.25 367 GLN A N 1
ATOM 2930 C CA . GLN A 1 367 ? 33.435 -5.926 -7.293 1.00 86.25 367 GLN A CA 1
ATOM 2931 C C . GLN A 1 367 ? 32.251 -6.042 -6.335 1.00 86.25 367 GLN A C 1
ATOM 2933 O O . GLN A 1 367 ? 31.190 -6.545 -6.697 1.00 86.25 367 GLN A O 1
ATOM 2938 N N . THR A 1 368 ? 32.398 -5.558 -5.104 1.00 76.44 368 THR A N 1
ATOM 2939 C CA . THR A 1 368 ? 31.357 -5.711 -4.073 1.00 76.44 368 THR A CA 1
ATOM 2940 C C . THR A 1 368 ? 30.505 -4.458 -3.886 1.00 76.44 368 THR A C 1
ATOM 2942 O O . THR A 1 368 ? 29.304 -4.582 -3.654 1.00 76.44 368 THR A O 1
ATOM 2945 N N . THR A 1 369 ? 31.077 -3.257 -4.028 1.00 75.38 369 THR A N 1
ATOM 2946 C CA . THR A 1 369 ? 30.393 -1.988 -3.699 1.00 75.38 369 THR A CA 1
ATOM 2947 C C . THR A 1 369 ? 30.308 -0.977 -4.845 1.00 75.38 369 THR A C 1
ATOM 2949 O O . THR A 1 369 ? 29.441 -0.111 -4.798 1.00 75.38 369 THR A O 1
ATOM 2952 N N . THR A 1 370 ? 31.128 -1.102 -5.893 1.00 85.38 370 THR A N 1
ATOM 2953 C CA . THR A 1 370 ? 31.279 -0.096 -6.971 1.00 85.38 370 THR A CA 1
ATOM 2954 C C . THR A 1 370 ? 30.863 -0.602 -8.357 1.00 85.38 370 THR A C 1
ATOM 2956 O O . THR A 1 370 ? 31.280 -0.080 -9.393 1.00 85.38 370 THR A O 1
ATOM 2959 N N . LYS A 1 371 ? 30.030 -1.652 -8.409 1.00 90.06 371 LYS A N 1
ATOM 2960 C CA . LYS A 1 371 ? 29.634 -2.304 -9.671 1.00 90.06 371 LYS A CA 1
ATOM 2961 C C . LYS A 1 371 ? 29.007 -1.335 -10.681 1.00 90.06 371 LYS A C 1
ATOM 2963 O O . LYS A 1 371 ? 29.239 -1.472 -11.879 1.00 90.06 371 LYS A O 1
ATOM 2968 N N . ALA A 1 372 ? 28.210 -0.370 -10.209 1.00 90.50 372 ALA A N 1
ATOM 2969 C CA . ALA A 1 372 ? 27.560 0.617 -11.071 1.00 90.50 372 ALA A CA 1
ATOM 2970 C C . ALA A 1 372 ? 28.579 1.576 -11.702 1.00 90.50 372 ALA A C 1
ATOM 2972 O O . ALA A 1 372 ? 28.509 1.833 -12.902 1.00 90.50 372 ALA A O 1
ATOM 2973 N N . GLU A 1 373 ? 29.517 2.102 -10.906 1.00 92.56 373 GLU A N 1
ATOM 2974 C CA . GLU A 1 373 ? 30.552 3.020 -11.387 1.00 92.56 373 GLU A CA 1
ATOM 2975 C C . GLU A 1 373 ? 31.508 2.333 -12.361 1.00 92.56 373 GLU A C 1
ATOM 2977 O O . GLU A 1 373 ? 31.861 2.922 -13.380 1.00 92.56 373 GLU A O 1
ATOM 2982 N N . ILE A 1 374 ? 31.886 1.085 -12.077 1.00 92.88 374 ILE A N 1
ATOM 2983 C CA . ILE A 1 374 ? 32.812 0.317 -12.917 1.00 92.88 374 ILE A CA 1
ATOM 2984 C C . ILE A 1 374 ? 32.163 -0.029 -14.254 1.00 92.88 374 ILE A C 1
ATOM 2986 O O . ILE A 1 374 ? 32.746 0.257 -15.297 1.00 92.88 374 ILE A O 1
ATOM 2990 N N . LEU A 1 375 ? 30.926 -0.539 -14.247 1.00 94.94 375 LEU A N 1
ATOM 2991 C CA . LEU A 1 375 ? 30.184 -0.778 -15.486 1.00 94.94 375 LEU A CA 1
ATOM 2992 C C . LEU A 1 375 ? 30.026 0.514 -16.299 1.00 94.94 375 LEU A C 1
ATOM 2994 O O . LEU A 1 375 ? 30.279 0.517 -17.500 1.00 94.94 375 LEU A O 1
ATOM 2998 N N . PHE A 1 376 ? 29.656 1.623 -15.654 1.00 94.25 376 PHE A N 1
ATOM 2999 C CA . PHE A 1 376 ? 29.575 2.919 -16.326 1.00 94.25 376 PHE A CA 1
ATOM 3000 C C . PHE A 1 376 ? 30.918 3.320 -16.957 1.00 94.25 376 PHE A C 1
ATOM 3002 O O . PHE A 1 376 ? 30.943 3.732 -18.113 1.00 94.25 376 PHE A O 1
ATOM 3009 N N . SER A 1 377 ? 32.031 3.163 -16.233 1.00 91.88 377 SER A N 1
ATOM 3010 C CA . SER A 1 377 ? 33.372 3.489 -16.729 1.00 91.88 377 SER A CA 1
ATOM 3011 C C . SER A 1 377 ? 33.760 2.648 -17.946 1.00 91.88 377 SER A C 1
ATOM 3013 O O . SER A 1 377 ? 34.223 3.206 -18.937 1.00 91.88 377 SER A O 1
ATOM 3015 N N . ILE A 1 378 ? 33.540 1.329 -17.899 1.00 93.12 378 ILE A N 1
ATOM 3016 C CA . ILE A 1 378 ? 33.832 0.417 -19.017 1.00 93.12 378 ILE A CA 1
ATOM 3017 C C . ILE A 1 378 ? 33.022 0.818 -20.254 1.00 93.12 378 ILE A C 1
ATOM 3019 O O . ILE A 1 378 ? 33.570 0.943 -21.349 1.00 93.12 378 ILE A O 1
ATOM 3023 N N . LEU A 1 379 ? 31.721 1.073 -20.089 1.00 93.19 379 LEU A N 1
ATOM 3024 C CA . LEU A 1 379 ? 30.869 1.483 -21.205 1.00 93.19 379 LEU A CA 1
ATOM 3025 C C . LEU A 1 379 ? 31.300 2.836 -21.790 1.00 93.19 379 LEU A C 1
ATOM 3027 O O . LEU A 1 379 ? 31.347 2.990 -23.009 1.00 93.19 379 LEU A O 1
ATOM 3031 N N . ASN A 1 380 ? 31.666 3.793 -20.935 1.00 89.56 380 ASN A N 1
ATOM 3032 C CA . ASN A 1 380 ? 32.131 5.114 -21.353 1.00 89.56 380 ASN A CA 1
ATOM 3033 C C . ASN A 1 380 ? 33.493 5.056 -22.078 1.00 89.56 380 ASN A C 1
ATOM 3035 O O . ASN A 1 380 ? 33.726 5.819 -23.006 1.00 89.56 380 ASN A O 1
ATOM 3039 N N . GLN A 1 381 ? 34.383 4.125 -21.715 1.00 88.50 381 GLN A N 1
ATOM 3040 C CA . GLN A 1 381 ? 35.624 3.867 -22.463 1.00 88.50 381 GLN A CA 1
ATOM 3041 C C . GLN A 1 381 ? 35.356 3.218 -23.826 1.00 88.50 381 GLN A C 1
ATOM 3043 O O . GLN A 1 381 ? 35.984 3.556 -24.826 1.00 88.50 381 GLN A O 1
ATOM 3048 N N . LYS A 1 382 ? 34.405 2.282 -23.907 1.00 87.62 382 LYS A N 1
ATOM 3049 C CA . LYS A 1 382 ? 34.022 1.688 -25.197 1.00 87.62 382 LYS A CA 1
ATOM 3050 C C . LYS A 1 382 ? 33.389 2.721 -26.126 1.00 87.62 382 LYS A C 1
ATOM 3052 O O . LYS A 1 382 ? 33.601 2.656 -27.331 1.00 87.62 382 LYS A O 1
ATOM 3057 N N . GLN A 1 383 ? 32.694 3.709 -25.569 1.00 82.88 383 GLN A N 1
ATOM 3058 C CA . GLN A 1 383 ? 32.181 4.850 -26.317 1.00 82.88 383 GLN A CA 1
ATOM 3059 C C . GLN A 1 383 ? 33.292 5.696 -26.959 1.00 82.88 383 GLN A C 1
ATOM 3061 O O . GLN A 1 383 ? 33.110 6.145 -28.084 1.00 82.88 383 GLN A O 1
ATOM 3066 N N . THR A 1 384 ? 34.430 5.912 -26.285 1.00 71.62 384 THR A N 1
ATOM 3067 C CA . THR A 1 384 ? 35.557 6.692 -26.841 1.00 71.62 384 THR A CA 1
ATOM 3068 C C . THR A 1 384 ? 36.356 5.944 -27.906 1.00 71.62 384 THR A C 1
ATOM 3070 O O . THR A 1 384 ? 37.126 6.565 -28.630 1.00 71.62 384 THR A O 1
ATOM 3073 N N . ASN A 1 385 ? 36.198 4.621 -27.993 1.00 66.81 385 ASN A N 1
ATOM 3074 C CA . ASN A 1 385 ? 37.006 3.754 -28.852 1.00 66.81 385 ASN A CA 1
ATOM 3075 C C . ASN A 1 385 ? 36.273 3.291 -30.127 1.00 66.81 385 ASN A C 1
ATOM 3077 O O . ASN A 1 385 ? 36.831 2.495 -30.883 1.00 66.81 385 ASN A O 1
ATOM 3081 N N . GLN A 1 386 ? 35.041 3.750 -30.378 1.00 57.62 386 GLN A N 1
ATOM 3082 C CA . GLN A 1 386 ? 34.355 3.511 -31.653 1.00 57.62 386 GLN A CA 1
ATOM 3083 C C . GLN A 1 386 ? 34.798 4.565 -32.686 1.00 57.62 386 GLN A C 1
ATOM 3085 O O . GLN A 1 386 ? 34.710 5.750 -32.382 1.00 57.62 386 GLN A O 1
ATOM 3090 N N . PRO A 1 387 ? 35.289 4.179 -33.881 1.00 46.47 387 PRO A N 1
ATOM 3091 C CA . PRO A 1 387 ? 35.500 5.129 -34.971 1.00 46.47 387 PRO A CA 1
ATOM 3092 C C . PRO A 1 387 ? 34.143 5.641 -35.481 1.00 46.47 387 PRO A C 1
ATOM 3094 O O . PRO A 1 387 ? 33.218 4.842 -35.641 1.00 46.47 387 PRO A O 1
ATOM 3097 N N . GLY A 1 388 ? 34.048 6.961 -35.672 1.00 47.09 388 GLY A N 1
ATOM 3098 C CA . GLY A 1 388 ? 32.825 7.679 -36.058 1.00 47.09 388 GLY A CA 1
ATOM 3099 C C . GLY A 1 388 ? 32.284 7.382 -37.449 1.00 47.09 388 GLY A C 1
ATOM 3100 O O . GLY A 1 388 ? 33.056 6.897 -38.311 1.00 47.09 388 GLY A O 1
#

Radius of gyration: 28.61 Å; chains: 1; bounding box: 77×61×84 Å

Sequence (388 aa):
MITNRIKTEIINKKDSYVGINLKINNMEKNTNIAASGSELETLQNQYLATKIALENNQEPKKQQKLTQACNKARKALEKYYYEQSLPTLPLQIHEMTEDEDTLLIQKIKQEIIIAFPVNGLKTKSAEIRSACSLLESEYFEPDELKIITPAGIFFDAGIELKDLNGNTIPEGTENVYCLAGDTKLHALVKAAYTLNIRAQTGEGETVILRNVRIREFDNIREYGRYIRMNNSLARHLRLQEKTEIAEMAEPGEFIRAVNKAIREYHLPGSIAMRIFNNNQAITPKNMRHIMQGSFESSGQYIKQGEEFINMIKEKFGEDCYKQYPFKAVLKLSESLSFESLVPVGLEKAMVLLQSLTPDDIAEIQRQTTTKAEILFSILNQKQTNQPG